Protein AF-L8LRM9-F1 (afdb_monomer)

pLDDT: mean 80.05, std 21.48, range [20.41, 98.88]

Sequence (413 aa):
MANVIAQPLNPSNLSISLEDVVAIPQSLDTVTQRLSPPRLNYINHAGDNSGRLFVNDQRGKMYVISAQGELLGTYLDLKTRIGTNFLDSTSQQGFTYFTFHPDYRNNGLFYTVHTELINGEATFSFDDFLPEESPSHHDVILEWRDTNLNDNAFSGGYRELLRIEQPHPDHNTGQIGFNPYVGPDDPNYGNLYIAVADGGFFLSLTERVTAQDLSSPFGKLLRINPEGRDSRNGNYGVPPDNPYQDNPEYLPEILAHGFRNPHRFSWDPVTGRMFLVDTGQASIEEVNLIQPGLNYGWPLREGTYQTDVANSYLAPPFGRFSPDSEDGFTYPVAQYDHDYPGNAIAGGYLYRGEISEYGRSFVSSEYNCQSYNFSAVRFCSSIRGMESHLQESTDFYYSKTISGDFSVVKPKL

Secondary structure (DSSP, 8-state):
---SSSSPPPPPS---EEEEEEEPPPEEETTTTEEE---EEEEEE-SSSS--EEEEETTTEEEEE-TTS-EEEEEEEHHHHHGGGB---STT-SEEEEEE-TTHHHH-EEEEEEEE-S-S--SB-HHHH-TT---SEEEEEEEEEES-TTSSS--EEEEEEEEEEESSSSS-EEEEEE-TT--TTSTTTTPEEEEE---S----SSS--TTT-TTS-TTEEEEEBTT---STTSSSB--TT-TTTT-TTS-TTEEEE--S---EEEE-TTT--EEEEE--SSSEEEEEE--TT-B--TTTEETTEE--TT-TTS---S-BPPTT-SSS----SEEEETTSS-SSEEEEEE--SS-TTTSSEEEEEE--TT-PEEEEEE--S--TT------------EEEEETTEEEEEEEE-

Structure (mmCIF, N/CA/C/O backbone):
data_AF-L8LRM9-F1
#
_entry.id   AF-L8LRM9-F1
#
loop_
_atom_site.group_PDB
_atom_site.id
_atom_site.type_symbol
_atom_site.label_atom_id
_atom_site.label_alt_id
_atom_site.label_comp_id
_atom_site.label_asym_id
_atom_site.label_entity_id
_atom_site.label_seq_id
_atom_site.pdbx_PDB_ins_code
_atom_site.Cartn_x
_atom_site.Cartn_y
_atom_site.Cartn_z
_atom_site.occupancy
_atom_site.B_iso_or_equiv
_atom_site.auth_seq_id
_atom_site.auth_comp_id
_atom_site.auth_asym_id
_atom_site.auth_atom_id
_atom_site.pdbx_PDB_model_num
ATOM 1 N N . MET A 1 1 ? 4.369 22.820 -17.716 1.00 47.47 1 MET A N 1
ATOM 2 C CA . MET A 1 1 ? 5.147 22.722 -18.982 1.00 47.47 1 MET A CA 1
ATOM 3 C C . MET A 1 1 ? 4.185 22.974 -20.146 1.00 47.47 1 MET A C 1
ATOM 5 O O . MET A 1 1 ? 3.112 23.504 -19.886 1.00 47.47 1 MET A O 1
ATOM 9 N N . ALA A 1 2 ? 4.524 22.723 -21.417 1.00 49.41 2 ALA A N 1
ATOM 10 C CA . ALA A 1 2 ? 3.487 22.704 -22.457 1.00 49.41 2 ALA A CA 1
ATOM 11 C C . ALA A 1 2 ? 2.648 21.433 -22.252 1.00 49.41 2 ALA A C 1
ATOM 13 O O . ALA A 1 2 ? 3.218 20.349 -22.280 1.00 49.41 2 ALA A O 1
ATOM 14 N N . ASN A 1 3 ? 1.343 21.575 -22.004 1.00 53.56 3 ASN A N 1
ATOM 15 C CA . ASN A 1 3 ? 0.433 20.446 -21.797 1.00 53.56 3 ASN A CA 1
ATOM 16 C C . ASN A 1 3 ? 0.520 19.486 -22.997 1.00 53.56 3 ASN A C 1
ATOM 18 O O . ASN A 1 3 ? 0.283 19.884 -24.144 1.00 53.56 3 ASN A O 1
ATOM 22 N N . VAL A 1 4 ? 0.917 18.240 -22.733 1.00 60.53 4 VAL A N 1
ATOM 23 C CA . VAL A 1 4 ? 1.158 17.221 -23.768 1.00 60.53 4 VAL A CA 1
ATOM 24 C C . VAL A 1 4 ? -0.141 16.566 -24.242 1.00 60.53 4 VAL A C 1
ATOM 26 O O . VAL A 1 4 ? -0.186 15.976 -25.328 1.00 60.53 4 VAL A O 1
ATOM 29 N N . ILE A 1 5 ? -1.224 16.716 -23.473 1.00 63.09 5 ILE A N 1
ATOM 30 C CA . ILE A 1 5 ? -2.575 16.273 -23.806 1.00 63.09 5 ILE A CA 1
ATOM 31 C C . ILE A 1 5 ? -3.353 17.461 -24.388 1.00 63.09 5 ILE A C 1
ATOM 33 O O . ILE A 1 5 ? -3.926 18.293 -23.694 1.00 63.09 5 ILE A O 1
ATOM 37 N N . ALA A 1 6 ? -3.420 17.518 -25.719 1.00 52.78 6 ALA A N 1
ATOM 38 C CA . ALA A 1 6 ? -3.999 18.649 -26.454 1.00 52.78 6 ALA A CA 1
ATOM 39 C C . ALA A 1 6 ? -5.484 18.960 -26.146 1.00 52.78 6 ALA A C 1
ATOM 41 O O . ALA A 1 6 ? -5.960 20.038 -26.503 1.00 52.78 6 ALA A O 1
ATOM 42 N N . GLN A 1 7 ? -6.228 18.035 -25.527 1.00 56.75 7 GLN A N 1
ATOM 43 C CA . GLN A 1 7 ? -7.601 18.265 -25.070 1.00 56.75 7 GLN A CA 1
ATOM 44 C C . GLN A 1 7 ? -7.653 18.270 -23.534 1.00 56.75 7 GLN A C 1
ATOM 46 O O . GLN A 1 7 ? -7.529 17.200 -22.938 1.00 56.75 7 GLN A O 1
ATOM 51 N N . PRO A 1 8 ? -7.858 19.431 -22.886 1.00 53.72 8 PRO A N 1
ATOM 52 C CA . PRO A 1 8 ? -8.006 19.487 -21.437 1.00 53.72 8 PRO A CA 1
ATOM 53 C C . PRO A 1 8 ? -9.281 18.763 -20.987 1.00 53.72 8 PRO A C 1
ATOM 55 O O . PRO A 1 8 ? -10.286 18.733 -21.706 1.00 53.72 8 PRO A O 1
ATOM 58 N N . LEU A 1 9 ? -9.255 18.208 -19.771 1.00 55.22 9 LEU A N 1
ATOM 59 C CA . LEU A 1 9 ? -10.458 17.680 -19.133 1.00 55.22 9 LEU A CA 1
ATOM 60 C C . LEU A 1 9 ? -11.487 18.807 -18.974 1.00 55.22 9 LEU A C 1
ATOM 62 O O . LEU A 1 9 ? -11.190 19.864 -18.417 1.00 55.22 9 LEU A O 1
ATOM 66 N N . ASN A 1 10 ? -12.705 18.582 -19.470 1.00 53.28 10 ASN A N 1
ATOM 67 C CA . ASN A 1 10 ? -13.793 19.543 -19.320 1.00 53.28 10 ASN A CA 1
ATOM 68 C C . ASN A 1 10 ? -14.394 19.419 -17.912 1.00 53.28 10 ASN A C 1
ATOM 70 O O . ASN A 1 10 ? -14.831 18.321 -17.553 1.00 53.28 10 ASN A O 1
ATOM 74 N N . PRO A 1 11 ? -14.472 20.511 -17.130 1.00 52.78 11 PRO A N 1
ATOM 75 C CA . PRO A 1 11 ? -15.128 20.489 -15.830 1.00 52.78 11 PRO A CA 1
ATOM 76 C C . PRO A 1 11 ? -16.585 20.038 -15.958 1.00 52.78 11 PRO A C 1
ATOM 78 O O . PRO A 1 11 ? -17.324 20.513 -16.824 1.00 52.78 11 PRO A O 1
ATOM 81 N N . SER A 1 12 ? -17.001 19.118 -15.090 1.00 54.91 12 SER A N 1
ATOM 82 C CA . SER A 1 12 ? -18.405 18.726 -14.975 1.00 54.91 12 SER A CA 1
ATOM 83 C C . SER A 1 12 ? -19.212 19.816 -14.262 1.00 54.91 12 SER A C 1
ATOM 85 O O . SER A 1 12 ? -18.685 20.534 -13.416 1.00 54.91 12 SER A O 1
ATOM 87 N N . ASN A 1 13 ? -20.514 19.897 -14.552 1.00 57.28 13 ASN A N 1
ATOM 88 C CA . ASN A 1 13 ? -21.455 20.701 -13.761 1.00 57.28 13 ASN A CA 1
ATOM 89 C C . ASN A 1 13 ? -21.883 19.995 -12.458 1.00 57.28 13 ASN A C 1
ATOM 91 O O . ASN A 1 13 ? -22.651 20.561 -11.683 1.00 57.28 13 ASN A O 1
ATOM 95 N N . LEU A 1 14 ? -21.427 18.758 -12.230 1.00 54.25 14 LEU A N 1
ATOM 96 C CA . LEU A 1 14 ? -21.649 18.029 -10.984 1.00 54.25 14 LEU A CA 1
ATOM 97 C C . LEU A 1 14 ? -20.773 18.610 -9.876 1.00 54.25 14 LEU A C 1
ATOM 99 O O . LEU A 1 14 ? -19.556 18.710 -10.028 1.00 54.25 14 LEU A O 1
ATOM 103 N N . SER A 1 15 ? -21.385 18.934 -8.742 1.00 55.06 15 SER A N 1
ATOM 104 C CA . SER A 1 15 ? -20.680 19.281 -7.514 1.00 55.06 15 SER A CA 1
ATOM 105 C C . SER A 1 15 ? -20.867 18.173 -6.483 1.00 55.06 15 SER A C 1
ATOM 107 O O . SER A 1 15 ? -21.980 17.722 -6.230 1.00 55.06 15 SER A O 1
ATOM 109 N N . ILE A 1 16 ? -19.766 17.734 -5.872 1.00 55.31 16 ILE A N 1
ATOM 110 C CA . ILE A 1 16 ? -19.808 16.858 -4.699 1.00 55.31 16 ILE A CA 1
ATOM 111 C C . ILE A 1 16 ? -19.751 17.763 -3.474 1.00 55.31 16 ILE A C 1
ATOM 113 O O . ILE A 1 16 ? -18.763 18.472 -3.266 1.00 55.31 16 ILE A O 1
ATOM 117 N N . SER A 1 17 ? -20.807 17.756 -2.662 1.00 54.62 17 SER A N 1
ATOM 118 C CA . SER A 1 17 ? -20.741 18.362 -1.335 1.00 54.62 17 SER A CA 1
ATOM 119 C C . SER A 1 17 ? -20.136 17.361 -0.352 1.00 54.62 17 SER A C 1
ATOM 121 O O . SER A 1 17 ? -20.384 16.162 -0.448 1.00 54.62 17 SER A O 1
ATOM 123 N N . LEU A 1 18 ? -19.289 17.839 0.558 1.00 59.28 18 LEU A N 1
ATOM 124 C CA . LEU A 1 18 ? -18.658 17.005 1.579 1.00 59.28 18 LEU A CA 1
ATOM 125 C C . LEU A 1 18 ? -19.262 17.340 2.937 1.00 59.28 18 LEU A C 1
ATOM 127 O O . LEU A 1 18 ? -19.370 18.517 3.284 1.00 59.28 18 LEU A O 1
ATOM 131 N N . GLU A 1 19 ? -19.626 16.310 3.690 1.00 64.19 19 GLU A N 1
ATOM 132 C CA . GLU A 1 19 ? -20.057 16.421 5.082 1.00 64.19 19 GLU A CA 1
ATOM 133 C C . GLU A 1 19 ? -18.927 15.960 6.006 1.00 64.19 19 GLU A C 1
ATOM 135 O O . GLU A 1 19 ? -18.360 14.886 5.789 1.00 64.19 19 GLU A O 1
ATOM 140 N N . ASP A 1 20 ? -18.613 16.764 7.025 1.00 70.75 20 ASP A N 1
ATOM 141 C CA . ASP A 1 20 ? -17.692 16.368 8.090 1.00 70.75 20 ASP A CA 1
ATOM 142 C C . ASP A 1 20 ? -18.318 15.245 8.920 1.00 70.75 20 ASP A C 1
ATOM 144 O O . ASP A 1 20 ? -19.416 15.386 9.454 1.00 70.75 20 ASP A O 1
ATOM 148 N N . VAL A 1 21 ? -17.607 14.125 9.025 1.00 76.81 21 VAL A N 1
ATOM 149 C CA . VAL A 1 21 ? -17.990 12.980 9.855 1.00 76.81 21 VAL A CA 1
ATOM 150 C C . VAL A 1 21 ? -17.430 13.178 11.257 1.00 76.81 21 VAL A C 1
ATOM 152 O O . VAL A 1 21 ? -18.180 13.246 12.223 1.00 76.81 21 VAL A O 1
ATOM 155 N N . VAL A 1 22 ? -16.103 13.300 11.368 1.00 84.69 22 VAL A N 1
ATOM 156 C CA . VAL A 1 22 ? -15.422 13.425 12.659 1.00 84.69 22 VAL A CA 1
ATOM 157 C C . VAL A 1 22 ? -14.053 14.071 12.525 1.00 84.69 22 VAL A C 1
ATOM 159 O O . VAL A 1 22 ? -13.331 13.788 11.569 1.00 84.69 22 VAL A O 1
ATOM 162 N N . ALA A 1 23 ? -13.685 14.892 13.509 1.00 87.00 23 ALA A N 1
ATOM 163 C CA . ALA A 1 23 ? -12.354 15.478 13.618 1.00 87.00 23 ALA A CA 1
ATOM 164 C C . ALA A 1 23 ? -11.369 14.501 14.283 1.00 87.00 23 ALA A C 1
ATOM 166 O O . ALA A 1 23 ? -11.668 13.922 15.331 1.00 87.00 23 ALA A O 1
ATOM 167 N N . ILE A 1 24 ? -10.177 14.350 13.702 1.00 86.94 24 ILE A N 1
ATOM 168 C CA . ILE A 1 24 ? -9.103 13.525 14.270 1.00 86.94 24 ILE A CA 1
ATOM 169 C C . ILE A 1 24 ? -8.123 14.409 15.065 1.00 86.94 24 ILE A C 1
ATOM 171 O O . ILE A 1 24 ? -7.751 15.482 14.583 1.00 86.94 24 ILE A O 1
ATOM 175 N N . PRO A 1 25 ? -7.678 13.993 16.271 1.00 91.12 25 PRO A N 1
ATOM 176 C CA . PRO A 1 25 ? -6.767 14.791 17.086 1.00 91.12 25 PRO A CA 1
ATOM 177 C C . PRO A 1 25 ? -5.436 15.097 16.392 1.00 91.12 25 PRO A C 1
ATOM 179 O O . PRO A 1 25 ? -4.912 14.289 15.625 1.00 91.12 25 PRO A O 1
ATOM 182 N N . GLN A 1 26 ? -4.846 16.241 16.745 1.00 90.88 26 GLN A N 1
ATOM 183 C CA . GLN A 1 26 ? -3.479 16.584 16.351 1.00 90.88 26 GLN A CA 1
ATOM 184 C C . GLN A 1 26 ? -2.469 15.541 16.850 1.00 90.88 26 GLN A C 1
ATOM 186 O O . GLN A 1 26 ? -2.597 15.004 17.955 1.00 90.88 26 GLN A O 1
ATOM 191 N N . SER A 1 27 ? -1.428 15.302 16.055 1.00 89.19 27 SER A N 1
ATOM 192 C CA . SER A 1 27 ? -0.318 14.408 16.387 1.00 89.19 27 SER A CA 1
ATOM 193 C C . SER A 1 27 ? 0.997 15.168 16.519 1.00 89.19 27 SER A C 1
ATOM 195 O O . SER A 1 27 ? 1.197 16.219 15.909 1.00 89.19 27 SER A O 1
ATOM 197 N N . LEU A 1 28 ? 1.898 14.651 17.361 1.00 89.81 28 LEU A N 1
ATOM 198 C CA . LEU A 1 28 ? 3.228 15.230 17.535 1.00 89.81 28 LEU A CA 1
ATOM 199 C C . LEU A 1 28 ? 4.033 15.038 16.253 1.00 89.81 28 LEU A C 1
ATOM 201 O O . LEU A 1 28 ? 4.361 13.915 15.879 1.00 89.81 28 LEU A O 1
ATOM 205 N N . ASP A 1 29 ? 4.387 16.148 15.627 1.00 85.81 29 ASP A N 1
ATOM 206 C CA . ASP A 1 29 ? 5.337 16.196 14.535 1.00 85.81 29 ASP A CA 1
ATOM 207 C C . ASP A 1 29 ? 6.760 16.156 15.103 1.00 85.81 29 ASP A C 1
ATOM 209 O O . ASP A 1 29 ? 7.196 17.067 15.808 1.00 85.81 29 ASP A O 1
ATOM 213 N N . THR A 1 30 ? 7.472 15.066 14.834 1.00 80.62 30 THR A N 1
ATOM 214 C CA . THR A 1 30 ? 8.820 14.797 15.356 1.00 80.62 30 THR A CA 1
ATOM 215 C C . THR A 1 30 ? 9.889 15.702 14.753 1.00 80.62 30 THR A C 1
ATOM 217 O O . THR A 1 30 ? 10.922 15.917 15.385 1.00 80.62 30 THR A O 1
ATOM 220 N N . VAL A 1 31 ? 9.647 16.287 13.581 1.00 81.31 31 VAL A N 1
ATOM 221 C CA . VAL A 1 31 ? 10.589 17.205 12.932 1.00 81.31 31 VAL A CA 1
ATOM 222 C C . VAL A 1 31 ? 10.485 18.593 13.559 1.00 81.31 31 VAL A C 1
ATOM 224 O O . VAL A 1 31 ? 11.4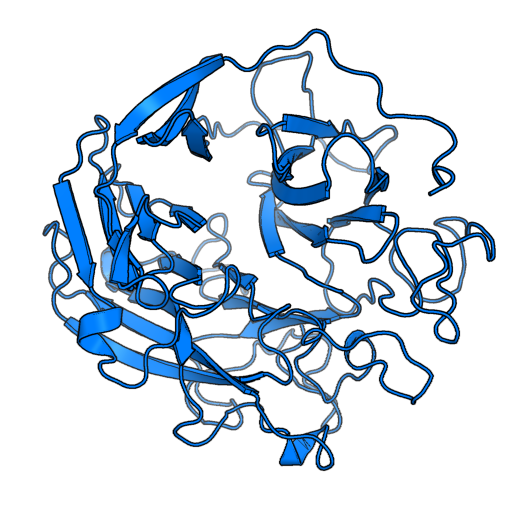87 19.203 13.927 1.00 81.31 31 VAL A O 1
ATOM 227 N N . THR A 1 32 ? 9.262 19.092 13.727 1.00 85.75 32 THR A N 1
ATOM 228 C CA . THR A 1 32 ? 9.004 20.442 14.256 1.00 85.75 32 THR A CA 1
ATOM 229 C C . THR A 1 32 ? 8.851 20.491 15.776 1.00 85.75 32 THR A C 1
ATOM 231 O O . THR A 1 32 ? 8.877 21.583 16.349 1.00 85.75 32 THR A O 1
ATOM 234 N N . GLN A 1 33 ? 8.701 19.333 16.429 1.00 88.31 33 GLN A N 1
ATOM 235 C CA . GLN A 1 33 ? 8.440 19.174 17.865 1.00 88.31 33 GLN A CA 1
ATOM 236 C C . GLN A 1 33 ? 7.162 19.898 18.323 1.00 88.31 33 GLN A C 1
ATOM 238 O O . GLN A 1 33 ? 7.094 20.456 19.420 1.00 88.31 33 GLN A O 1
ATOM 243 N N . ARG A 1 34 ? 6.138 19.925 17.463 1.00 89.44 34 ARG A N 1
ATOM 244 C CA . ARG A 1 34 ? 4.856 20.598 17.715 1.00 89.44 34 ARG A CA 1
ATOM 245 C C . ARG A 1 34 ? 3.693 19.654 17.474 1.00 89.44 34 ARG A C 1
ATOM 247 O O . ARG A 1 34 ? 3.779 18.740 16.659 1.00 89.44 34 ARG A O 1
ATOM 254 N N . LEU A 1 35 ? 2.589 19.901 18.174 1.00 91.19 35 LEU A N 1
ATOM 255 C CA . LEU A 1 35 ? 1.314 19.328 17.766 1.00 91.19 35 LEU A CA 1
ATOM 256 C C . LEU A 1 35 ? 0.929 19.951 16.429 1.00 91.19 35 LEU A C 1
ATOM 258 O O . LEU A 1 35 ? 0.842 21.173 16.301 1.00 91.19 35 LEU A O 1
ATOM 262 N N . SER A 1 36 ? 0.742 19.081 15.450 1.00 84.81 36 SER A N 1
ATOM 263 C CA . SER A 1 36 ? 0.383 19.432 14.090 1.00 84.81 36 SER A CA 1
ATOM 264 C C . SER A 1 36 ? -0.848 18.635 13.690 1.00 84.81 36 SER A C 1
ATOM 266 O O . SER A 1 36 ? -1.121 17.571 14.257 1.00 84.81 36 SER A O 1
ATOM 268 N N . PRO A 1 37 ? -1.602 19.111 12.698 1.00 81.75 37 PRO A N 1
ATOM 269 C CA . PRO A 1 37 ? -2.706 18.331 12.176 1.00 81.75 37 PRO A CA 1
ATOM 270 C C . PRO A 1 37 ? -2.256 16.938 11.684 1.00 81.75 37 PRO A C 1
ATOM 272 O O . PRO A 1 37 ? -1.134 16.826 11.170 1.00 81.75 37 PRO A O 1
ATOM 275 N N . PRO A 1 38 ? -3.066 15.879 11.882 1.00 84.25 38 PRO A N 1
ATOM 276 C CA . PRO A 1 38 ? -2.677 14.499 11.587 1.00 84.25 38 PRO A CA 1
ATOM 277 C C . PRO A 1 38 ? -2.465 14.273 10.090 1.00 84.25 38 PRO A C 1
ATOM 279 O O . PRO A 1 38 ? -3.119 14.895 9.263 1.00 84.25 38 PRO A O 1
ATOM 282 N N . ARG A 1 39 ? -1.584 13.345 9.716 1.00 85.50 39 ARG A N 1
ATOM 283 C CA . ARG A 1 39 ? -1.363 12.980 8.310 1.00 85.50 39 ARG A CA 1
ATOM 284 C C . ARG A 1 39 ? -2.220 11.775 7.944 1.00 85.50 39 ARG A C 1
ATOM 286 O O . ARG A 1 39 ? -1.728 10.652 7.883 1.00 85.50 39 ARG A O 1
ATOM 293 N N . LEU A 1 40 ? -3.522 12.005 7.778 1.00 85.69 40 LEU A N 1
ATOM 294 C CA . LEU A 1 40 ? -4.472 10.935 7.468 1.00 85.69 40 LEU A CA 1
ATOM 295 C C . LEU A 1 40 ? -4.248 10.404 6.054 1.00 85.69 40 LEU A C 1
ATOM 297 O O . LEU A 1 40 ? -4.444 11.151 5.094 1.00 85.69 40 LEU A O 1
ATOM 301 N N . ASN A 1 41 ? -3.894 9.125 5.930 1.00 84.88 41 ASN A N 1
ATOM 302 C CA . ASN A 1 41 ? -3.607 8.540 4.623 1.00 84.88 41 ASN A CA 1
ATOM 303 C C . ASN A 1 41 ? -4.746 7.660 4.110 1.00 84.88 41 ASN A C 1
ATOM 305 O O . ASN A 1 41 ? -5.266 7.906 3.024 1.00 84.88 41 ASN A O 1
ATOM 309 N N . TYR A 1 42 ? -5.174 6.662 4.879 1.00 87.94 42 TYR A N 1
ATOM 310 C CA . TYR A 1 42 ? -6.130 5.663 4.416 1.00 87.94 42 TYR A CA 1
ATOM 311 C C . TYR A 1 42 ? -7.256 5.452 5.425 1.00 87.94 42 TYR A C 1
ATOM 313 O O . TYR A 1 42 ? -7.046 5.491 6.636 1.00 87.94 42 TYR A O 1
ATOM 321 N N . ILE A 1 43 ? -8.468 5.249 4.910 1.00 88.62 43 ILE A N 1
ATOM 322 C CA . ILE A 1 43 ? -9.648 4.900 5.696 1.00 88.62 43 ILE A CA 1
ATOM 323 C C . ILE A 1 43 ? -10.267 3.635 5.119 1.00 88.62 43 ILE A C 1
ATOM 325 O O . ILE A 1 43 ? -10.397 3.510 3.902 1.00 88.62 43 ILE A O 1
ATOM 329 N N . ASN A 1 44 ? -10.628 2.696 5.987 1.00 90.19 44 ASN A N 1
ATOM 330 C CA . ASN A 1 44 ? -11.247 1.443 5.574 1.00 90.19 44 ASN A CA 1
ATOM 331 C C . ASN A 1 44 ? -12.110 0.846 6.694 1.00 90.19 44 ASN A C 1
ATOM 333 O O . ASN A 1 44 ? -11.953 1.198 7.864 1.00 90.19 44 ASN A O 1
ATOM 337 N N . HIS A 1 45 ? -13.003 -0.075 6.347 1.00 92.25 45 HIS A N 1
ATOM 338 C CA . HIS A 1 45 ? -13.779 -0.862 7.303 1.00 92.25 45 HIS A CA 1
ATOM 339 C C . HIS A 1 45 ? -13.175 -2.258 7.492 1.00 92.25 45 HIS A C 1
ATOM 341 O O . HIS A 1 45 ? -12.519 -2.798 6.602 1.00 92.25 45 HIS A O 1
ATOM 347 N N . ALA A 1 46 ? -13.469 -2.895 8.624 1.00 93.12 46 ALA A N 1
ATOM 348 C CA . ALA A 1 46 ? -12.946 -4.227 8.933 1.00 93.12 46 ALA A CA 1
ATOM 349 C C . ALA A 1 46 ? -13.712 -5.394 8.281 1.00 93.12 46 ALA A C 1
ATOM 351 O O . ALA A 1 46 ? -13.298 -6.541 8.412 1.00 93.12 46 ALA A O 1
ATOM 352 N N . GLY A 1 47 ? -14.840 -5.133 7.606 1.00 90.31 47 GLY A N 1
ATOM 353 C CA . GLY A 1 47 ? -15.658 -6.193 6.994 1.00 90.31 47 GLY A CA 1
ATOM 354 C C . GLY A 1 47 ? -16.320 -7.130 8.018 1.00 90.31 47 GLY A C 1
ATOM 355 O O . GLY A 1 47 ? -16.772 -8.219 7.680 1.00 90.31 47 GLY A O 1
ATOM 356 N N . ASP A 1 48 ? -16.397 -6.713 9.284 1.00 92.62 48 ASP A N 1
ATOM 357 C CA . ASP A 1 48 ? -16.888 -7.503 10.421 1.00 92.62 48 ASP A CA 1
ATOM 358 C C . ASP A 1 48 ? -18.373 -7.262 10.754 1.00 92.62 48 ASP A C 1
ATOM 360 O O . ASP A 1 48 ? -18.884 -7.787 11.744 1.00 92.62 48 ASP A O 1
ATOM 364 N N . ASN A 1 49 ? -19.081 -6.494 9.918 1.00 91.69 49 ASN A N 1
ATOM 365 C CA . ASN A 1 49 ? -20.446 -5.994 10.133 1.00 91.69 49 ASN A CA 1
ATOM 366 C C . ASN A 1 49 ? -20.617 -5.062 11.349 1.00 91.69 49 ASN A C 1
ATOM 368 O O . ASN A 1 49 ? -21.750 -4.766 11.726 1.00 91.69 49 ASN A O 1
ATOM 372 N N . SER A 1 50 ? -19.533 -4.568 11.957 1.00 93.31 50 SER A N 1
ATOM 373 C CA . SER A 1 50 ? -19.627 -3.584 13.049 1.00 93.31 50 SER A CA 1
ATOM 374 C C . SER A 1 50 ? -20.008 -2.182 12.559 1.00 93.31 50 SER A C 1
ATOM 376 O O . SER A 1 50 ? -20.444 -1.346 13.349 1.00 93.31 50 SER A O 1
ATOM 378 N N . GLY A 1 51 ? -19.807 -1.909 11.265 1.00 91.56 51 GLY A N 1
ATOM 379 C CA . GLY A 1 51 ? -19.928 -0.573 10.679 1.00 91.56 51 GLY A CA 1
ATOM 380 C C . GLY A 1 51 ? -18.830 0.397 11.129 1.00 91.56 51 GLY A C 1
ATOM 381 O O . GLY A 1 51 ? -18.907 1.581 10.819 1.00 91.56 51 GLY A O 1
ATOM 382 N N . ARG A 1 52 ? -17.812 -0.074 11.865 1.00 94.38 52 ARG A N 1
ATOM 383 C CA . ARG A 1 52 ? -16.679 0.758 12.270 1.00 94.38 52 ARG A CA 1
ATOM 384 C C . ARG A 1 52 ? -15.782 1.077 11.083 1.00 94.38 52 ARG A C 1
ATOM 386 O O . ARG A 1 52 ? -15.505 0.216 10.245 1.00 94.38 52 ARG A O 1
ATOM 393 N N . LEU A 1 53 ? -15.261 2.297 11.091 1.00 94.81 53 LEU A N 1
ATOM 394 C CA . LEU A 1 53 ? -14.213 2.740 10.181 1.00 94.81 53 LEU A CA 1
ATOM 395 C C . LEU A 1 53 ? -12.914 2.907 10.952 1.00 94.81 53 LEU A C 1
ATOM 397 O O . LEU A 1 53 ? -12.910 3.316 12.112 1.00 94.81 53 LEU A O 1
ATOM 401 N N . PHE A 1 54 ? -11.811 2.633 10.280 1.00 96.31 54 PHE A N 1
ATOM 402 C CA . PHE A 1 54 ? -10.469 2.779 10.806 1.00 96.31 54 PHE A CA 1
ATOM 403 C C . PHE A 1 54 ? -9.723 3.760 9.923 1.00 96.31 54 PHE A C 1
ATOM 405 O O . PHE A 1 54 ? -9.859 3.697 8.706 1.00 96.31 54 PHE A O 1
ATOM 412 N N . VAL A 1 55 ? -8.958 4.671 10.516 1.00 94.69 55 VAL A N 1
ATOM 413 C CA . VAL A 1 55 ? -8.162 5.649 9.768 1.00 94.69 55 VAL A CA 1
ATOM 414 C C . VAL A 1 55 ? -6.777 5.767 10.380 1.00 94.69 55 VAL A C 1
ATOM 416 O O . VAL A 1 55 ? -6.648 5.925 11.596 1.00 94.69 55 VAL A O 1
ATOM 419 N N . ASN A 1 56 ? -5.735 5.682 9.557 1.00 95.81 56 ASN A N 1
ATOM 420 C CA . ASN A 1 56 ? -4.361 5.845 10.018 1.00 95.81 56 ASN A CA 1
ATOM 421 C C . ASN A 1 56 ? -3.873 7.285 9.841 1.00 95.81 56 ASN A C 1
ATOM 423 O O . ASN A 1 56 ? -4.092 7.921 8.813 1.00 95.81 56 ASN A O 1
ATOM 427 N N . ASP A 1 57 ? -3.154 7.765 10.846 1.00 94.12 57 ASP A N 1
ATOM 428 C CA . ASP A 1 57 ? -2.245 8.897 10.766 1.00 94.12 57 ASP A CA 1
ATOM 429 C C . ASP A 1 57 ? -0.838 8.357 10.495 1.00 94.12 57 ASP A C 1
ATOM 431 O O . ASP A 1 57 ? -0.345 7.522 11.261 1.00 94.12 57 ASP A O 1
ATOM 435 N N . GLN A 1 58 ? -0.160 8.868 9.463 1.00 93.12 58 GLN A N 1
ATOM 436 C CA . GLN A 1 58 ? 1.221 8.494 9.146 1.00 93.12 5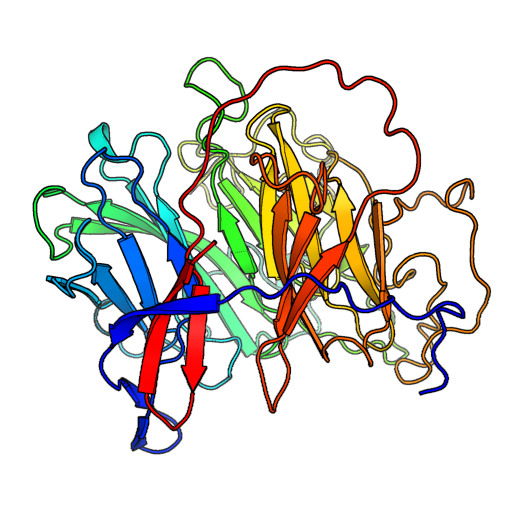8 GLN A CA 1
ATOM 437 C C . GLN A 1 58 ? 2.184 8.708 10.314 1.00 93.12 58 GLN A C 1
ATOM 439 O O . GLN A 1 58 ? 3.226 8.066 10.365 1.00 93.12 58 GLN A O 1
ATOM 444 N N . ARG A 1 59 ? 1.843 9.540 11.306 1.00 94.19 59 ARG A N 1
ATOM 445 C CA . ARG A 1 59 ? 2.624 9.667 12.549 1.00 94.19 59 ARG A CA 1
ATOM 446 C C . ARG A 1 59 ? 2.454 8.496 13.531 1.00 94.19 59 ARG A C 1
ATOM 448 O O . ARG A 1 59 ? 3.000 8.543 14.631 1.00 94.19 59 ARG A O 1
ATOM 455 N N . GLY A 1 60 ? 1.737 7.438 13.146 1.00 96.44 60 GLY A N 1
ATOM 456 C CA . GLY A 1 60 ? 1.823 6.117 13.769 1.00 96.44 60 GLY A CA 1
ATOM 457 C C . GLY A 1 60 ? 0.599 5.643 14.543 1.00 96.44 60 GLY A C 1
ATOM 458 O O . GLY A 1 60 ? 0.696 4.629 15.230 1.00 96.44 60 GLY A O 1
ATOM 459 N N . LYS A 1 61 ? -0.542 6.332 14.452 1.00 97.81 61 LYS A N 1
ATOM 460 C CA . LYS A 1 61 ? -1.784 5.921 15.127 1.00 97.81 61 LYS A CA 1
ATOM 461 C C . LYS A 1 61 ? -2.842 5.488 14.126 1.00 97.81 61 LYS A C 1
ATOM 463 O O . LYS A 1 61 ? -3.017 6.138 13.105 1.00 97.81 61 LYS A O 1
ATOM 468 N N . MET A 1 62 ? -3.594 4.448 14.466 1.00 98.38 62 MET A N 1
ATOM 469 C CA . MET A 1 62 ? -4.861 4.098 13.832 1.00 98.38 62 MET A CA 1
ATOM 470 C C . MET A 1 62 ? -5.999 4.432 14.784 1.00 98.38 62 MET A C 1
ATOM 472 O O . MET A 1 62 ? -6.027 3.954 15.920 1.00 98.38 62 MET A O 1
ATOM 476 N N . TYR A 1 63 ? -6.933 5.249 14.321 1.00 97.88 63 TYR A N 1
ATOM 477 C CA . TYR A 1 63 ? -8.141 5.624 15.042 1.00 97.88 63 TYR A CA 1
ATOM 478 C C . TYR A 1 63 ? -9.316 4.769 14.587 1.00 97.88 63 TYR A C 1
ATOM 480 O O . TYR A 1 63 ? -9.324 4.281 13.459 1.00 97.88 63 TYR A O 1
ATOM 488 N N . VAL A 1 64 ? -10.308 4.617 15.461 1.00 97.56 64 VAL A N 1
ATOM 489 C CA . VAL A 1 64 ? -11.558 3.910 15.171 1.00 97.56 64 VAL A CA 1
ATOM 490 C C . VAL A 1 64 ? -12.746 4.855 15.319 1.00 97.56 64 VAL A C 1
ATOM 492 O O . VAL A 1 64 ? -12.818 5.650 16.259 1.00 97.56 64 VAL A O 1
ATOM 495 N N . ILE A 1 65 ? -13.667 4.774 14.368 1.00 95.38 65 ILE A N 1
ATOM 496 C CA . ILE A 1 65 ? -14.844 5.627 14.230 1.00 95.38 65 ILE A CA 1
ATOM 497 C C . ILE A 1 65 ? -16.076 4.721 14.212 1.00 95.38 65 ILE A C 1
ATOM 499 O O . ILE A 1 65 ? -16.068 3.675 13.561 1.00 95.38 65 ILE A O 1
ATOM 503 N N . SER A 1 66 ? -17.125 5.093 14.943 1.00 95.12 66 SER A N 1
ATOM 504 C CA . SER A 1 66 ? -18.383 4.345 14.987 1.00 95.12 66 SER A CA 1
ATOM 505 C C . SER A 1 66 ? -19.129 4.407 13.653 1.00 95.12 66 SER A C 1
ATOM 507 O O . SER A 1 66 ? -18.899 5.299 12.835 1.00 95.12 66 SER A O 1
ATOM 509 N N . ALA A 1 67 ? -20.103 3.516 13.467 1.00 90.50 67 ALA A N 1
ATOM 510 C CA . ALA A 1 67 ? -21.013 3.566 12.319 1.00 90.50 67 ALA A CA 1
ATOM 511 C C . ALA A 1 67 ? -21.811 4.885 12.241 1.00 90.50 67 ALA A C 1
ATOM 513 O O . ALA A 1 67 ? -22.304 5.262 11.181 1.00 90.50 67 ALA A O 1
ATOM 514 N N . GLN A 1 68 ? -21.943 5.596 13.365 1.00 91.50 68 GLN A N 1
ATOM 515 C CA . GLN A 1 68 ? -22.615 6.892 13.467 1.00 91.50 68 GLN A CA 1
ATOM 516 C C . GLN A 1 68 ? -21.669 8.076 13.217 1.00 91.50 68 GLN A C 1
ATOM 518 O O . GLN A 1 68 ? -22.125 9.216 13.216 1.00 91.50 68 GLN A O 1
ATOM 523 N N . GLY A 1 69 ? -20.376 7.827 12.987 1.00 87.75 69 GLY A N 1
ATOM 524 C CA . GLY A 1 69 ? -19.387 8.875 12.754 1.00 87.75 69 GLY A CA 1
ATOM 525 C C . GLY A 1 69 ? -18.776 9.461 14.027 1.00 87.75 69 GLY A C 1
ATOM 526 O O . GLY A 1 69 ? -18.290 10.581 14.001 1.00 87.75 69 GLY A O 1
ATOM 527 N N . GLU A 1 70 ? -18.782 8.744 15.149 1.00 93.94 70 GLU A N 1
ATOM 528 C CA . GLU A 1 70 ? -18.168 9.215 16.398 1.00 93.94 70 GLU A CA 1
ATOM 529 C C . GLU A 1 70 ? -16.753 8.653 16.559 1.00 93.94 70 GLU A C 1
ATOM 531 O O . GLU A 1 70 ? -16.525 7.469 16.316 1.00 93.94 70 GLU A O 1
ATOM 536 N N . LEU A 1 71 ? -15.794 9.466 17.013 1.00 95.88 71 LEU A N 1
ATOM 537 C CA . LEU A 1 71 ? -14.441 8.989 17.315 1.00 95.88 71 LEU A CA 1
ATOM 538 C C . LEU A 1 71 ? -14.479 8.128 18.582 1.00 95.88 71 LEU A C 1
ATOM 540 O O . LEU A 1 71 ? -14.693 8.642 19.678 1.00 95.88 71 LEU A O 1
ATOM 544 N N . LEU A 1 72 ? -14.223 6.829 18.437 1.00 96.88 72 LEU A N 1
ATOM 545 C CA . LEU A 1 72 ? -14.230 5.873 19.547 1.00 96.88 72 LEU A CA 1
ATOM 546 C C . LEU A 1 72 ? -12.872 5.783 20.260 1.00 96.88 72 LEU A C 1
ATOM 548 O O . LEU A 1 72 ? -12.808 5.320 21.398 1.00 96.88 72 LEU A O 1
ATOM 552 N N . GLY A 1 73 ? -11.792 6.250 19.624 1.00 97.00 73 GLY A N 1
ATOM 553 C CA . GLY A 1 73 ? -10.466 6.354 20.231 1.00 97.00 73 GLY A CA 1
ATOM 554 C C . GLY A 1 73 ? -9.328 5.935 19.304 1.00 97.00 73 GLY A C 1
ATOM 555 O O . GLY A 1 73 ? -9.457 5.941 18.080 1.00 97.00 73 GLY A O 1
ATOM 556 N N . THR A 1 74 ? -8.182 5.601 19.902 1.00 98.06 74 THR A N 1
ATOM 557 C CA . THR A 1 74 ? -7.042 4.987 19.204 1.00 98.06 74 THR A CA 1
ATOM 558 C C . THR A 1 74 ? -7.181 3.473 19.275 1.00 98.06 74 THR A C 1
ATOM 560 O O . THR A 1 74 ? -7.137 2.907 20.364 1.00 98.06 74 THR A O 1
ATOM 563 N N . TYR A 1 75 ? -7.301 2.836 18.116 1.00 98.56 75 TYR A N 1
ATOM 564 C CA . TYR A 1 75 ? -7.301 1.387 18.008 1.00 98.56 75 TYR A CA 1
ATOM 565 C C . TYR A 1 75 ? -5.884 0.823 18.122 1.00 98.56 75 TYR A C 1
ATOM 567 O O . TYR A 1 75 ? -5.641 -0.047 18.948 1.00 98.56 75 TYR A O 1
ATOM 575 N N . LEU A 1 76 ? -4.919 1.355 17.366 1.00 98.69 76 LEU A N 1
ATOM 576 C CA . LEU A 1 76 ? -3.520 0.914 17.407 1.00 98.69 76 LEU A CA 1
ATOM 577 C C . LEU A 1 76 ? -2.577 2.118 17.489 1.00 98.69 76 LEU A C 1
ATOM 579 O O . LEU A 1 76 ? -2.668 3.031 16.675 1.00 98.69 76 LEU A O 1
ATOM 583 N N . ASP A 1 77 ? -1.637 2.100 18.434 1.00 98.06 77 ASP A N 1
ATOM 584 C CA . ASP A 1 77 ? -0.488 3.014 18.462 1.00 98.06 77 ASP A CA 1
ATOM 585 C C . ASP A 1 77 ? 0.752 2.259 17.960 1.00 98.06 77 ASP A C 1
ATOM 587 O O . ASP A 1 77 ? 1.507 1.662 18.732 1.00 98.06 77 ASP A O 1
ATOM 591 N N . LEU A 1 78 ? 0.900 2.207 16.634 1.00 98.50 78 LEU A N 1
ATOM 592 C CA . LEU A 1 78 ? 1.954 1.460 15.951 1.00 98.50 78 LEU A CA 1
ATOM 593 C C . LEU A 1 78 ? 3.328 2.043 16.285 1.00 98.50 78 LEU A C 1
ATOM 595 O O . LEU A 1 78 ? 4.241 1.292 16.613 1.00 98.50 78 LEU A O 1
ATOM 599 N N . LYS A 1 79 ? 3.465 3.374 16.304 1.00 97.56 79 LYS A N 1
ATOM 600 C CA . LYS A 1 79 ? 4.729 4.036 16.669 1.00 97.56 79 LYS A CA 1
ATOM 601 C C . LYS A 1 79 ? 5.216 3.617 18.050 1.00 97.56 79 LYS A C 1
ATOM 603 O O . LYS A 1 79 ? 6.392 3.311 18.209 1.00 97.56 79 LYS A O 1
ATOM 608 N N . THR A 1 80 ? 4.323 3.532 19.033 1.00 97.00 80 THR A N 1
ATOM 609 C CA . THR A 1 80 ? 4.693 3.062 20.373 1.00 97.00 80 THR A CA 1
ATOM 610 C C . THR A 1 80 ? 5.088 1.582 20.382 1.00 97.00 80 THR A C 1
ATOM 612 O O . THR A 1 80 ? 5.980 1.200 21.135 1.00 97.00 80 THR A O 1
ATOM 615 N N . ARG A 1 81 ? 4.456 0.740 19.549 1.00 97.31 81 ARG A N 1
ATOM 616 C CA . ARG A 1 81 ? 4.792 -0.692 19.427 1.00 97.31 81 ARG A CA 1
ATOM 617 C C . ARG A 1 81 ? 6.162 -0.925 18.786 1.00 97.31 81 ARG A C 1
ATOM 619 O O . ARG A 1 81 ? 6.893 -1.785 19.263 1.00 97.31 81 ARG A O 1
ATOM 626 N N . ILE A 1 82 ? 6.501 -0.163 17.747 1.00 97.38 82 ILE A N 1
ATOM 627 C CA . ILE A 1 82 ? 7.787 -0.263 17.035 1.00 97.38 82 ILE A CA 1
ATOM 628 C C . ILE A 1 82 ? 8.915 0.442 17.803 1.00 97.38 82 ILE A C 1
ATOM 630 O O . ILE A 1 82 ? 10.066 0.007 17.785 1.00 97.38 82 ILE A O 1
ATOM 634 N N . GLY A 1 83 ? 8.597 1.517 18.524 1.00 96.31 83 GLY A N 1
ATOM 635 C CA . GLY A 1 83 ? 9.553 2.250 19.343 1.00 96.31 83 GLY A CA 1
ATOM 636 C C . GLY A 1 83 ? 10.505 3.109 18.513 1.00 96.31 83 GLY A C 1
ATOM 637 O O . GLY A 1 83 ? 10.095 3.804 17.585 1.00 96.31 83 GLY A O 1
ATOM 638 N N . THR A 1 84 ? 11.791 3.096 18.869 1.00 95.12 84 THR A N 1
ATOM 639 C CA . THR A 1 84 ? 12.806 4.008 18.309 1.00 95.12 84 THR A CA 1
ATOM 640 C C . THR A 1 84 ? 13.103 3.789 16.830 1.00 95.12 84 THR A C 1
ATOM 642 O O . THR A 1 84 ? 13.707 4.661 16.214 1.00 95.12 84 THR A O 1
ATOM 645 N N . ASN A 1 85 ? 12.692 2.652 16.266 1.00 96.75 85 ASN A N 1
ATOM 646 C CA . ASN A 1 85 ? 12.910 2.348 14.856 1.00 96.75 85 ASN A CA 1
ATOM 647 C C . ASN A 1 85 ? 11.861 2.984 13.942 1.00 96.75 85 ASN A C 1
ATOM 649 O O . ASN A 1 85 ? 12.121 3.097 12.753 1.00 96.75 85 ASN A O 1
ATOM 653 N N . PHE A 1 86 ? 10.703 3.411 14.457 1.00 97.50 86 PHE A N 1
ATOM 654 C CA . PHE A 1 86 ? 9.654 4.008 13.631 1.00 97.50 86 PHE A CA 1
ATOM 655 C C . PHE A 1 86 ? 10.114 5.343 13.034 1.00 97.50 86 PHE A C 1
ATOM 657 O O . PHE A 1 86 ? 10.513 6.249 13.772 1.00 97.50 86 PHE A O 1
ATOM 664 N N . LEU A 1 87 ? 10.012 5.480 11.712 1.00 95.62 87 LEU A N 1
ATOM 665 C CA . LEU A 1 87 ? 10.491 6.643 10.972 1.00 95.62 87 LEU A CA 1
ATOM 666 C C . LEU A 1 87 ? 9.334 7.341 10.251 1.00 95.62 87 LEU A C 1
ATOM 668 O O . LEU A 1 87 ? 8.614 6.721 9.481 1.00 95.62 87 LEU A O 1
ATOM 672 N N . ASP A 1 88 ? 9.165 8.643 10.483 1.00 93.88 88 ASP A N 1
ATOM 673 C CA . ASP A 1 88 ? 8.049 9.427 9.940 1.00 93.88 88 ASP A CA 1
ATOM 674 C C . ASP A 1 88 ? 8.462 10.824 9.446 1.00 93.88 88 ASP A C 1
ATOM 676 O O . ASP A 1 88 ? 7.663 11.763 9.468 1.00 93.88 88 ASP A O 1
ATOM 680 N N . SER A 1 89 ? 9.712 10.957 8.991 1.00 89.56 89 SER A N 1
ATOM 681 C CA . SER A 1 89 ? 10.371 12.238 8.698 1.00 89.56 89 SER A CA 1
ATOM 682 C C . SER A 1 89 ? 9.883 12.941 7.426 1.00 89.56 89 SER A C 1
ATOM 684 O O . SER A 1 89 ? 9.991 14.164 7.339 1.00 89.56 89 SER A O 1
ATOM 686 N N . THR A 1 90 ? 9.345 12.211 6.444 1.00 87.31 90 THR A N 1
ATOM 687 C CA . THR A 1 90 ? 8.803 12.778 5.191 1.00 87.31 90 THR A CA 1
ATOM 688 C C . THR A 1 90 ? 7.308 12.510 5.048 1.00 87.31 90 THR A C 1
ATOM 690 O O . THR A 1 90 ? 6.734 11.722 5.798 1.00 87.31 90 THR A O 1
ATOM 693 N N . SER A 1 91 ? 6.645 13.167 4.092 1.00 80.75 91 SER A N 1
ATOM 694 C CA . SER A 1 91 ? 5.216 12.969 3.793 1.00 80.75 91 SER A CA 1
ATOM 695 C C . SER A 1 91 ? 4.873 11.597 3.200 1.00 80.75 91 SER A C 1
ATOM 697 O O . SER A 1 91 ? 3.694 11.263 3.121 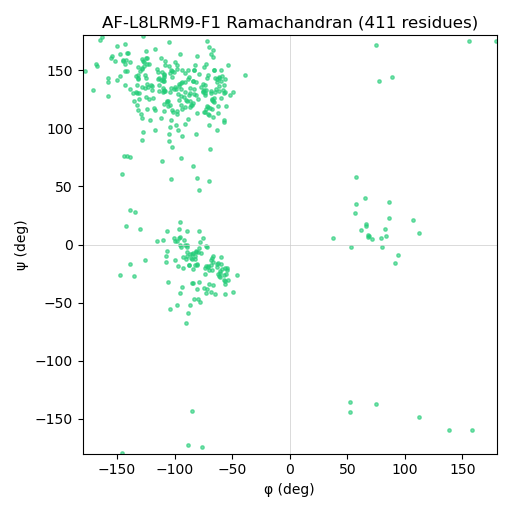1.00 80.75 91 SER A O 1
ATOM 699 N N . GLN A 1 92 ? 5.867 10.805 2.794 1.00 86.88 92 GLN A N 1
ATOM 700 C CA . GLN A 1 92 ? 5.676 9.456 2.245 1.00 86.88 92 GLN A CA 1
ATOM 701 C C . GLN A 1 92 ? 6.165 8.354 3.199 1.00 86.88 92 GLN A C 1
ATOM 703 O O . GLN A 1 92 ? 6.122 7.178 2.853 1.00 86.88 92 GLN A O 1
ATOM 708 N N . GLN A 1 93 ? 6.604 8.727 4.404 1.00 93.31 93 GLN A N 1
ATOM 709 C CA . GLN A 1 93 ? 7.085 7.817 5.442 1.00 93.31 93 GLN A CA 1
ATOM 710 C C . GLN A 1 93 ? 6.136 7.771 6.642 1.00 93.31 93 GLN A C 1
ATOM 712 O O . GLN A 1 93 ? 5.363 8.699 6.901 1.00 93.31 93 GLN A O 1
ATOM 717 N N . GLY A 1 94 ? 6.258 6.704 7.425 1.00 95.81 94 GLY A N 1
ATOM 718 C CA . GLY A 1 94 ? 5.514 6.487 8.663 1.00 95.81 94 GLY A CA 1
ATOM 719 C C . GLY A 1 94 ? 4.536 5.335 8.516 1.00 95.81 94 GLY A C 1
ATOM 720 O O . GLY A 1 94 ? 4.809 4.393 7.790 1.00 95.81 94 GLY A O 1
ATOM 721 N N . PHE A 1 95 ? 3.395 5.380 9.200 1.00 97.75 95 PHE A N 1
ATOM 722 C CA . PHE A 1 95 ? 2.341 4.373 9.046 1.00 97.75 95 PHE A CA 1
ATOM 723 C C . PHE A 1 95 ? 1.504 4.708 7.808 1.00 97.75 95 PHE A C 1
ATOM 725 O O . PHE A 1 95 ? 0.595 5.528 7.895 1.00 97.75 95 PHE A O 1
ATOM 732 N N . THR A 1 96 ? 1.806 4.112 6.656 1.00 93.38 96 THR A N 1
ATOM 733 C CA . THR A 1 96 ? 1.230 4.522 5.366 1.00 93.38 96 THR A CA 1
ATOM 734 C C . THR A 1 96 ? -0.100 3.835 5.074 1.00 93.38 96 THR A C 1
ATOM 736 O O . THR A 1 96 ? -1.092 4.526 4.841 1.00 93.38 96 THR A O 1
ATOM 739 N N . TYR A 1 97 ? -0.180 2.508 5.151 1.00 97.19 97 TYR A N 1
ATOM 740 C CA . TYR A 1 97 ? -1.381 1.758 4.768 1.00 97.19 97 TYR A CA 1
ATOM 741 C C . TYR A 1 97 ? -1.706 0.624 5.729 1.00 97.19 97 TYR A C 1
ATOM 743 O O . TYR A 1 97 ? -0.839 0.107 6.427 1.00 97.19 97 TYR A O 1
ATOM 751 N N . PHE A 1 98 ? -2.971 0.212 5.743 1.00 98.50 98 PHE A N 1
ATOM 752 C CA . PHE A 1 98 ? -3.418 -0.995 6.424 1.00 98.50 98 PHE A CA 1
ATOM 753 C C . PHE A 1 98 ? -4.548 -1.663 5.643 1.00 98.50 98 PHE A C 1
ATOM 755 O O . PHE A 1 98 ? -5.263 -1.013 4.880 1.00 98.50 98 PHE A O 1
ATOM 762 N N . THR A 1 99 ? -4.739 -2.957 5.869 1.00 98.38 99 THR A N 1
ATOM 763 C CA . THR A 1 99 ? -5.887 -3.701 5.348 1.00 98.38 99 THR A CA 1
ATOM 764 C C . THR A 1 99 ? -6.296 -4.794 6.322 1.00 98.38 99 THR A C 1
ATOM 766 O O . THR A 1 99 ? -5.454 -5.411 6.972 1.00 98.38 99 THR A O 1
ATOM 769 N N . PHE A 1 100 ? -7.592 -5.062 6.411 1.00 98.19 100 PHE A N 1
ATOM 770 C CA . PHE A 1 100 ? -8.116 -6.199 7.161 1.00 98.19 100 PHE A CA 1
ATOM 771 C C . PHE A 1 100 ? -8.154 -7.435 6.265 1.00 98.19 100 PHE A C 1
ATOM 773 O O . PHE A 1 100 ? -8.408 -7.318 5.065 1.00 98.19 100 PHE A O 1
ATOM 780 N N . HIS A 1 101 ? -7.891 -8.611 6.836 1.00 98.00 101 HIS A N 1
ATOM 781 C CA . HIS A 1 101 ? -8.115 -9.875 6.144 1.00 98.00 101 HIS A CA 1
ATOM 782 C C . HIS A 1 101 ? -9.613 -10.018 5.804 1.00 98.00 101 HIS A C 1
ATOM 784 O O . HIS A 1 101 ? -10.443 -9.632 6.630 1.00 98.00 101 HIS A O 1
ATOM 790 N N . PRO A 1 102 ? -10.009 -10.606 4.658 1.00 96.25 102 PRO A N 1
ATOM 791 C CA . PRO A 1 102 ? -11.427 -10.800 4.323 1.00 96.25 102 PRO A CA 1
ATOM 792 C C . PRO A 1 102 ? -12.205 -11.610 5.374 1.00 96.25 102 PRO A C 1
ATOM 794 O O . PRO A 1 102 ? -13.407 -11.438 5.541 1.00 96.25 102 PRO A O 1
ATOM 797 N N . ASP A 1 103 ? -11.499 -12.470 6.111 1.00 95.94 103 ASP A N 1
ATOM 798 C CA . ASP A 1 103 ? -12.014 -13.261 7.239 1.00 95.94 103 ASP A CA 1
ATOM 799 C C . ASP A 1 103 ? -11.772 -12.628 8.624 1.00 95.94 103 ASP A C 1
ATOM 801 O O . ASP A 1 103 ? -11.784 -13.328 9.639 1.00 95.94 103 ASP A O 1
ATOM 805 N N . TYR A 1 104 ? -11.514 -11.314 8.695 1.00 97.06 104 TYR A N 1
ATOM 806 C CA . TYR A 1 104 ? -11.129 -10.634 9.939 1.00 97.06 104 TYR A CA 1
ATOM 807 C C . TYR A 1 104 ? -12.056 -10.968 11.107 1.00 97.06 104 TYR A C 1
ATOM 809 O O . TYR A 1 104 ? -11.583 -11.240 12.204 1.00 97.06 104 TYR A O 1
ATOM 817 N N . ARG A 1 105 ? -13.371 -11.039 10.861 1.00 95.38 105 ARG A N 1
ATOM 818 C CA . ARG A 1 105 ? -14.386 -11.387 11.866 1.00 95.38 105 ARG A CA 1
ATOM 819 C C . ARG A 1 105 ? -14.116 -12.711 12.591 1.00 95.38 105 ARG A C 1
ATOM 821 O O . ARG A 1 105 ? -14.529 -12.861 13.739 1.00 95.38 105 ARG A O 1
ATOM 828 N N . ASN A 1 106 ? -13.478 -13.665 11.921 1.00 95.62 106 ASN A N 1
ATOM 829 C CA . ASN A 1 106 ? -13.230 -15.000 12.454 1.00 95.62 106 ASN A CA 1
ATOM 830 C C . ASN A 1 106 ? -11.767 -15.200 12.866 1.00 95.62 106 ASN A C 1
ATOM 832 O O . ASN A 1 106 ? -11.508 -15.927 13.824 1.00 95.62 106 ASN A O 1
ATOM 836 N N . ASN A 1 107 ? -10.812 -14.557 12.185 1.00 97.00 107 ASN A N 1
ATOM 837 C CA . ASN A 1 107 ? -9.385 -14.792 12.416 1.00 97.00 107 ASN A CA 1
ATOM 838 C C . ASN A 1 107 ? -8.642 -13.648 13.136 1.00 97.00 107 ASN A C 1
ATOM 840 O O . ASN A 1 107 ? -7.531 -13.870 13.631 1.00 97.00 107 ASN A O 1
ATOM 844 N N . GLY A 1 108 ? -9.237 -12.454 13.218 1.00 97.81 108 GLY A N 1
ATOM 845 C CA . GLY A 1 108 ? -8.643 -11.263 13.826 1.00 97.81 108 GLY A CA 1
ATOM 846 C C . GLY A 1 108 ? -7.426 -10.711 13.078 1.00 97.81 108 GLY A C 1
ATOM 847 O O . GLY A 1 108 ? -6.660 -9.948 13.664 1.00 97.81 108 GLY A O 1
ATOM 848 N N . LEU A 1 109 ? -7.198 -11.105 11.820 1.00 98.62 109 LEU A N 1
ATOM 849 C CA . LEU A 1 109 ? -6.003 -10.735 11.061 1.00 98.62 109 LEU A CA 1
ATOM 850 C C . LEU A 1 109 ? -6.144 -9.405 10.318 1.00 98.62 109 LEU A C 1
ATOM 852 O O . LEU A 1 109 ? -7.061 -9.202 9.523 1.00 98.62 109 LEU A O 1
ATOM 856 N N . PHE A 1 110 ? -5.178 -8.518 10.514 1.00 98.75 110 PHE A N 1
ATOM 857 C CA . PHE A 1 110 ? -5.014 -7.315 9.703 1.00 98.75 110 PHE A CA 1
ATOM 858 C C . PHE A 1 110 ? -3.535 -7.036 9.462 1.00 98.75 110 PHE A C 1
ATOM 860 O O . PHE A 1 110 ? -2.668 -7.603 10.121 1.00 98.75 110 PHE A O 1
ATOM 867 N N . TYR A 1 111 ? -3.244 -6.174 8.499 1.00 98.88 111 TYR A N 1
ATOM 868 C CA . TYR A 1 111 ? -1.895 -5.935 8.011 1.00 98.88 111 TYR A CA 1
ATOM 869 C C . TYR A 1 111 ? -1.624 -4.444 7.950 1.00 98.88 111 TYR A C 1
ATOM 871 O O . TYR A 1 111 ? -2.535 -3.667 7.664 1.00 98.88 111 TYR A O 1
ATOM 879 N N . THR A 1 112 ? -0.384 -4.044 8.210 1.00 98.81 112 THR A N 1
ATOM 880 C CA . THR A 1 112 ? 0.056 -2.644 8.126 1.00 98.81 112 THR A CA 1
ATOM 881 C C . THR A 1 112 ? 1.328 -2.539 7.311 1.00 98.81 112 THR A C 1
ATOM 883 O O . THR A 1 112 ? 2.155 -3.442 7.379 1.00 98.81 112 THR A O 1
ATOM 886 N N . VAL A 1 113 ? 1.504 -1.414 6.628 1.00 98.44 113 VAL A N 1
ATOM 887 C CA . VAL A 1 113 ? 2.779 -0.971 6.061 1.00 98.44 113 VAL A CA 1
ATOM 888 C C . VAL A 1 113 ? 3.272 0.219 6.864 1.00 98.44 113 VAL A C 1
ATOM 890 O O . VAL A 1 113 ? 2.513 1.168 7.105 1.00 98.44 113 VAL A O 1
ATOM 893 N N . HIS A 1 114 ? 4.539 0.185 7.263 1.00 98.44 114 HIS A N 1
ATOM 894 C CA . HIS A 1 114 ? 5.191 1.345 7.844 1.00 98.44 114 HIS A CA 1
ATOM 895 C C . HIS A 1 114 ? 6.679 1.430 7.526 1.00 98.44 114 HIS A C 1
ATOM 897 O O . HIS A 1 114 ? 7.310 0.453 7.142 1.00 98.44 114 HIS A O 1
ATOM 903 N N . THR A 1 115 ? 7.228 2.618 7.738 1.00 98.12 115 THR A N 1
ATOM 904 C CA . THR A 1 115 ? 8.643 2.929 7.538 1.00 98.12 115 THR A CA 1
ATOM 905 C C . THR A 1 115 ? 9.429 2.781 8.845 1.00 98.12 115 THR A C 1
ATOM 907 O O . THR A 1 115 ? 9.027 3.288 9.900 1.00 98.12 115 THR A O 1
ATOM 910 N N . GLU A 1 116 ? 10.585 2.125 8.774 1.00 98.12 116 GLU A N 1
ATOM 911 C CA . GLU A 1 116 ? 11.557 2.000 9.858 1.00 98.12 116 GLU A CA 1
ATOM 912 C C . GLU A 1 116 ? 12.946 2.504 9.453 1.00 98.12 116 GLU A C 1
ATOM 914 O O . GLU A 1 116 ? 13.325 2.485 8.283 1.00 98.12 116 GLU A O 1
ATOM 919 N N . LEU A 1 117 ? 13.747 2.902 10.444 1.00 97.75 117 LEU A N 1
ATOM 920 C CA . LEU A 1 117 ? 15.201 2.970 10.300 1.00 97.75 117 LEU A CA 1
ATOM 921 C C . LEU A 1 117 ? 15.752 1.615 9.821 1.00 97.75 117 LEU A C 1
ATOM 923 O O . LEU A 1 117 ? 15.167 0.567 10.098 1.00 97.75 117 LEU A O 1
ATOM 927 N N . ILE A 1 118 ? 16.908 1.645 9.156 1.00 96.75 118 ILE A N 1
ATOM 928 C CA . ILE A 1 118 ? 17.624 0.447 8.692 1.00 96.75 118 ILE A CA 1
ATOM 929 C C . ILE A 1 118 ? 17.901 -0.460 9.895 1.00 96.75 118 ILE A C 1
ATOM 931 O O . ILE A 1 118 ? 18.724 -0.151 10.760 1.00 96.75 118 ILE A O 1
ATOM 935 N N . ASN A 1 119 ? 17.160 -1.559 9.966 1.00 92.38 119 ASN A N 1
ATOM 936 C CA . ASN A 1 119 ? 17.207 -2.526 11.050 1.00 92.38 119 ASN A CA 1
ATOM 937 C C . ASN A 1 119 ? 16.667 -3.878 10.566 1.00 92.38 119 ASN A C 1
ATOM 939 O O . ASN A 1 119 ? 15.654 -3.922 9.868 1.00 92.38 119 ASN A O 1
ATOM 943 N N . GLY A 1 120 ? 17.310 -4.966 10.994 1.00 89.06 120 GLY A N 1
ATOM 944 C CA . GLY A 1 120 ? 16.948 -6.328 10.594 1.00 89.06 120 GLY A CA 1
ATOM 945 C C . GLY A 1 120 ? 17.375 -6.692 9.169 1.00 89.06 120 GLY A C 1
ATOM 946 O O . GLY A 1 120 ? 17.852 -5.848 8.415 1.00 89.06 120 GLY A O 1
ATOM 947 N N . GLU A 1 121 ? 17.211 -7.968 8.827 1.00 94.00 121 GLU A N 1
ATOM 948 C CA . GLU A 1 121 ? 17.458 -8.489 7.479 1.00 94.00 121 GLU A CA 1
ATOM 949 C C . GLU A 1 121 ? 16.245 -8.215 6.583 1.00 94.00 121 GLU A C 1
ATOM 951 O O . GLU A 1 121 ? 15.109 -8.530 6.949 1.00 94.00 121 GLU A O 1
ATOM 956 N N . ALA A 1 122 ? 16.472 -7.617 5.413 1.00 97.00 122 ALA A N 1
ATOM 957 C CA . ALA A 1 122 ? 15.410 -7.355 4.454 1.00 97.00 122 ALA A CA 1
ATOM 958 C C . ALA A 1 122 ? 15.046 -8.613 3.653 1.00 97.00 122 ALA A C 1
ATOM 960 O O . ALA A 1 122 ? 15.883 -9.450 3.334 1.00 97.00 122 ALA A O 1
ATOM 961 N N . THR A 1 123 ? 13.766 -8.736 3.300 1.00 97.38 123 THR A N 1
ATOM 962 C CA . THR A 1 123 ? 13.279 -9.774 2.374 1.00 97.38 123 THR A CA 1
ATOM 963 C C . THR A 1 123 ? 13.727 -9.485 0.943 1.00 97.38 123 THR A C 1
ATOM 965 O O . THR A 1 123 ? 14.086 -10.401 0.201 1.00 97.38 123 THR A O 1
ATOM 968 N N . PHE A 1 124 ? 13.718 -8.202 0.581 1.00 97.06 124 PHE A N 1
ATOM 969 C CA . PHE A 1 124 ? 14.304 -7.687 -0.646 1.00 97.06 124 PHE A CA 1
ATOM 970 C C . PHE A 1 124 ? 15.426 -6.725 -0.253 1.00 97.06 124 PHE A C 1
ATOM 972 O O . PHE A 1 124 ? 15.156 -5.585 0.134 1.00 97.06 124 PHE A O 1
ATOM 979 N N . SER A 1 125 ? 16.659 -7.233 -0.289 1.00 95.69 125 SER A N 1
ATOM 980 C CA . SER A 1 125 ? 17.875 -6.482 0.026 1.00 95.69 125 SER A CA 1
ATOM 981 C C . SER A 1 125 ? 18.584 -6.051 -1.252 1.00 95.69 125 SER A C 1
ATOM 983 O O . SER A 1 125 ? 18.546 -6.755 -2.260 1.00 95.69 125 SER A O 1
ATOM 985 N N . PHE A 1 126 ? 19.252 -4.905 -1.215 1.00 93.00 126 PHE A N 1
ATOM 986 C CA . PHE A 1 126 ? 20.006 -4.365 -2.341 1.00 93.00 126 PHE A CA 1
ATOM 987 C C . PHE A 1 126 ? 21.136 -5.282 -2.786 1.00 93.00 126 PHE A C 1
ATOM 989 O O . PHE A 1 126 ? 21.425 -5.319 -3.978 1.00 93.00 126 PHE A O 1
ATOM 996 N N . ASP A 1 127 ? 21.687 -6.102 -1.893 1.00 91.94 127 ASP A N 1
ATOM 997 C CA . ASP A 1 127 ? 22.685 -7.114 -2.253 1.00 91.94 127 ASP A CA 1
ATOM 998 C C . ASP A 1 127 ? 22.196 -8.069 -3.365 1.00 91.94 127 ASP A C 1
ATOM 1000 O O . ASP A 1 127 ? 23.013 -8.600 -4.120 1.00 91.94 127 ASP A O 1
ATOM 1004 N N . ASP A 1 128 ? 20.876 -8.255 -3.510 1.00 89.12 128 ASP A N 1
ATOM 1005 C CA . ASP A 1 128 ? 20.285 -9.150 -4.509 1.00 89.12 128 ASP A CA 1
ATOM 1006 C C . ASP A 1 128 ? 20.117 -8.513 -5.902 1.00 89.12 128 ASP A C 1
ATOM 1008 O O . ASP A 1 128 ? 20.204 -9.224 -6.903 1.00 89.12 128 ASP A O 1
ATOM 1012 N N . PHE A 1 129 ? 19.843 -7.204 -5.991 1.00 85.88 129 PHE A N 1
ATOM 1013 C CA . PHE A 1 129 ? 19.435 -6.550 -7.253 1.00 85.88 129 PHE A CA 1
ATOM 1014 C C . PHE A 1 129 ? 20.063 -5.167 -7.507 1.00 85.88 129 PHE A C 1
ATOM 1016 O O . PHE A 1 129 ? 20.067 -4.694 -8.642 1.00 85.88 129 PHE A O 1
ATOM 1023 N N . LEU A 1 130 ? 20.632 -4.509 -6.493 1.00 86.88 130 LEU A N 1
ATOM 1024 C CA . LEU A 1 130 ? 21.273 -3.188 -6.576 1.00 86.88 130 LEU A CA 1
ATOM 1025 C C . LEU A 1 130 ? 22.481 -3.070 -5.614 1.00 86.88 130 LEU A C 1
ATOM 1027 O O . LEU A 1 130 ? 22.496 -2.182 -4.764 1.00 86.88 130 LEU A O 1
ATOM 1031 N N . PRO A 1 131 ? 23.534 -3.898 -5.749 1.00 87.25 131 PRO A N 1
ATOM 1032 C CA . PRO A 1 131 ? 24.619 -3.989 -4.757 1.00 87.25 131 PRO A CA 1
ATOM 1033 C C . PRO A 1 131 ? 25.492 -2.725 -4.635 1.00 87.25 131 PRO A C 1
ATOM 1035 O O . PRO A 1 131 ? 26.331 -2.628 -3.744 1.00 87.25 131 PRO A O 1
ATOM 1038 N N . GLU A 1 132 ? 25.328 -1.765 -5.547 1.00 86.88 132 GLU A N 1
ATOM 1039 C CA . GLU A 1 132 ? 26.033 -0.477 -5.529 1.00 86.88 132 GLU A CA 1
ATOM 1040 C C . GLU A 1 132 ? 25.278 0.603 -4.731 1.00 86.88 132 GLU A C 1
ATOM 1042 O O . GLU A 1 132 ? 25.814 1.686 -4.494 1.00 86.88 132 GLU A O 1
ATOM 1047 N N . GLU A 1 133 ? 24.032 0.331 -4.334 1.00 86.44 133 GLU A N 1
ATOM 1048 C CA . GLU A 1 133 ? 23.183 1.262 -3.594 1.00 86.44 133 GLU A CA 1
ATOM 1049 C C . GLU A 1 133 ? 23.262 1.018 -2.083 1.00 86.44 133 GLU A C 1
ATOM 1051 O O . GLU A 1 133 ? 23.710 -0.019 -1.598 1.00 86.44 133 GLU A O 1
ATOM 1056 N N . SER A 1 134 ? 22.806 1.994 -1.301 1.00 90.81 134 SER A N 1
ATOM 1057 C CA . SER A 1 134 ? 22.619 1.832 0.143 1.00 90.81 134 SER A CA 1
ATOM 1058 C C . SER A 1 134 ? 21.208 2.255 0.527 1.00 90.81 134 SER A C 1
ATOM 1060 O O . SER A 1 134 ? 20.756 3.308 0.069 1.00 90.81 134 SER A O 1
ATOM 1062 N N . PRO A 1 135 ? 20.503 1.483 1.373 1.00 94.88 135 PRO A N 1
ATOM 1063 C CA . PRO A 1 135 ? 19.158 1.850 1.774 1.00 94.88 135 PRO A CA 1
ATOM 1064 C C . PRO A 1 135 ? 19.170 3.150 2.575 1.00 94.88 135 PRO A C 1
ATOM 1066 O O . PRO A 1 135 ? 20.055 3.400 3.392 1.00 94.88 135 PRO A O 1
ATOM 1069 N N . SER A 1 136 ? 18.149 3.974 2.368 1.00 95.62 136 SER A N 1
ATOM 1070 C CA . SER A 1 136 ? 17.849 5.133 3.210 1.00 95.62 136 SER A CA 1
ATOM 1071 C C . SER A 1 136 ? 17.018 4.743 4.436 1.00 95.62 136 SER A C 1
ATOM 1073 O O . SER A 1 136 ? 17.153 5.345 5.503 1.00 95.62 136 SER A O 1
ATOM 1075 N N . HIS A 1 137 ? 16.148 3.745 4.279 1.00 97.19 137 HIS A N 1
ATOM 1076 C CA . HIS A 1 137 ? 15.230 3.233 5.290 1.00 97.19 137 HIS A CA 1
ATOM 1077 C C . HIS A 1 137 ? 14.672 1.871 4.850 1.00 97.19 137 HIS A C 1
ATOM 1079 O O . HIS A 1 137 ? 14.960 1.412 3.744 1.00 97.19 137 HIS A O 1
ATOM 1085 N N . HIS A 1 138 ? 13.873 1.234 5.708 1.00 98.25 138 HIS A N 1
ATOM 1086 C CA . HIS A 1 138 ? 13.141 0.010 5.383 1.00 98.25 138 HIS A CA 1
ATOM 1087 C C . HIS A 1 138 ? 11.633 0.270 5.387 1.00 98.25 138 HIS A C 1
ATOM 1089 O O . HIS A 1 138 ? 11.122 0.882 6.324 1.00 98.25 138 HIS A O 1
ATOM 1095 N N . ASP A 1 139 ? 10.915 -0.267 4.406 1.00 98.38 139 ASP A N 1
ATOM 1096 C CA . ASP A 1 139 ? 9.474 -0.478 4.528 1.00 98.38 139 ASP A CA 1
ATOM 1097 C C . ASP A 1 139 ? 9.201 -1.864 5.095 1.00 98.38 139 ASP A C 1
ATOM 1099 O O . ASP A 1 139 ? 9.854 -2.845 4.734 1.00 98.38 139 ASP A O 1
ATOM 1103 N N . VAL A 1 140 ? 8.219 -1.952 5.984 1.00 98.69 140 VAL A N 1
ATOM 1104 C CA . VAL A 1 140 ? 7.909 -3.166 6.734 1.00 98.69 140 VAL A CA 1
ATOM 1105 C C . VAL A 1 140 ? 6.425 -3.447 6.649 1.00 98.69 140 VAL A C 1
ATOM 1107 O O . VAL A 1 140 ? 5.600 -2.577 6.930 1.00 98.69 140 VAL A O 1
ATOM 1110 N N . ILE A 1 141 ? 6.087 -4.689 6.304 1.00 98.81 141 ILE A N 1
ATOM 1111 C CA . ILE A 1 141 ? 4.716 -5.186 6.357 1.00 98.81 141 ILE A CA 1
ATOM 1112 C C . ILE A 1 141 ? 4.581 -6.137 7.534 1.00 98.81 141 ILE A C 1
ATOM 1114 O O . ILE A 1 141 ? 5.279 -7.150 7.622 1.00 98.81 141 ILE A O 1
ATOM 1118 N N . LEU A 1 142 ? 3.651 -5.819 8.429 1.00 98.81 142 LEU A N 1
ATOM 1119 C CA . LEU A 1 142 ? 3.338 -6.636 9.596 1.00 98.81 142 LEU A CA 1
ATOM 1120 C C . LEU A 1 142 ? 1.974 -7.297 9.442 1.00 98.81 142 LEU A C 1
ATOM 1122 O O . LEU A 1 142 ? 1.025 -6.658 8.995 1.00 98.81 142 LEU A O 1
ATOM 1126 N N . GLU A 1 143 ? 1.874 -8.551 9.877 1.00 98.88 143 GLU A N 1
ATOM 1127 C CA . GLU A 1 143 ? 0.610 -9.235 10.151 1.00 98.88 143 GLU A CA 1
ATOM 1128 C C . GLU A 1 143 ? 0.305 -9.121 11.643 1.00 98.88 143 GLU A C 1
ATOM 1130 O O . GLU A 1 143 ? 1.098 -9.547 12.482 1.00 98.88 143 GLU A O 1
ATOM 1135 N N . TRP A 1 144 ? -0.864 -8.595 11.977 1.00 98.75 144 TRP A N 1
ATOM 1136 C CA . TRP A 1 144 ? -1.365 -8.436 13.334 1.00 98.75 144 TRP A CA 1
ATOM 1137 C C . TRP A 1 144 ? -2.511 -9.405 13.582 1.00 98.75 144 TRP A C 1
ATOM 1139 O O . TRP A 1 144 ? -3.322 -9.650 12.692 1.00 98.75 144 TRP A O 1
ATOM 1149 N N . ARG A 1 145 ? -2.618 -9.906 14.813 1.00 98.69 145 ARG A N 1
ATOM 1150 C CA . ARG A 1 145 ? -3.752 -10.717 15.260 1.00 98.69 145 ARG A CA 1
ATOM 1151 C C . ARG A 1 145 ? -4.419 -10.062 16.456 1.00 98.69 145 ARG A C 1
ATOM 1153 O O . ARG A 1 145 ? -3.861 -10.092 17.553 1.00 98.69 145 ARG A O 1
ATOM 1160 N N . ASP A 1 146 ? -5.597 -9.489 16.240 1.00 98.38 146 ASP A N 1
ATOM 1161 C CA . ASP A 1 146 ? -6.461 -9.016 17.317 1.00 98.38 146 ASP A CA 1
ATOM 1162 C C . ASP A 1 146 ? -7.178 -10.197 17.977 1.00 98.38 146 ASP A C 1
ATOM 1164 O O . ASP A 1 146 ? -7.675 -11.115 17.326 1.00 98.38 146 ASP A O 1
ATOM 1168 N N . THR A 1 147 ? -7.197 -10.176 19.300 1.00 98.06 147 THR A N 1
ATOM 1169 C CA . THR A 1 147 ? -7.790 -11.205 20.154 1.00 98.06 147 THR A CA 1
ATOM 1170 C C . THR A 1 147 ? -9.098 -10.742 20.792 1.00 98.06 147 THR A C 1
ATOM 1172 O O . THR A 1 147 ? -9.787 -11.558 21.406 1.00 98.06 147 THR A O 1
ATOM 1175 N N . ASN A 1 148 ? -9.480 -9.468 20.615 1.00 96.44 148 ASN A N 1
ATOM 1176 C CA . ASN A 1 148 ? -10.736 -8.915 21.115 1.00 96.44 148 ASN A CA 1
ATOM 1177 C C . ASN A 1 148 ? -11.376 -7.924 20.128 1.00 96.44 148 ASN A C 1
ATOM 1179 O O . ASN A 1 148 ? -11.413 -6.718 20.357 1.00 96.44 148 ASN A O 1
ATOM 1183 N N . LEU A 1 149 ? -11.983 -8.466 19.072 1.00 94.31 149 LEU A N 1
ATOM 1184 C CA . LEU A 1 149 ? -12.527 -7.695 17.948 1.00 94.31 149 LEU A CA 1
ATOM 1185 C C . LEU A 1 149 ? -13.672 -6.745 18.335 1.00 94.31 149 LEU A C 1
ATOM 1187 O O . LEU A 1 149 ? -13.980 -5.826 17.580 1.00 94.31 149 LEU A O 1
ATOM 1191 N N . ASN A 1 150 ? -14.320 -6.958 19.485 1.00 91.62 150 ASN A N 1
ATOM 1192 C CA . ASN A 1 150 ? -15.400 -6.094 19.973 1.00 91.62 150 ASN A CA 1
ATOM 1193 C C . ASN A 1 150 ? -14.883 -4.838 20.686 1.00 91.62 150 ASN A C 1
ATOM 1195 O O . ASN A 1 150 ? -15.672 -3.936 20.967 1.00 91.62 150 ASN A O 1
ATOM 1199 N N . ASP A 1 151 ? -13.592 -4.791 21.015 1.00 95.31 151 ASP A N 1
ATOM 1200 C CA . ASP A 1 151 ? -12.981 -3.631 21.646 1.00 95.31 151 ASP A CA 1
ATOM 1201 C C . ASP A 1 151 ? -12.619 -2.570 20.600 1.00 95.31 151 ASP A C 1
ATOM 1203 O O . ASP A 1 151 ? -12.395 -2.848 19.419 1.00 95.31 151 ASP A O 1
ATOM 1207 N N . ASN A 1 152 ? -12.567 -1.323 21.051 1.00 96.06 152 ASN A N 1
ATOM 1208 C CA . ASN A 1 152 ? -12.111 -0.186 20.260 1.00 96.06 152 ASN A CA 1
ATOM 1209 C C . ASN A 1 152 ? -10.602 0.050 20.414 1.00 96.06 152 ASN A C 1
ATOM 1211 O O . ASN A 1 152 ? -10.066 0.960 19.785 1.00 96.06 152 ASN A O 1
ATOM 1215 N N . ALA A 1 153 ? -9.923 -0.772 21.217 1.00 97.81 153 ALA A N 1
ATOM 1216 C CA . ALA A 1 153 ? -8.476 -0.811 21.362 1.00 97.81 153 ALA A CA 1
ATOM 1217 C C . ALA A 1 153 ? -7.934 -2.195 20.976 1.00 97.81 153 ALA A C 1
ATOM 1219 O O . ALA A 1 153 ? -8.425 -3.221 21.437 1.00 97.81 153 ALA A O 1
ATOM 1220 N N . PHE A 1 154 ? -6.882 -2.216 20.160 1.00 98.31 154 PHE A N 1
ATOM 1221 C CA . PHE A 1 154 ? -6.216 -3.433 19.716 1.00 98.31 154 PHE A CA 1
ATOM 1222 C C . PHE A 1 154 ? -5.634 -4.215 20.897 1.00 98.31 154 PHE A C 1
ATOM 1224 O O . PHE A 1 154 ? -4.861 -3.680 21.704 1.00 98.31 154 PHE A O 1
ATOM 1231 N N . SER A 1 155 ? -5.906 -5.520 20.924 1.00 97.56 155 SER A N 1
ATOM 1232 C CA . SER A 1 155 ? -5.321 -6.442 21.891 1.00 97.56 155 SER A CA 1
ATOM 1233 C C . SER A 1 155 ? -4.727 -7.653 21.181 1.00 97.56 155 SER A C 1
ATOM 1235 O O . 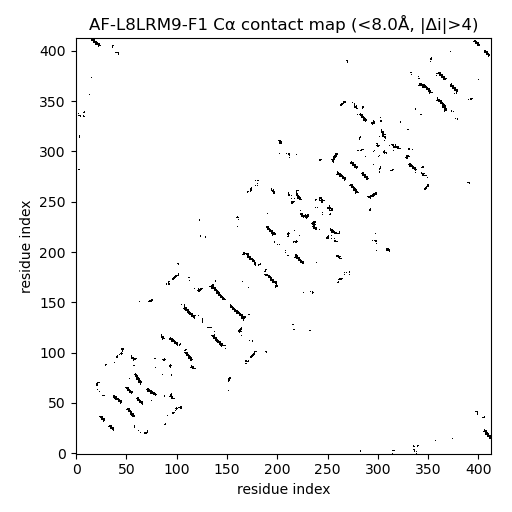SER A 1 155 ? -5.428 -8.480 20.611 1.00 97.56 155 SER A O 1
ATOM 1237 N N . GLY A 1 156 ? -3.405 -7.790 21.212 1.00 97.56 156 GLY A N 1
ATOM 1238 C CA . GLY A 1 156 ? -2.755 -8.914 20.555 1.00 97.56 156 GLY A CA 1
ATOM 1239 C C . GLY A 1 156 ? -1.295 -8.670 20.225 1.00 97.56 156 GLY A C 1
ATOM 1240 O O . GLY A 1 156 ? -0.628 -7.811 20.820 1.00 97.56 156 GLY A O 1
ATOM 1241 N N . GLY A 1 157 ? -0.813 -9.464 19.275 1.00 98.25 157 GLY A N 1
ATOM 1242 C CA . GLY A 1 157 ? 0.561 -9.450 18.791 1.00 98.25 157 GLY A CA 1
ATOM 1243 C C . GLY A 1 157 ? 0.633 -9.325 17.276 1.00 98.25 157 GLY A C 1
ATOM 1244 O O . GLY A 1 157 ? -0.387 -9.270 16.589 1.00 98.25 157 GLY A O 1
ATOM 1245 N N . TYR A 1 158 ? 1.861 -9.288 16.777 1.00 98.50 158 TYR A N 1
ATOM 1246 C CA . TYR A 1 158 ? 2.161 -9.220 15.357 1.00 98.50 158 TYR A CA 1
ATOM 1247 C C . TYR A 1 158 ? 3.362 -10.093 15.011 1.00 98.50 158 TYR A C 1
ATOM 1249 O O . TYR A 1 158 ? 4.126 -10.496 15.891 1.00 98.50 158 TYR A O 1
ATOM 1257 N N . ARG A 1 159 ? 3.528 -10.353 13.718 1.00 98.00 159 ARG A N 1
ATOM 1258 C CA . ARG A 1 159 ? 4.743 -10.899 13.116 1.00 98.00 159 ARG A CA 1
ATOM 1259 C C . ARG A 1 159 ? 5.122 -10.076 11.893 1.00 98.00 159 ARG A C 1
ATOM 1261 O O . ARG A 1 159 ? 4.255 -9.494 11.242 1.00 98.00 159 ARG A O 1
ATOM 1268 N N . GLU A 1 160 ? 6.407 -10.056 11.576 1.00 98.31 160 GLU A N 1
ATOM 1269 C CA . GLU A 1 160 ? 6.887 -9.478 10.324 1.00 98.31 160 GLU A CA 1
ATOM 1270 C C . GLU A 1 160 ? 6.578 -10.423 9.162 1.00 98.31 160 GLU A C 1
ATOM 1272 O O . GLU A 1 160 ? 6.779 -11.635 9.263 1.00 98.31 160 GLU A O 1
ATOM 1277 N N . LEU A 1 161 ? 6.020 -9.868 8.086 1.00 98.19 161 LEU A N 1
ATOM 1278 C CA . LEU A 1 161 ? 5.687 -10.609 6.874 1.00 98.19 161 LEU A CA 1
ATOM 1279 C C . LEU A 1 161 ? 6.789 -10.432 5.829 1.00 98.19 161 LEU A C 1
ATOM 1281 O O . LEU A 1 161 ? 7.316 -11.415 5.310 1.00 98.19 161 LEU A O 1
ATOM 1285 N N . LEU A 1 162 ? 7.151 -9.180 5.553 1.00 97.88 162 LEU A N 1
ATOM 1286 C CA . LEU A 1 162 ? 8.242 -8.826 4.654 1.00 97.88 162 LEU A CA 1
ATOM 1287 C C . LEU A 1 162 ? 8.803 -7.444 4.975 1.00 97.88 162 LEU A C 1
ATOM 1289 O O . LEU A 1 162 ? 8.138 -6.610 5.597 1.00 97.88 162 LEU A O 1
ATOM 1293 N N . ARG A 1 163 ? 10.024 -7.226 4.497 1.00 98.25 163 ARG A N 1
ATOM 1294 C CA . ARG A 1 163 ? 10.798 -5.998 4.658 1.00 98.25 163 ARG A CA 1
ATOM 1295 C C . ARG A 1 163 ? 11.512 -5.657 3.357 1.00 98.25 163 ARG A C 1
ATOM 1297 O O . ARG A 1 163 ? 12.117 -6.546 2.756 1.00 98.25 163 ARG A O 1
ATOM 1304 N N . ILE A 1 164 ? 11.439 -4.400 2.938 1.00 98.00 164 ILE A N 1
ATOM 1305 C CA . ILE A 1 164 ? 12.001 -3.904 1.677 1.00 98.00 164 ILE A CA 1
ATOM 1306 C C . ILE A 1 164 ? 12.989 -2.786 1.998 1.00 98.00 164 ILE A C 1
ATOM 1308 O O . ILE A 1 164 ? 12.629 -1.823 2.674 1.00 98.00 164 ILE A O 1
ATOM 1312 N N . GLU A 1 165 ? 14.225 -2.911 1.530 1.00 97.81 165 GLU A N 1
ATOM 1313 C CA . GLU A 1 165 ? 15.179 -1.800 1.527 1.00 97.81 165 GLU A CA 1
ATOM 1314 C C . GLU A 1 165 ? 14.726 -0.726 0.533 1.00 97.81 165 GLU A C 1
ATOM 1316 O O . GLU A 1 165 ? 14.391 -1.053 -0.599 1.00 97.81 165 GLU A O 1
ATOM 1321 N N . GLN A 1 166 ? 14.684 0.544 0.951 1.00 95.69 166 GLN A N 1
ATOM 1322 C CA . GLN A 1 166 ? 14.237 1.666 0.115 1.00 95.69 166 GLN A CA 1
ATOM 1323 C C . GLN A 1 166 ? 15.393 2.634 -0.180 1.00 95.69 166 GLN A C 1
ATOM 1325 O O . GLN A 1 166 ? 16.082 3.047 0.762 1.00 95.69 166 GLN A O 1
ATOM 1330 N N . PRO A 1 167 ? 15.623 3.057 -1.438 1.00 91.88 167 PRO A N 1
ATOM 1331 C CA . PRO A 1 167 ? 16.829 3.805 -1.796 1.00 91.88 167 PRO A CA 1
ATOM 1332 C C . PRO A 1 167 ? 16.703 5.286 -1.440 1.00 91.88 167 PRO A C 1
ATOM 1334 O O . PRO A 1 167 ? 17.638 5.892 -0.915 1.00 91.88 167 PRO A O 1
ATOM 1337 N N . HIS A 1 168 ? 15.517 5.855 -1.638 1.00 91.25 168 HIS A N 1
ATOM 1338 C CA . HIS A 1 168 ? 15.206 7.251 -1.354 1.00 91.25 168 HIS A CA 1
ATOM 1339 C C . HIS A 1 168 ? 14.010 7.361 -0.401 1.00 91.25 168 HIS A C 1
ATOM 1341 O O . HIS A 1 168 ? 13.292 6.387 -0.212 1.00 91.25 168 HIS A O 1
ATOM 1347 N N . PRO A 1 169 ? 13.821 8.502 0.290 1.00 89.19 169 PRO A N 1
ATOM 1348 C CA . PRO A 1 169 ? 12.768 8.655 1.300 1.00 89.19 169 PRO A CA 1
ATOM 1349 C C . PRO A 1 169 ? 11.356 8.883 0.722 1.00 89.19 169 PRO A C 1
ATOM 1351 O O . PRO A 1 169 ? 10.406 9.112 1.483 1.00 89.19 169 PRO A O 1
ATOM 1354 N N . ASP A 1 170 ? 11.232 8.876 -0.600 1.00 85.25 170 ASP A N 1
ATOM 1355 C CA . ASP A 1 170 ? 10.033 9.009 -1.413 1.00 85.25 170 ASP A CA 1
ATOM 1356 C C . ASP A 1 170 ? 9.891 7.821 -2.378 1.00 85.25 170 ASP A C 1
ATOM 1358 O O . ASP A 1 170 ? 10.851 7.114 -2.656 1.00 85.25 170 ASP A O 1
ATOM 1362 N N . HIS A 1 171 ? 8.670 7.617 -2.878 1.00 90.25 171 HIS A N 1
ATOM 1363 C CA . HIS A 1 171 ? 8.252 6.477 -3.698 1.00 90.25 171 HIS A CA 1
ATOM 1364 C C . HIS A 1 171 ? 8.479 5.144 -2.979 1.00 90.25 171 HIS A C 1
ATOM 1366 O O . HIS A 1 171 ? 9.146 4.230 -3.464 1.00 90.25 171 HIS A O 1
ATOM 1372 N N . ASN A 1 172 ? 7.851 5.053 -1.813 1.00 93.38 172 ASN A N 1
ATOM 1373 C CA . ASN A 1 172 ? 7.898 3.890 -0.938 1.00 93.38 172 ASN A CA 1
ATOM 1374 C C . ASN A 1 172 ? 6.783 2.887 -1.290 1.00 93.38 172 ASN A C 1
ATOM 1376 O O . ASN A 1 172 ? 6.038 3.034 -2.262 1.00 93.38 172 ASN A O 1
ATOM 1380 N N . THR A 1 173 ? 6.625 1.864 -0.459 1.00 95.94 173 THR A N 1
ATOM 1381 C CA . THR A 1 173 ? 5.515 0.912 -0.535 1.00 95.94 173 THR A CA 1
ATOM 1382 C C . THR A 1 173 ? 4.183 1.636 -0.315 1.00 95.94 173 THR A C 1
ATOM 1384 O O . THR A 1 173 ? 3.937 2.251 0.729 1.00 95.94 173 THR A O 1
ATOM 1387 N N . GLY A 1 174 ? 3.326 1.563 -1.329 1.00 92.50 174 GLY A N 1
ATOM 1388 C CA . GLY A 1 174 ? 1.996 2.148 -1.365 1.00 92.50 174 GLY A CA 1
ATOM 1389 C C . GLY A 1 174 ? 0.943 1.249 -0.723 1.00 92.50 174 GLY A C 1
ATOM 1390 O O . GLY A 1 174 ? 1.170 0.598 0.301 1.00 92.50 174 GLY A O 1
ATOM 1391 N N . GLN A 1 175 ? -0.254 1.250 -1.310 1.00 96.38 175 GLN A N 1
ATOM 1392 C CA . GLN A 1 175 ? -1.387 0.508 -0.771 1.00 96.38 175 GLN A CA 1
ATOM 1393 C C . GLN A 1 175 ? -1.113 -0.999 -0.684 1.00 96.38 175 GLN A C 1
ATOM 1395 O O . GLN A 1 175 ? -0.567 -1.616 -1.599 1.00 96.38 175 GLN A O 1
ATOM 1400 N N . ILE A 1 176 ? -1.585 -1.594 0.413 1.00 98.44 176 ILE A N 1
ATOM 1401 C CA . ILE A 1 176 ? -1.806 -3.034 0.532 1.00 98.44 176 ILE A CA 1
ATOM 1402 C C . ILE A 1 176 ? -3.299 -3.324 0.605 1.00 98.44 176 ILE A C 1
ATOM 1404 O O . ILE A 1 176 ? -4.067 -2.515 1.129 1.00 98.44 176 ILE A O 1
ATOM 1408 N N . GLY A 1 177 ? -3.728 -4.472 0.092 1.00 97.56 177 GLY A N 1
ATOM 1409 C CA . GLY A 1 177 ? -5.145 -4.814 0.080 1.00 97.56 177 GLY A CA 1
ATOM 1410 C C . GLY A 1 177 ? -5.421 -6.266 -0.267 1.00 97.56 177 GLY A C 1
ATOM 1411 O O . GLY A 1 177 ? -4.657 -6.902 -0.988 1.00 97.56 177 GLY A O 1
ATOM 1412 N N . PHE A 1 178 ? -6.554 -6.762 0.216 1.00 97.50 178 PHE A N 1
ATOM 1413 C CA . PHE A 1 178 ? -7.164 -8.007 -0.245 1.00 97.50 178 PHE A CA 1
ATOM 1414 C C . PHE A 1 178 ? -8.334 -7.683 -1.162 1.00 97.50 178 PHE A C 1
ATOM 1416 O O . PHE A 1 178 ? -8.996 -6.668 -0.956 1.00 97.50 178 PHE A O 1
ATOM 1423 N N . ASN A 1 179 ? -8.629 -8.562 -2.120 1.00 94.19 179 ASN A N 1
ATOM 1424 C CA . ASN A 1 179 ? -9.858 -8.452 -2.896 1.00 94.19 179 ASN A CA 1
ATOM 1425 C C . ASN A 1 179 ? -11.058 -8.802 -1.990 1.00 94.19 179 ASN A C 1
ATOM 1427 O O . ASN A 1 179 ? -11.196 -9.966 -1.609 1.00 94.19 179 ASN A O 1
ATOM 1431 N N . PRO A 1 180 ? -11.931 -7.840 -1.631 1.00 89.81 180 PRO A N 1
ATOM 1432 C CA . PRO A 1 180 ? -13.025 -8.097 -0.699 1.00 89.81 180 PRO A CA 1
ATOM 1433 C C . PRO A 1 180 ? -14.240 -8.753 -1.376 1.00 89.81 180 PRO A C 1
ATOM 1435 O O . PRO A 1 180 ? -15.204 -9.094 -0.697 1.00 89.81 180 PRO A O 1
ATOM 1438 N N . TYR A 1 181 ? -14.220 -8.903 -2.705 1.00 89.38 181 TYR A N 1
ATOM 1439 C CA . TYR A 1 181 ? -15.361 -9.363 -3.504 1.00 89.38 181 TYR A CA 1
ATOM 1440 C C . TYR A 1 181 ? -15.278 -10.840 -3.898 1.00 89.38 181 TYR A C 1
ATOM 1442 O O . TYR A 1 181 ? -16.121 -11.327 -4.648 1.00 89.38 181 TYR A O 1
ATOM 1450 N N . VAL A 1 182 ? -14.271 -11.556 -3.397 1.00 91.94 182 VAL A N 1
ATOM 1451 C CA . VAL A 1 182 ? -14.099 -12.995 -3.611 1.00 91.94 182 VAL A CA 1
ATOM 1452 C C . VAL A 1 182 ? -14.251 -13.748 -2.291 1.00 91.94 182 VAL A C 1
ATOM 1454 O O . VAL A 1 182 ? -13.948 -13.214 -1.224 1.00 91.94 182 VAL A O 1
ATOM 1457 N N . GLY A 1 183 ? -14.765 -14.977 -2.357 1.00 92.62 183 GLY A N 1
ATOM 1458 C CA . GLY A 1 183 ? -14.954 -15.855 -1.197 1.00 92.62 183 GLY A CA 1
ATOM 1459 C C . GLY A 1 183 ? -13.908 -16.973 -1.130 1.00 92.62 183 GLY A C 1
ATOM 1460 O O . GLY A 1 183 ? -13.155 -17.128 -2.084 1.00 92.62 183 GLY A O 1
ATOM 1461 N N . PRO A 1 184 ? -13.892 -17.789 -0.058 1.00 94.00 184 PRO A N 1
ATOM 1462 C CA . PRO A 1 184 ? -12.864 -18.812 0.187 1.00 94.00 184 PRO A CA 1
ATOM 1463 C C . PRO A 1 184 ? -12.618 -19.834 -0.931 1.00 94.00 184 PRO A C 1
ATOM 1465 O O . PRO A 1 184 ? -11.551 -20.436 -0.972 1.00 94.00 184 PRO A O 1
ATOM 1468 N N . ASP A 1 185 ? -13.590 -20.037 -1.822 1.00 94.50 185 ASP A N 1
ATOM 1469 C CA . ASP A 1 185 ? -13.469 -20.954 -2.961 1.00 94.50 185 ASP A CA 1
ATOM 1470 C C . ASP A 1 185 ? -12.741 -20.330 -4.173 1.00 94.50 185 ASP A C 1
ATOM 1472 O O . ASP A 1 185 ? -12.431 -21.031 -5.137 1.00 94.50 185 ASP A O 1
ATOM 1476 N N . ASP A 1 186 ? -12.484 -19.017 -4.158 1.00 94.75 186 ASP A N 1
ATOM 1477 C CA . ASP A 1 186 ? -11.748 -18.312 -5.209 1.00 94.75 186 ASP A CA 1
ATOM 1478 C C . ASP A 1 186 ? -10.233 -18.372 -4.943 1.00 94.75 186 ASP A C 1
ATOM 1480 O O . ASP A 1 186 ? -9.797 -18.084 -3.826 1.00 94.75 186 ASP A O 1
ATOM 1484 N N . PRO A 1 187 ? -9.395 -18.667 -5.952 1.00 92.25 187 PRO A N 1
ATOM 1485 C CA . PRO A 1 187 ? -7.941 -18.734 -5.783 1.00 92.25 187 PRO A CA 1
ATOM 1486 C C . PRO A 1 187 ? -7.284 -17.403 -5.378 1.00 92.25 187 PRO A C 1
ATOM 1488 O O . PRO A 1 187 ? -6.140 -17.405 -4.929 1.00 92.25 187 PRO A O 1
ATOM 1491 N N . ASN A 1 188 ? -7.972 -16.266 -5.534 1.00 93.25 188 ASN A N 1
ATOM 1492 C CA . ASN A 1 188 ? -7.488 -14.958 -5.086 1.00 93.25 188 ASN A CA 1
ATOM 1493 C C . ASN A 1 188 ? -7.884 -14.624 -3.643 1.00 93.25 188 ASN A C 1
ATOM 1495 O O . ASN A 1 188 ? -7.452 -13.593 -3.119 1.00 93.25 188 ASN A O 1
ATOM 1499 N N . TYR A 1 189 ? -8.710 -15.450 -3.000 1.00 96.38 189 TYR A N 1
ATOM 1500 C CA . TYR A 1 189 ? -9.099 -15.234 -1.616 1.00 96.38 189 TYR A CA 1
ATOM 1501 C C . TYR A 1 189 ? -7.898 -15.337 -0.681 1.00 96.38 189 TYR A C 1
ATOM 1503 O O . TYR A 1 189 ? -7.090 -16.254 -0.782 1.00 96.38 189 TYR A O 1
ATOM 1511 N N . GLY A 1 190 ? -7.778 -14.378 0.238 1.00 96.69 190 GLY A N 1
ATOM 1512 C CA . GLY A 1 190 ? -6.665 -14.341 1.186 1.00 96.69 190 GLY A CA 1
ATOM 1513 C C . GLY A 1 190 ? -5.311 -13.976 0.565 1.00 96.69 190 GLY A C 1
ATOM 1514 O O . GLY A 1 190 ? -4.322 -13.945 1.289 1.00 96.69 190 GLY A O 1
ATOM 1515 N N . ASN A 1 191 ? -5.237 -13.633 -0.727 1.00 98.31 191 ASN A N 1
ATOM 1516 C CA . ASN A 1 191 ? -4.005 -13.104 -1.317 1.00 98.31 191 ASN A CA 1
ATOM 1517 C C . ASN A 1 191 ? -3.876 -11.597 -1.056 1.00 98.3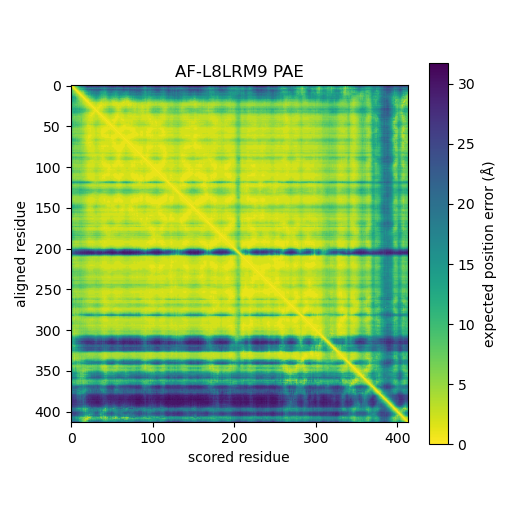1 191 ASN A C 1
ATOM 1519 O O . ASN A 1 191 ? -4.797 -10.821 -1.326 1.00 98.31 191 ASN A O 1
ATOM 1523 N N . LEU A 1 192 ? -2.713 -11.189 -0.551 1.00 98.81 192 LEU A N 1
ATOM 1524 C CA . LEU A 1 192 ? -2.356 -9.800 -0.288 1.00 98.81 192 LEU A CA 1
ATOM 1525 C C . LEU A 1 192 ? -1.680 -9.197 -1.523 1.00 98.81 192 LEU A C 1
ATOM 1527 O O . LEU A 1 192 ? -0.666 -9.709 -2.001 1.00 98.81 192 LEU A O 1
ATOM 1531 N N . TYR A 1 193 ? -2.233 -8.090 -2.006 1.00 98.81 193 TYR A N 1
ATOM 1532 C CA . TYR A 1 193 ? -1.683 -7.290 -3.095 1.00 98.81 193 TYR A CA 1
ATOM 1533 C C . TYR A 1 193 ? -0.926 -6.106 -2.504 1.00 98.81 193 TYR A C 1
ATOM 1535 O O . TYR A 1 193 ? -1.432 -5.460 -1.584 1.00 98.81 193 TYR A O 1
ATOM 1543 N N . ILE A 1 194 ? 0.276 -5.840 -3.011 1.00 98.81 194 ILE A N 1
ATOM 1544 C CA . ILE A 1 194 ? 1.203 -4.847 -2.459 1.00 98.81 194 ILE A CA 1
ATOM 1545 C C . ILE A 1 194 ? 1.708 -3.983 -3.607 1.00 98.81 194 ILE A C 1
ATOM 1547 O O . ILE A 1 194 ? 2.385 -4.480 -4.507 1.00 98.81 194 ILE A O 1
ATOM 1551 N N . ALA A 1 195 ? 1.377 -2.698 -3.586 1.00 98.25 195 ALA A N 1
ATOM 1552 C CA . ALA A 1 195 ? 1.901 -1.751 -4.555 1.00 98.25 195 ALA A CA 1
ATOM 1553 C C . ALA A 1 195 ? 3.260 -1.224 -4.076 1.00 98.25 195 ALA A C 1
ATOM 1555 O O . ALA A 1 195 ? 3.352 -0.638 -2.999 1.00 98.25 195 ALA A O 1
ATOM 1556 N N . VAL A 1 196 ? 4.314 -1.439 -4.860 1.00 97.75 196 VAL A N 1
ATOM 1557 C CA . VAL A 1 196 ? 5.676 -0.990 -4.551 1.00 97.75 196 VAL A CA 1
ATOM 1558 C C . VAL A 1 196 ? 6.115 -0.019 -5.639 1.00 97.75 196 VAL A C 1
ATOM 1560 O O . VAL A 1 196 ? 6.183 -0.380 -6.816 1.00 97.75 196 VAL A O 1
ATOM 1563 N N . ALA A 1 197 ? 6.379 1.226 -5.253 1.00 95.44 197 ALA A N 1
ATOM 1564 C CA . ALA A 1 197 ? 6.851 2.252 -6.171 1.00 95.44 197 ALA A CA 1
ATOM 1565 C C . ALA A 1 197 ? 8.307 2.021 -6.599 1.00 95.44 197 ALA A C 1
ATOM 1567 O O . ALA A 1 197 ? 8.952 1.056 -6.192 1.00 95.44 197 ALA A O 1
ATOM 1568 N N . ASP A 1 198 ? 8.801 2.847 -7.513 1.00 92.38 198 ASP A N 1
ATOM 1569 C CA . ASP A 1 198 ? 10.101 2.669 -8.159 1.00 92.38 198 ASP A CA 1
ATOM 1570 C C . ASP A 1 198 ? 11.309 2.976 -7.258 1.00 92.38 198 ASP A C 1
ATOM 1572 O O . ASP A 1 198 ? 12.442 2.809 -7.705 1.00 92.38 198 ASP A O 1
ATOM 1576 N N . GLY A 1 199 ? 11.083 3.392 -6.007 1.00 89.69 199 GLY A N 1
ATOM 1577 C CA . GLY A 1 199 ? 12.125 3.737 -5.040 1.00 89.69 199 GLY A CA 1
ATOM 1578 C C . GLY A 1 199 ? 12.665 5.164 -5.177 1.00 89.69 199 GLY A C 1
ATOM 1579 O O . GLY A 1 199 ? 13.651 5.500 -4.527 1.00 89.69 199 GLY A O 1
ATOM 1580 N N . GLY A 1 200 ? 12.067 6.003 -6.030 1.00 84.75 200 GLY A N 1
ATOM 1581 C CA . GLY A 1 200 ? 12.394 7.429 -6.126 1.00 84.75 200 GLY A CA 1
ATOM 1582 C C . GLY A 1 200 ? 13.617 7.701 -6.996 1.00 84.75 200 GLY A C 1
ATOM 1583 O O . GLY A 1 200 ? 14.175 8.800 -6.972 1.00 84.75 200 GLY A O 1
ATOM 1584 N N . PHE A 1 201 ? 14.062 6.703 -7.765 1.00 77.19 201 PHE A N 1
ATOM 1585 C CA . PHE A 1 201 ? 15.176 6.862 -8.687 1.00 77.19 201 PHE A CA 1
ATOM 1586 C C . PHE A 1 201 ? 14.824 7.903 -9.751 1.00 77.19 201 PHE A C 1
ATOM 1588 O O . PHE A 1 201 ? 13.958 7.703 -10.603 1.00 77.19 201 PHE A O 1
ATOM 1595 N N . PHE A 1 202 ? 15.530 9.033 -9.728 1.00 64.56 202 PHE A N 1
ATOM 1596 C CA . PHE A 1 202 ? 15.438 10.008 -10.807 1.00 64.56 202 PHE A CA 1
ATOM 1597 C C . PHE A 1 202 ? 15.933 9.384 -12.116 1.00 64.56 202 PHE A C 1
ATOM 1599 O O . PHE A 1 202 ? 16.950 8.690 -12.133 1.00 64.56 202 PHE A O 1
ATOM 1606 N N . LEU A 1 203 ? 15.284 9.721 -13.237 1.00 60.66 203 LEU A N 1
ATOM 1607 C CA . LEU A 1 203 ? 15.736 9.349 -14.587 1.00 60.66 203 LEU A CA 1
ATOM 1608 C C . LEU A 1 203 ? 17.013 10.117 -14.999 1.00 60.66 203 LEU A C 1
ATOM 1610 O O . LEU A 1 203 ? 17.032 10.834 -15.996 1.00 60.66 203 LEU A O 1
ATOM 1614 N N . SER A 1 204 ? 18.083 10.070 -14.206 1.00 50.69 204 SER A N 1
ATOM 1615 C CA . SER A 1 204 ? 19.364 10.672 -14.570 1.00 50.69 204 SER A CA 1
ATOM 1616 C C . SER A 1 204 ? 20.283 9.586 -15.116 1.00 50.69 204 SER A C 1
ATOM 1618 O O . SER A 1 204 ? 20.797 8.803 -14.333 1.00 50.69 204 SER A O 1
ATOM 1620 N N . LEU A 1 205 ? 20.435 9.545 -16.447 1.00 47.97 205 LEU A N 1
ATOM 1621 C CA . LEU A 1 205 ? 21.560 9.081 -17.293 1.00 47.97 205 LEU A CA 1
ATOM 1622 C C . LEU A 1 205 ? 22.413 7.846 -16.920 1.00 47.97 205 LEU A C 1
ATOM 1624 O O . LEU A 1 205 ? 23.358 7.533 -17.642 1.00 47.97 205 LEU A O 1
ATOM 1628 N N . THR A 1 206 ? 22.087 7.097 -15.880 1.00 43.59 206 THR A N 1
ATOM 1629 C CA . THR A 1 206 ? 22.781 5.882 -15.471 1.00 43.59 206 THR A CA 1
ATOM 1630 C C . THR A 1 206 ? 21.745 4.781 -15.316 1.00 43.59 206 THR A C 1
ATOM 1632 O O . THR A 1 206 ? 21.158 4.630 -14.257 1.00 43.59 206 THR A O 1
ATOM 1635 N N . GLU A 1 207 ? 21.498 4.054 -16.410 1.00 49.91 207 GLU A N 1
ATOM 1636 C CA . GLU A 1 207 ? 21.222 2.604 -16.478 1.00 49.91 207 GLU A CA 1
ATOM 1637 C C . GLU A 1 207 ? 20.114 1.954 -15.619 1.00 49.91 207 GLU A C 1
ATOM 1639 O O . GLU A 1 207 ? 19.910 0.747 -15.747 1.00 49.91 207 GLU A O 1
ATOM 1644 N N . ARG A 1 208 ? 19.394 2.660 -14.746 1.00 63.38 208 ARG A N 1
ATOM 1645 C CA . ARG A 1 208 ? 18.518 2.021 -13.755 1.00 63.38 208 ARG A CA 1
ATOM 1646 C C . ARG A 1 208 ? 17.052 2.161 -14.151 1.00 63.38 208 ARG A C 1
ATOM 1648 O O . ARG A 1 208 ? 16.394 3.157 -13.884 1.00 63.38 208 ARG A O 1
ATOM 1655 N N . VAL A 1 209 ? 16.555 1.117 -14.809 1.00 77.81 209 VAL A N 1
ATOM 1656 C CA . VAL A 1 209 ? 15.138 0.898 -15.129 1.00 77.81 209 VAL A CA 1
ATOM 1657 C C . VAL A 1 209 ? 14.553 -0.140 -14.168 1.00 77.81 209 VAL A C 1
ATOM 1659 O O . VAL A 1 209 ? 14.058 -1.176 -14.593 1.00 77.81 209 VAL A O 1
ATOM 1662 N N . THR A 1 210 ? 14.637 0.100 -12.856 1.00 86.56 210 THR A N 1
ATOM 1663 C CA . THR A 1 210 ? 14.246 -0.879 -11.813 1.00 86.56 210 THR A CA 1
ATOM 1664 C C . THR A 1 210 ? 12.799 -1.358 -11.961 1.00 86.56 210 THR A C 1
ATOM 1666 O O . THR A 1 210 ? 12.510 -2.537 -11.776 1.00 86.56 210 THR A O 1
ATOM 1669 N N . ALA A 1 211 ? 11.899 -0.486 -12.424 1.00 91.25 211 ALA A N 1
ATOM 1670 C CA . ALA A 1 211 ? 10.524 -0.848 -12.763 1.00 91.25 211 ALA A CA 1
ATOM 1671 C C . ALA A 1 211 ? 10.417 -1.916 -13.875 1.00 91.25 211 ALA A C 1
ATOM 1673 O O . ALA A 1 211 ? 9.481 -2.718 -13.851 1.00 91.25 211 ALA A O 1
ATOM 1674 N N . GLN A 1 212 ? 11.399 -1.993 -14.778 1.00 92.56 212 GLN A N 1
ATOM 1675 C CA . GLN A 1 212 ? 11.524 -3.004 -15.840 1.00 92.56 212 GLN A CA 1
ATOM 1676 C C . GLN A 1 212 ? 12.364 -4.222 -15.426 1.00 92.56 212 GLN A C 1
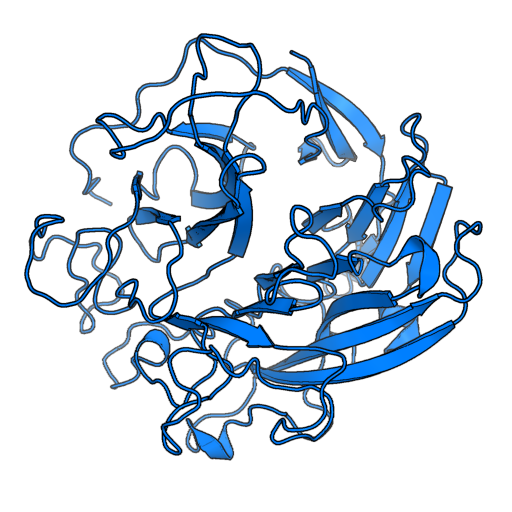ATOM 1678 O O . GLN A 1 212 ? 12.250 -5.281 -16.037 1.00 92.56 212 GLN A O 1
ATOM 1683 N N . ASP A 1 213 ? 13.197 -4.093 -14.395 1.00 92.88 213 ASP A N 1
ATOM 1684 C CA . ASP A 1 213 ? 13.961 -5.206 -13.843 1.00 92.88 213 ASP A CA 1
ATOM 1685 C C . ASP A 1 213 ? 13.041 -6.133 -13.034 1.00 92.88 213 ASP A C 1
ATOM 1687 O O . ASP A 1 213 ? 12.478 -5.744 -12.008 1.00 92.88 213 ASP A O 1
ATOM 1691 N N . LEU A 1 214 ? 12.862 -7.365 -13.510 1.00 95.88 214 LEU A N 1
ATOM 1692 C CA . LEU A 1 214 ? 12.009 -8.370 -12.874 1.00 95.88 214 LEU A CA 1
ATOM 1693 C C . LEU A 1 214 ? 12.679 -9.072 -11.683 1.00 95.88 214 LEU A C 1
ATOM 1695 O O . LEU A 1 214 ? 12.003 -9.824 -10.989 1.00 95.88 214 LEU A O 1
ATOM 1699 N N . SER A 1 215 ? 13.963 -8.820 -11.413 1.00 94.62 215 SER A N 1
ATOM 1700 C CA . SER A 1 215 ? 14.652 -9.268 -10.193 1.00 94.62 215 SER A CA 1
ATOM 1701 C C . SER A 1 215 ? 14.486 -8.293 -9.013 1.00 94.62 215 SER A C 1
ATOM 1703 O O . SER A 1 215 ? 14.826 -8.622 -7.877 1.00 94.62 215 SER A O 1
ATOM 1705 N N . SER A 1 216 ? 13.905 -7.112 -9.261 1.00 94.88 216 SER A N 1
ATOM 1706 C CA . SER A 1 216 ? 13.712 -6.037 -8.282 1.00 94.88 216 SER A CA 1
ATOM 1707 C C . SER A 1 216 ? 12.236 -5.867 -7.880 1.00 94.88 216 SER A C 1
ATOM 1709 O O . SER A 1 216 ? 11.349 -5.982 -8.736 1.00 94.88 216 SER A O 1
ATOM 1711 N N . PRO A 1 217 ? 11.932 -5.536 -6.605 1.00 96.12 217 PRO A N 1
ATOM 1712 C CA . PRO A 1 217 ? 10.559 -5.290 -6.156 1.00 96.12 217 PRO A CA 1
ATOM 1713 C C . PRO A 1 217 ? 10.025 -3.914 -6.582 1.00 96.12 217 PRO A C 1
ATOM 1715 O O . PRO A 1 217 ? 8.851 -3.632 -6.368 1.00 96.12 217 PRO A O 1
ATOM 1718 N N . PHE A 1 218 ? 10.860 -3.047 -7.157 1.00 95.94 218 PHE A N 1
ATOM 1719 C CA . PHE A 1 218 ? 10.513 -1.653 -7.423 1.00 95.94 218 PHE A CA 1
ATOM 1720 C C . PHE A 1 218 ? 9.688 -1.464 -8.689 1.00 95.94 218 PHE A C 1
ATOM 1722 O O . PHE A 1 218 ? 9.948 -2.096 -9.712 1.00 95.94 218 PHE A O 1
ATOM 1729 N N . GLY A 1 219 ? 8.695 -0.577 -8.629 1.00 96.12 219 GLY A N 1
ATOM 1730 C CA . GLY A 1 219 ? 7.777 -0.298 -9.734 1.00 96.12 219 GLY A CA 1
ATOM 1731 C C . GLY A 1 219 ? 6.897 -1.498 -10.084 1.00 96.12 219 GLY A C 1
ATOM 1732 O O . GLY A 1 219 ? 6.698 -1.807 -11.265 1.00 96.12 219 GLY A O 1
ATOM 1733 N N . LYS A 1 220 ? 6.425 -2.217 -9.057 1.00 98.06 220 LYS A N 1
ATOM 1734 C CA . LYS A 1 220 ? 5.695 -3.485 -9.165 1.00 98.06 220 LYS A CA 1
ATOM 1735 C C . LYS A 1 220 ? 4.366 -3.440 -8.418 1.00 98.06 220 LYS A C 1
ATOM 1737 O O . LYS A 1 220 ? 4.207 -2.774 -7.398 1.00 98.06 220 LYS A O 1
ATOM 1742 N N . LEU A 1 221 ? 3.434 -4.259 -8.887 1.00 98.81 221 LEU A N 1
ATOM 1743 C CA . LEU A 1 221 ? 2.365 -4.791 -8.056 1.00 98.81 221 LEU A CA 1
ATOM 1744 C C . LEU A 1 221 ? 2.735 -6.231 -7.701 1.00 98.81 221 LEU A C 1
ATOM 1746 O O . LEU A 1 221 ? 2.829 -7.079 -8.591 1.00 98.81 221 LEU A O 1
ATOM 1750 N N . LEU A 1 222 ? 2.945 -6.505 -6.417 1.00 98.81 222 LEU A N 1
ATOM 1751 C CA . LEU A 1 222 ? 3.225 -7.845 -5.905 1.00 98.81 222 LEU A CA 1
ATOM 1752 C C . LEU A 1 222 ? 1.928 -8.524 -5.446 1.00 98.81 222 LEU A C 1
ATOM 1754 O O . LEU A 1 222 ? 0.998 -7.851 -4.993 1.00 98.81 222 LEU A O 1
ATOM 1758 N N . ARG A 1 223 ? 1.873 -9.856 -5.528 1.00 98.75 223 ARG A N 1
ATOM 1759 C CA . ARG A 1 223 ? 0.793 -10.695 -4.987 1.00 98.75 223 ARG A CA 1
ATOM 1760 C C . ARG A 1 223 ? 1.388 -11.861 -4.202 1.00 98.75 223 ARG A C 1
ATOM 1762 O O . ARG A 1 223 ? 2.109 -12.680 -4.769 1.00 98.75 223 ARG A O 1
ATOM 1769 N N . ILE A 1 224 ? 1.049 -11.945 -2.916 1.00 98.81 224 ILE A N 1
ATOM 1770 C CA . ILE A 1 224 ? 1.517 -12.990 -1.993 1.00 98.81 224 ILE A CA 1
ATOM 1771 C C . ILE A 1 224 ? 0.346 -13.654 -1.261 1.00 98.81 224 ILE A C 1
ATOM 1773 O O . ILE A 1 224 ? -0.717 -13.058 -1.120 1.00 98.81 224 ILE A O 1
ATOM 1777 N N . ASN A 1 225 ? 0.557 -14.855 -0.731 1.00 98.31 225 ASN A N 1
ATOM 1778 C CA . ASN A 1 225 ? -0.328 -15.511 0.226 1.00 98.31 225 ASN A CA 1
ATOM 1779 C C . ASN A 1 225 ? 0.280 -15.403 1.640 1.00 98.31 225 ASN A C 1
ATOM 1781 O O . ASN A 1 225 ? 1.249 -16.108 1.932 1.00 98.31 225 ASN A O 1
ATOM 1785 N N . PRO A 1 226 ? -0.261 -14.577 2.553 1.00 98.44 226 PRO A N 1
ATOM 1786 C CA . PRO A 1 226 ? 0.285 -14.429 3.903 1.00 98.44 226 PRO A CA 1
ATOM 1787 C C . PRO A 1 226 ? 0.304 -15.720 4.741 1.00 98.44 226 PRO A C 1
ATOM 1789 O O . PRO A 1 226 ? 1.116 -15.841 5.665 1.00 98.44 226 PRO A O 1
ATOM 1792 N N . GLU A 1 227 ? -0.560 -16.695 4.445 1.00 96.06 227 GLU A N 1
ATOM 1793 C CA . GLU A 1 227 ? -0.637 -17.972 5.167 1.00 96.06 227 GLU A CA 1
ATOM 1794 C C . GLU A 1 227 ? 0.378 -19.014 4.666 1.00 96.06 227 GLU A C 1
ATOM 1796 O O . GLU A 1 227 ? 0.739 -19.927 5.412 1.00 96.06 227 GLU A O 1
ATOM 1801 N N . GLY A 1 228 ? 0.883 -18.858 3.438 1.00 97.12 228 GLY A N 1
ATOM 1802 C CA . GLY A 1 228 ? 1.912 -19.726 2.856 1.00 97.12 228 GLY A CA 1
ATOM 1803 C C . GLY A 1 228 ? 3.288 -19.550 3.510 1.00 97.12 228 GLY A C 1
ATOM 1804 O O . GLY A 1 228 ? 3.486 -18.649 4.322 1.00 97.12 228 GLY A O 1
ATOM 1805 N N . ARG A 1 229 ? 4.250 -20.426 3.202 1.00 97.31 229 ARG A N 1
ATOM 1806 C CA . ARG A 1 229 ? 5.596 -20.424 3.826 1.00 97.31 229 ARG 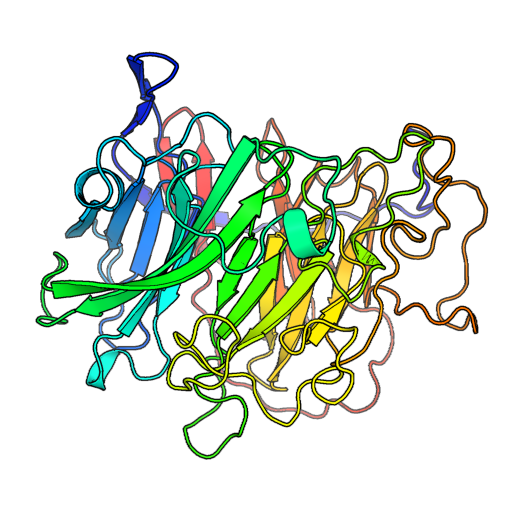A CA 1
ATOM 1807 C C . ARG A 1 229 ? 6.729 -20.779 2.852 1.00 97.31 229 ARG A C 1
ATOM 1809 O O . ARG A 1 229 ? 7.810 -21.157 3.292 1.00 97.31 229 ARG A O 1
ATOM 1816 N N . ASP A 1 230 ? 6.472 -20.724 1.550 1.00 96.44 230 ASP A N 1
ATOM 1817 C CA . ASP A 1 230 ? 7.429 -21.067 0.491 1.00 96.44 230 ASP A CA 1
ATOM 1818 C C . ASP A 1 230 ? 8.174 -19.850 -0.085 1.00 96.44 230 ASP A C 1
ATOM 1820 O O . ASP A 1 230 ? 8.968 -20.000 -1.012 1.00 96.44 230 ASP A O 1
ATOM 1824 N N . SER A 1 231 ? 7.981 -18.656 0.485 1.00 96.75 231 SER A N 1
ATOM 1825 C CA . SER A 1 231 ? 8.789 -17.483 0.155 1.00 96.75 231 SER A CA 1
ATOM 1826 C C . SER A 1 231 ? 10.247 -17.632 0.595 1.00 96.75 231 SER A C 1
ATOM 1828 O O . SER A 1 231 ? 10.585 -18.396 1.502 1.00 96.75 231 SER A O 1
ATOM 1830 N N . ARG A 1 232 ? 11.125 -16.808 0.014 1.00 94.19 232 ARG A N 1
ATOM 1831 C CA . ARG A 1 232 ? 12.559 -16.763 0.357 1.00 94.19 232 ARG A CA 1
ATOM 1832 C C . ARG A 1 232 ? 12.858 -16.506 1.837 1.00 94.19 232 ARG A C 1
ATOM 1834 O O . ARG A 1 232 ? 13.852 -17.009 2.347 1.00 94.19 232 ARG A O 1
ATOM 1841 N N . ASN A 1 233 ? 12.005 -15.746 2.526 1.00 96.25 233 ASN A N 1
ATOM 1842 C CA . ASN A 1 233 ? 12.145 -15.465 3.958 1.00 96.25 233 ASN A CA 1
ATOM 1843 C C . ASN A 1 233 ? 11.335 -16.437 4.844 1.00 96.25 233 ASN A C 1
ATOM 1845 O O . ASN A 1 233 ? 11.359 -16.312 6.066 1.00 96.25 233 ASN A O 1
ATOM 1849 N N . GLY A 1 234 ? 10.590 -17.375 4.244 1.00 97.88 234 GLY A N 1
ATOM 1850 C CA . GLY A 1 234 ? 9.758 -18.361 4.933 1.00 97.88 234 GLY A CA 1
ATOM 1851 C C . GLY A 1 234 ? 8.536 -17.799 5.671 1.00 97.88 234 GLY A C 1
ATOM 1852 O O . GLY A 1 234 ? 7.890 -18.544 6.406 1.00 97.88 234 GLY A O 1
ATOM 1853 N N . ASN A 1 235 ? 8.200 -16.513 5.517 1.00 98.06 235 ASN A N 1
ATOM 1854 C CA . ASN A 1 235 ? 7.130 -15.852 6.278 1.00 98.06 235 ASN A CA 1
ATOM 1855 C C . ASN A 1 235 ? 5.805 -15.728 5.514 1.00 98.06 235 ASN A C 1
ATOM 1857 O O . ASN A 1 235 ? 4.777 -15.437 6.126 1.00 98.06 235 ASN A O 1
ATOM 1861 N N . TYR A 1 236 ? 5.794 -15.950 4.208 1.00 98.62 236 TYR A N 1
ATOM 1862 C CA . TYR A 1 236 ? 4.594 -15.945 3.373 1.00 98.62 236 TYR A CA 1
ATOM 1863 C C . TYR A 1 236 ? 4.764 -16.984 2.267 1.00 98.62 236 TYR A C 1
ATOM 1865 O O . TYR A 1 236 ? 5.769 -17.695 2.218 1.00 98.62 236 TYR A O 1
ATOM 1873 N N . GLY A 1 237 ? 3.768 -17.114 1.403 1.00 98.25 237 GLY A N 1
ATOM 1874 C CA . GLY A 1 237 ? 3.894 -17.913 0.203 1.00 98.25 237 GLY A CA 1
ATOM 1875 C C . GLY A 1 237 ? 3.586 -17.171 -1.074 1.00 98.25 237 GLY A C 1
ATOM 1876 O O . GLY A 1 237 ? 3.039 -16.067 -1.055 1.00 98.25 237 GLY A O 1
ATOM 1877 N N . VAL A 1 238 ? 3.951 -17.786 -2.189 1.00 98.00 238 VAL A N 1
ATOM 1878 C CA . VAL A 1 238 ? 3.740 -17.220 -3.518 1.00 98.00 238 VAL A CA 1
ATOM 1879 C C . VAL A 1 238 ? 2.595 -17.964 -4.204 1.00 98.00 238 VAL A C 1
ATOM 1881 O O . VAL A 1 238 ? 2.653 -19.186 -4.322 1.00 98.00 238 VAL A O 1
ATOM 1884 N N . PRO A 1 239 ? 1.531 -17.271 -4.650 1.00 97.31 239 PRO A N 1
ATOM 1885 C CA . PRO A 1 239 ? 0.459 -17.914 -5.396 1.00 97.31 239 PRO A CA 1
ATOM 1886 C C . PRO A 1 239 ? 0.996 -18.627 -6.648 1.00 97.31 239 PRO A C 1
ATOM 1888 O O . PRO A 1 239 ? 1.731 -18.011 -7.426 1.00 97.31 239 PRO A O 1
ATOM 1891 N N . PRO A 1 240 ? 0.608 -19.894 -6.883 1.00 95.38 240 PRO A N 1
ATOM 1892 C CA . PRO A 1 240 ? 1.163 -20.718 -7.957 1.00 95.38 240 PRO A CA 1
ATOM 1893 C C . PRO A 1 240 ? 0.705 -20.300 -9.361 1.00 95.38 240 PRO A C 1
ATOM 1895 O O . PRO A 1 240 ? 1.060 -20.923 -10.353 1.00 95.38 240 PRO A O 1
ATOM 1898 N N . ASP A 1 241 ? -0.157 -19.295 -9.460 1.00 96.00 241 ASP A N 1
ATOM 1899 C CA . ASP A 1 241 ? -0.606 -18.681 -10.702 1.00 96.00 241 ASP A CA 1
ATOM 1900 C C . ASP A 1 241 ? 0.023 -17.290 -10.913 1.00 96.00 241 ASP A C 1
ATOM 1902 O O . ASP A 1 241 ? -0.423 -16.539 -11.781 1.00 96.00 241 ASP A O 1
ATOM 1906 N N . ASN A 1 242 ? 1.036 -16.906 -10.119 1.00 98.19 242 ASN A N 1
ATOM 1907 C CA . ASN A 1 242 ? 1.813 -15.699 -10.394 1.00 98.19 242 ASN A CA 1
ATOM 1908 C C . ASN A 1 242 ? 2.553 -15.830 -11.744 1.00 98.19 242 ASN A C 1
ATOM 1910 O O . ASN A 1 242 ? 3.096 -16.883 -12.068 1.00 98.19 242 ASN A O 1
ATOM 1914 N N . PRO A 1 243 ? 2.623 -14.763 -12.552 1.00 97.75 243 PRO A N 1
ATOM 1915 C CA . PRO A 1 243 ? 3.130 -14.836 -13.925 1.00 97.75 243 PRO A CA 1
ATOM 1916 C C . PRO A 1 243 ? 4.630 -15.144 -14.040 1.00 97.75 243 PRO A C 1
ATOM 1918 O O . PRO A 1 243 ? 5.064 -15.616 -15.088 1.00 97.75 243 PRO A O 1
ATOM 1921 N N . TYR A 1 244 ? 5.419 -14.876 -12.995 1.00 96.56 244 TYR A N 1
ATOM 1922 C CA . TYR A 1 244 ? 6.881 -14.995 -13.038 1.00 96.56 244 TYR A CA 1
ATOM 1923 C C . TYR A 1 244 ? 7.455 -16.080 -12.117 1.00 96.56 244 TYR A C 1
ATOM 1925 O O . TYR A 1 244 ? 8.669 -16.246 -12.077 1.00 96.56 244 TYR A O 1
ATOM 1933 N N . GLN A 1 245 ? 6.615 -16.850 -11.415 1.00 94.06 245 GLN A N 1
ATOM 1934 C CA . GLN A 1 245 ? 7.069 -17.818 -10.401 1.00 94.06 245 GLN A CA 1
ATOM 1935 C C . GLN A 1 245 ? 7.960 -18.954 -10.927 1.00 94.06 245 GLN A C 1
ATOM 1937 O O . GLN A 1 245 ? 8.776 -19.482 -10.177 1.00 94.06 245 GLN A O 1
ATOM 1942 N N . ASP A 1 246 ? 7.846 -19.311 -12.208 1.00 93.56 246 ASP A N 1
ATOM 1943 C CA . ASP A 1 246 ? 8.628 -20.403 -12.800 1.00 93.56 246 ASP A CA 1
ATOM 1944 C C . ASP A 1 246 ? 10.025 -19.967 -13.286 1.00 93.56 246 ASP A C 1
ATOM 1946 O O . ASP A 1 246 ? 10.829 -20.819 -13.676 1.00 93.56 246 ASP A O 1
ATOM 1950 N N . ASN A 1 247 ? 10.337 -18.662 -13.286 1.00 95.69 247 ASN A N 1
ATOM 1951 C CA . ASN A 1 247 ? 11.654 -18.166 -13.682 1.00 95.69 247 ASN A CA 1
ATOM 1952 C C . ASN A 1 247 ? 12.507 -17.827 -12.444 1.00 95.69 247 ASN A C 1
ATOM 1954 O O . ASN A 1 247 ? 12.198 -16.860 -11.753 1.00 95.69 247 ASN A O 1
ATOM 1958 N N . PRO A 1 248 ? 13.615 -18.549 -12.188 1.00 92.88 248 PRO A N 1
ATOM 1959 C CA . PRO A 1 248 ? 14.463 -18.311 -11.019 1.00 92.88 248 PRO A CA 1
ATOM 1960 C C . PRO A 1 248 ? 15.224 -16.975 -11.045 1.00 92.88 248 PRO A C 1
ATOM 1962 O O . PRO A 1 248 ? 15.783 -16.590 -10.022 1.00 92.88 248 PRO A O 1
ATOM 1965 N N . GLU A 1 249 ? 15.288 -16.289 -12.189 1.00 93.75 249 GLU A N 1
ATOM 1966 C CA . GLU A 1 249 ? 15.907 -14.961 -12.309 1.00 93.75 249 GLU A CA 1
ATOM 1967 C C . GLU A 1 249 ? 14.944 -13.824 -11.936 1.00 93.75 249 GLU A C 1
ATOM 1969 O O . GLU A 1 249 ? 15.372 -12.680 -11.791 1.00 93.75 249 GLU A O 1
ATOM 1974 N N . TYR A 1 250 ? 13.645 -14.111 -11.809 1.00 96.25 250 TYR A N 1
ATOM 1975 C CA . TYR A 1 250 ? 12.614 -13.115 -11.526 1.00 96.25 250 TYR A CA 1
ATOM 1976 C C . TYR A 1 250 ? 12.087 -13.271 -10.102 1.00 96.25 250 TYR A C 1
ATOM 1978 O O . TYR A 1 250 ? 12.111 -14.359 -9.527 1.00 96.25 250 TYR A O 1
ATOM 1986 N N . LEU A 1 251 ? 11.570 -12.182 -9.533 1.00 97.62 251 LEU A N 1
ATOM 1987 C CA . LEU A 1 251 ? 10.850 -12.250 -8.271 1.00 97.62 251 LEU A CA 1
ATOM 1988 C C . LEU A 1 251 ? 9.499 -12.937 -8.498 1.00 97.62 251 LEU A C 1
ATOM 1990 O O . LEU A 1 251 ? 8.656 -12.419 -9.244 1.00 97.62 251 LEU A O 1
ATOM 1994 N N . PRO A 1 252 ? 9.258 -14.085 -7.847 1.00 98.06 252 PRO A N 1
ATOM 1995 C CA . PRO A 1 252 ? 8.047 -14.861 -8.062 1.00 98.06 252 PRO A CA 1
ATOM 1996 C C . PRO A 1 252 ? 6.798 -14.137 -7.520 1.00 98.06 252 PRO A C 1
ATOM 1998 O O . PRO A 1 252 ? 5.682 -14.440 -7.937 1.00 98.06 252 PRO A O 1
ATOM 2001 N N . GLU A 1 253 ? 6.954 -13.141 -6.640 1.00 98.62 253 GLU A N 1
ATOM 2002 C CA . GLU A 1 253 ? 5.872 -12.315 -6.093 1.00 98.62 253 GLU A CA 1
ATOM 2003 C C . GLU A 1 253 ? 5.259 -11.333 -7.103 1.00 98.62 253 GLU A C 1
ATOM 2005 O O . GLU A 1 253 ? 4.163 -10.825 -6.857 1.00 98.62 253 GLU A O 1
ATOM 2010 N N . ILE A 1 254 ? 5.936 -11.027 -8.214 1.00 98.75 254 ILE A N 1
ATOM 2011 C CA . ILE A 1 254 ? 5.473 -10.002 -9.156 1.00 98.75 254 ILE A CA 1
ATOM 2012 C C . ILE A 1 254 ? 4.185 -10.465 -9.849 1.00 98.75 254 ILE A C 1
ATOM 2014 O O . ILE A 1 254 ? 4.149 -11.500 -10.514 1.00 98.75 254 ILE A O 1
ATOM 2018 N N . LEU A 1 255 ? 3.136 -9.644 -9.756 1.00 98.69 255 LEU A N 1
ATOM 2019 C CA . LEU A 1 255 ? 1.903 -9.791 -10.529 1.00 98.69 255 LEU A CA 1
ATOM 2020 C C . LEU A 1 255 ? 1.921 -8.924 -11.790 1.00 98.69 255 LEU A C 1
ATOM 2022 O O . LEU A 1 255 ? 1.476 -9.367 -12.842 1.00 98.69 255 LEU A O 1
ATOM 2026 N N . ALA A 1 256 ? 2.409 -7.691 -11.690 1.00 98.56 256 ALA A N 1
ATOM 2027 C CA . ALA A 1 256 ? 2.528 -6.737 -12.792 1.00 98.56 256 ALA A CA 1
ATOM 2028 C C . ALA A 1 256 ? 3.692 -5.770 -12.526 1.00 98.56 256 ALA A C 1
ATOM 2030 O O . ALA A 1 256 ? 4.098 -5.597 -11.374 1.00 98.56 256 ALA A O 1
ATOM 2031 N N . HIS A 1 257 ? 4.231 -5.140 -13.571 1.00 97.88 257 HIS A N 1
ATOM 2032 C CA . HIS A 1 257 ? 5.418 -4.284 -13.464 1.00 97.88 257 HIS A CA 1
ATOM 2033 C C . HIS A 1 257 ? 5.360 -3.066 -14.385 1.00 97.88 257 HIS A C 1
ATOM 2035 O O . HIS A 1 257 ? 4.483 -2.973 -15.239 1.00 97.88 257 HIS A O 1
ATOM 2041 N N . GLY A 1 258 ? 6.320 -2.154 -14.237 1.00 95.31 258 GLY A N 1
ATOM 2042 C CA . GLY A 1 258 ? 6.407 -0.945 -15.050 1.00 95.31 258 GLY A CA 1
ATOM 2043 C C . GLY A 1 258 ? 5.574 0.207 -14.499 1.00 95.31 258 GLY A C 1
ATOM 2044 O O . GLY A 1 258 ? 4.998 0.947 -15.286 1.00 95.31 258 GLY A O 1
ATOM 2045 N N . PHE A 1 259 ? 5.506 0.343 -13.172 1.00 95.06 259 PHE A N 1
ATOM 2046 C CA . PHE A 1 259 ? 4.867 1.476 -12.494 1.00 95.06 259 PHE A CA 1
ATOM 2047 C C . PHE A 1 259 ? 5.900 2.445 -11.923 1.00 95.06 259 PHE A C 1
ATOM 2049 O O . PHE A 1 259 ? 7.004 2.025 -11.566 1.00 95.06 259 PHE A O 1
ATOM 2056 N N . ARG A 1 260 ? 5.526 3.716 -11.775 1.00 92.19 260 ARG A N 1
ATOM 2057 C CA . ARG A 1 260 ? 6.346 4.736 -11.111 1.00 92.19 260 ARG A CA 1
ATOM 2058 C C . ARG A 1 260 ? 6.057 4.808 -9.622 1.00 92.19 260 ARG A C 1
ATOM 2060 O O . ARG A 1 260 ? 6.895 4.468 -8.796 1.00 92.19 260 ARG A O 1
ATOM 2067 N N . ASN A 1 261 ? 4.862 5.261 -9.280 1.00 91.12 261 ASN A N 1
ATOM 2068 C CA . ASN A 1 261 ? 4.378 5.432 -7.924 1.00 91.12 261 ASN A CA 1
ATOM 2069 C C . ASN A 1 261 ? 2.909 4.972 -7.850 1.00 91.12 261 ASN A C 1
ATOM 2071 O O . ASN A 1 261 ? 1.996 5.806 -7.796 1.00 91.12 261 ASN A O 1
ATOM 2075 N N . PRO A 1 262 ? 2.672 3.643 -7.864 1.00 92.75 262 PRO A N 1
ATOM 2076 C CA . PRO A 1 262 ? 1.347 3.048 -7.806 1.00 92.75 262 PRO A CA 1
ATOM 2077 C C . PRO A 1 262 ? 0.731 3.269 -6.417 1.00 92.75 262 PRO A C 1
ATOM 2079 O O . PRO A 1 262 ? 0.800 2.420 -5.529 1.00 92.75 262 PRO A O 1
ATOM 2082 N N . HIS A 1 263 ? 0.153 4.446 -6.192 1.00 81.75 263 HIS A N 1
ATOM 2083 C CA . HIS A 1 263 ? -0.209 4.883 -4.847 1.00 81.75 263 HIS A CA 1
ATOM 2084 C C . HIS A 1 263 ? -1.419 4.123 -4.286 1.00 81.75 263 HIS A C 1
ATOM 2086 O O . HIS A 1 263 ? -1.422 3.748 -3.110 1.00 81.75 263 HIS A O 1
ATOM 2092 N N . ARG A 1 264 ? -2.449 3.886 -5.113 1.00 88.94 264 ARG A N 1
ATOM 2093 C CA . ARG A 1 264 ? -3.691 3.207 -4.708 1.00 88.94 264 ARG A CA 1
ATOM 2094 C C . ARG A 1 264 ? -4.263 2.299 -5.786 1.00 88.94 264 ARG A C 1
ATOM 2096 O O . ARG A 1 264 ? -4.095 2.532 -6.978 1.00 88.94 264 ARG A O 1
ATOM 2103 N N . PHE A 1 265 ? -5.038 1.316 -5.349 1.00 94.06 265 PHE A N 1
ATOM 2104 C CA . PHE A 1 265 ? -5.847 0.465 -6.212 1.00 94.06 265 PHE A CA 1
ATOM 2105 C C . PHE A 1 265 ? -7.195 0.123 -5.571 1.00 94.06 265 PHE A C 1
ATOM 2107 O O . PHE A 1 265 ? -7.387 0.184 -4.353 1.00 94.06 265 PHE A O 1
ATOM 2114 N N . SER A 1 266 ? -8.146 -0.257 -6.416 1.00 91.19 266 SER A N 1
ATOM 2115 C CA . SER A 1 266 ? -9.471 -0.721 -6.020 1.00 91.19 266 SER A CA 1
ATOM 2116 C C . SER A 1 266 ? -9.970 -1.806 -6.968 1.00 91.19 266 SER A C 1
ATOM 2118 O O . SER A 1 266 ? -9.512 -1.928 -8.104 1.00 91.19 266 SER A O 1
ATOM 2120 N N . TRP A 1 267 ? -10.918 -2.611 -6.497 1.00 90.12 267 TRP A N 1
ATOM 2121 C CA . TRP A 1 267 ? -11.598 -3.595 -7.329 1.00 90.12 267 TRP A CA 1
ATOM 2122 C C . TRP A 1 267 ? -12.974 -3.087 -7.728 1.00 90.12 267 TRP A C 1
ATOM 2124 O O . TRP A 1 267 ? -13.673 -2.441 -6.949 1.00 90.12 267 TRP A O 1
ATOM 2134 N N . ASP A 1 268 ? -13.377 -3.421 -8.944 1.00 84.50 268 ASP A N 1
ATOM 2135 C CA . ASP A 1 268 ? -14.756 -3.309 -9.372 1.00 84.50 268 ASP A CA 1
ATOM 2136 C C . ASP A 1 268 ? -15.595 -4.417 -8.703 1.00 84.50 268 ASP A C 1
ATOM 2138 O O . ASP A 1 268 ? -15.383 -5.590 -9.027 1.00 84.50 268 ASP A O 1
ATOM 2142 N N . PRO A 1 269 ? -16.584 -4.083 -7.850 1.00 80.12 269 PRO A N 1
ATOM 2143 C CA . PRO A 1 269 ? -17.391 -5.070 -7.129 1.00 80.12 269 PRO A CA 1
ATOM 2144 C C . PRO A 1 269 ? -18.181 -6.017 -8.038 1.00 80.12 269 PRO A C 1
ATOM 2146 O O . PRO A 1 269 ? -18.560 -7.101 -7.612 1.00 80.12 269 PRO A O 1
ATOM 2149 N N . VAL A 1 270 ? -18.457 -5.623 -9.287 1.00 81.38 270 VAL A N 1
ATOM 2150 C CA . VAL A 1 270 ? -19.289 -6.423 -10.203 1.00 81.38 270 VAL A CA 1
ATOM 2151 C C . VAL A 1 270 ? -18.453 -7.346 -11.080 1.00 81.38 270 VAL A C 1
ATOM 2153 O O . VAL A 1 270 ? -18.896 -8.443 -11.403 1.00 81.38 270 VAL A O 1
ATOM 2156 N N . THR A 1 271 ? -17.270 -6.907 -11.518 1.00 81.81 271 THR A N 1
ATOM 2157 C CA . THR A 1 271 ? -16.433 -7.711 -12.428 1.00 81.81 271 THR A CA 1
ATOM 2158 C C . THR A 1 271 ? -15.200 -8.313 -11.774 1.00 81.81 271 THR A C 1
ATOM 2160 O O . THR A 1 271 ? -14.522 -9.110 -12.417 1.00 81.81 271 THR A O 1
ATOM 2163 N N . GLY A 1 272 ? -14.871 -7.915 -10.543 1.00 85.31 272 GLY A N 1
ATOM 2164 C CA . GLY A 1 272 ? -13.648 -8.323 -9.852 1.00 85.31 272 GLY A CA 1
ATOM 2165 C C . GLY A 1 272 ? -12.365 -7.752 -10.466 1.00 85.31 272 GLY A C 1
ATOM 2166 O O . GLY A 1 272 ? -11.271 -8.119 -10.047 1.00 85.31 272 GLY A O 1
ATOM 2167 N N . ARG A 1 273 ? -12.466 -6.863 -11.462 1.00 86.69 273 ARG A N 1
ATOM 2168 C CA . ARG A 1 273 ? -11.309 -6.249 -12.123 1.00 86.69 273 ARG A CA 1
ATOM 2169 C C . ARG A 1 273 ? -10.647 -5.221 -11.218 1.00 86.69 273 ARG A C 1
ATOM 2171 O O . ARG A 1 273 ? -11.336 -4.403 -10.617 1.00 86.69 273 ARG A O 1
ATOM 2178 N N . MET A 1 274 ? -9.320 -5.233 -11.175 1.00 94.06 274 MET A N 1
ATOM 2179 C CA . MET A 1 274 ? -8.535 -4.275 -10.405 1.00 94.06 274 MET A CA 1
ATOM 2180 C C . MET A 1 274 ? -8.175 -3.056 -11.257 1.00 94.06 274 MET A C 1
ATOM 2182 O O . MET A 1 274 ? -7.666 -3.191 -12.368 1.00 94.06 274 MET A O 1
ATOM 2186 N N . PHE A 1 275 ? -8.405 -1.873 -10.702 1.00 91.75 275 PHE A N 1
ATOM 2187 C CA . PHE A 1 275 ? -7.925 -0.602 -11.220 1.00 91.75 275 PHE A CA 1
ATOM 2188 C C . PHE A 1 275 ? -6.853 -0.065 -10.283 1.00 91.75 275 PHE A C 1
ATOM 2190 O O . PHE A 1 275 ? -7.040 -0.062 -9.067 1.00 91.75 275 PHE A O 1
ATOM 2197 N N . LEU A 1 276 ? -5.750 0.402 -10.848 1.00 93.44 276 LEU A N 1
ATOM 2198 C CA . LEU A 1 276 ? -4.627 0.974 -10.120 1.00 93.44 276 LEU A CA 1
ATOM 2199 C C . LEU A 1 276 ? -4.372 2.378 -10.647 1.00 93.44 276 LEU A C 1
ATOM 2201 O O . LEU A 1 276 ? -4.429 2.597 -11.855 1.00 93.44 276 LEU A O 1
ATOM 2205 N N . VAL A 1 277 ? -4.100 3.314 -9.747 1.00 90.50 277 VAL A N 1
ATOM 2206 C CA . VAL A 1 277 ? -3.664 4.655 -10.125 1.00 90.50 277 VAL A CA 1
ATOM 2207 C C . VAL A 1 277 ? -2.154 4.768 -9.985 1.00 90.50 277 VAL A C 1
ATOM 2209 O O . VAL A 1 277 ? -1.604 4.305 -8.984 1.00 90.50 277 VAL A O 1
ATOM 2212 N N . ASP A 1 278 ? -1.503 5.365 -10.977 1.00 89.75 278 ASP A N 1
ATOM 2213 C CA . ASP A 1 278 ? -0.056 5.581 -10.982 1.00 89.75 278 ASP A CA 1
ATOM 2214 C C . ASP A 1 278 ? 0.250 7.068 -11.185 1.00 89.75 278 ASP A C 1
ATOM 2216 O O . ASP A 1 278 ? -0.280 7.699 -12.105 1.00 89.75 278 ASP A O 1
ATOM 2220 N N . THR A 1 279 ? 1.054 7.634 -10.281 1.00 87.00 279 THR A N 1
ATOM 2221 C CA . THR A 1 279 ? 1.418 9.053 -10.313 1.00 87.00 279 THR A CA 1
ATOM 2222 C C . THR A 1 279 ? 2.627 9.264 -11.213 1.00 87.00 279 THR A C 1
ATOM 2224 O O . THR A 1 279 ? 3.723 8.778 -10.908 1.00 87.00 279 THR A O 1
ATOM 2227 N N . GLY A 1 280 ? 2.454 10.046 -12.279 1.00 80.12 280 GLY A N 1
ATOM 2228 C CA . GLY A 1 280 ? 3.509 10.376 -13.238 1.00 80.12 280 GLY A CA 1
ATOM 2229 C C . GLY A 1 280 ? 4.629 11.241 -12.667 1.00 80.12 280 GLY A C 1
ATOM 2230 O O . GLY A 1 280 ? 4.535 11.793 -11.570 1.00 80.12 280 GLY A O 1
ATOM 2231 N N . GLN A 1 281 ? 5.725 11.351 -13.418 1.00 78.31 281 GLN A N 1
ATOM 2232 C CA . GLN A 1 281 ? 6.867 12.186 -13.038 1.00 78.31 281 GLN A CA 1
ATOM 2233 C C . GLN A 1 281 ? 6.666 13.643 -13.411 1.00 78.31 281 GLN A C 1
ATOM 2235 O O . GLN A 1 281 ? 7.007 14.527 -12.626 1.00 78.31 281 GLN A O 1
ATOM 2240 N N . ALA A 1 282 ? 6.220 13.884 -14.640 1.00 68.62 282 ALA A N 1
ATOM 2241 C CA . ALA A 1 282 ? 6.312 15.199 -15.250 1.00 68.62 282 ALA A CA 1
ATOM 2242 C C . ALA A 1 282 ? 5.032 15.622 -15.956 1.00 68.62 282 ALA A C 1
ATOM 2244 O O . ALA A 1 282 ? 4.836 16.821 -16.154 1.00 68.62 282 ALA A O 1
ATOM 2245 N N . SER A 1 283 ? 4.208 14.691 -16.441 1.00 72.12 283 SER A N 1
ATOM 2246 C CA . SER A 1 283 ? 3.166 15.068 -17.400 1.00 72.12 283 SER A CA 1
ATOM 2247 C C . SER A 1 283 ? 1.884 14.275 -17.337 1.00 72.12 283 SER A C 1
ATOM 2249 O O . SER A 1 283 ? 0.870 14.824 -17.766 1.00 72.12 283 SER A O 1
ATOM 2251 N N . ILE A 1 284 ? 1.890 13.021 -16.876 1.00 79.06 284 ILE A N 1
ATOM 2252 C CA . ILE A 1 284 ? 0.708 12.171 -17.038 1.00 79.06 284 ILE A CA 1
ATOM 2253 C C . ILE A 1 284 ? 0.362 11.405 -15.769 1.00 79.06 284 ILE A C 1
ATOM 2255 O O . ILE A 1 284 ? 1.147 10.611 -15.274 1.00 79.06 284 ILE A O 1
ATOM 2259 N N . GLU A 1 285 ? -0.869 11.596 -15.314 1.00 82.00 285 GLU A N 1
ATOM 2260 C CA . GLU A 1 285 ? -1.521 10.740 -14.329 1.00 82.00 285 GLU A CA 1
ATOM 2261 C C . GLU A 1 285 ? -2.236 9.585 -15.022 1.00 82.00 285 GLU A C 1
ATOM 2263 O O . GLU A 1 285 ? -2.853 9.774 -16.079 1.00 82.00 285 GLU A O 1
ATOM 2268 N N . GLU A 1 286 ? -2.200 8.400 -14.414 1.00 84.81 286 GLU A N 1
ATOM 2269 C CA . GLU A 1 286 ? -2.708 7.180 -15.032 1.00 84.81 286 GLU A CA 1
ATOM 2270 C C . GLU A 1 286 ? -3.752 6.453 -14.185 1.00 84.81 286 GLU A C 1
ATOM 2272 O O . GLU A 1 286 ? -3.641 6.323 -12.966 1.00 84.81 286 GLU A O 1
ATOM 2277 N N . VAL A 1 287 ? -4.741 5.885 -14.876 1.00 86.06 287 VAL A N 1
ATOM 2278 C CA . VAL A 1 287 ? -5.617 4.830 -14.369 1.00 86.06 287 VAL A CA 1
ATOM 2279 C C . VAL A 1 287 ? -5.401 3.591 -15.228 1.00 86.06 287 VAL A C 1
ATOM 2281 O O . VAL A 1 287 ? -5.724 3.565 -16.419 1.00 86.06 287 VAL A O 1
ATOM 2284 N N . ASN A 1 288 ? -4.896 2.541 -14.598 1.00 87.44 288 ASN A N 1
ATOM 2285 C CA . ASN A 1 288 ? -4.490 1.294 -15.219 1.00 87.44 288 ASN A CA 1
ATOM 2286 C C . ASN A 1 288 ? -5.474 0.172 -14.870 1.00 87.44 288 ASN A C 1
ATOM 2288 O O . ASN A 1 288 ? -5.838 -0.013 -13.709 1.00 87.44 288 ASN A O 1
ATOM 2292 N N . LEU A 1 289 ? -5.917 -0.589 -15.877 1.00 91.50 289 LEU A N 1
ATOM 2293 C CA . LEU A 1 289 ? -6.690 -1.816 -15.670 1.00 91.50 289 LEU A CA 1
ATOM 2294 C C . LEU A 1 289 ? -5.715 -2.982 -15.529 1.00 91.50 289 LEU A C 1
ATOM 2296 O O . LEU A 1 289 ? -5.121 -3.410 -16.518 1.00 91.50 289 LEU A O 1
ATOM 2300 N N . ILE A 1 290 ? -5.587 -3.502 -14.312 1.00 96.12 290 ILE A N 1
ATOM 2301 C CA . ILE A 1 290 ? -4.562 -4.483 -13.984 1.00 96.12 290 ILE A CA 1
ATOM 2302 C C . ILE A 1 290 ? -4.886 -5.856 -14.565 1.00 96.12 290 ILE A C 1
ATOM 2304 O O . ILE A 1 290 ? -5.972 -6.408 -14.373 1.00 96.12 290 ILE A O 1
ATOM 2308 N N . GLN A 1 291 ? -3.891 -6.423 -15.237 1.00 94.88 291 GLN A N 1
ATOM 2309 C CA . GLN A 1 291 ? -3.856 -7.801 -15.710 1.00 94.88 291 GLN A CA 1
ATOM 2310 C C . GLN A 1 291 ? -2.501 -8.434 -15.347 1.00 94.88 291 GLN A C 1
ATOM 2312 O O . GLN A 1 291 ? -1.471 -7.767 -15.505 1.00 94.88 291 GLN A O 1
ATOM 2317 N N . PRO A 1 292 ? -2.485 -9.696 -14.874 1.00 96.94 292 PRO A N 1
ATOM 2318 C CA . PRO A 1 292 ? -1.252 -10.398 -14.530 1.00 96.94 292 PRO A CA 1
ATOM 2319 C C . PRO A 1 292 ? -0.267 -10.489 -15.703 1.00 96.94 292 PRO A C 1
ATOM 2321 O O . PRO A 1 292 ? -0.659 -10.782 -16.830 1.00 96.94 292 PRO A O 1
ATOM 2324 N N . GLY A 1 293 ? 1.015 -10.263 -15.427 1.00 97.12 293 GLY A N 1
ATOM 2325 C CA . GLY A 1 293 ? 2.134 -10.400 -16.363 1.00 97.12 293 GLY A CA 1
ATOM 2326 C C . GLY A 1 293 ? 2.325 -9.222 -17.318 1.00 97.12 293 GLY A C 1
ATOM 2327 O O . GLY A 1 293 ? 3.262 -9.235 -18.115 1.00 97.12 293 GLY A O 1
ATOM 2328 N N . LEU A 1 294 ? 1.458 -8.207 -17.259 1.00 96.81 294 LEU A N 1
ATOM 2329 C CA . LEU A 1 294 ? 1.556 -7.042 -18.133 1.00 96.81 294 LEU A CA 1
ATOM 2330 C C . LEU A 1 294 ? 2.550 -5.992 -17.611 1.00 96.81 294 LEU A C 1
ATOM 2332 O O . LEU A 1 294 ? 2.762 -5.850 -16.402 1.00 96.81 294 LEU A O 1
ATOM 2336 N N . ASN A 1 295 ? 3.142 -5.266 -18.563 1.00 96.38 295 ASN A N 1
ATOM 2337 C CA . ASN A 1 295 ? 4.111 -4.190 -18.361 1.00 96.38 295 ASN A CA 1
ATOM 2338 C C . ASN A 1 295 ? 3.451 -2.830 -18.627 1.00 96.38 295 ASN A C 1
ATOM 2340 O O . ASN A 1 295 ? 3.017 -2.588 -19.750 1.00 96.38 295 ASN A O 1
ATOM 2344 N N . TYR A 1 296 ? 3.407 -1.945 -17.635 1.00 94.62 296 TYR A N 1
ATOM 2345 C CA . TYR A 1 296 ? 2.781 -0.615 -17.721 1.00 94.62 296 TYR A CA 1
ATOM 2346 C C . TYR A 1 296 ? 3.767 0.484 -18.144 1.00 94.62 296 TYR A C 1
ATOM 2348 O O . TYR A 1 296 ? 3.407 1.640 -18.320 1.00 94.62 296 TYR A O 1
ATOM 2356 N N . GLY A 1 297 ? 5.006 0.090 -18.441 1.00 90.94 297 GLY A N 1
ATOM 2357 C CA . GLY A 1 297 ? 5.921 0.839 -19.285 1.00 90.94 297 GLY A CA 1
ATOM 2358 C C . GLY A 1 297 ? 6.846 1.817 -18.578 1.00 90.94 297 GLY A C 1
ATOM 2359 O O . GLY A 1 297 ? 7.864 2.160 -19.177 1.00 90.94 297 GLY A O 1
ATOM 2360 N N . TRP A 1 298 ? 6.614 2.207 -17.324 1.00 90.56 298 TRP A N 1
ATOM 2361 C CA . TRP A 1 298 ? 7.570 3.050 -16.598 1.00 90.56 298 TRP A CA 1
ATOM 2362 C C . TRP A 1 298 ? 8.940 2.348 -16.444 1.00 90.56 298 TRP A C 1
ATOM 2364 O O . TRP A 1 298 ? 8.983 1.154 -16.138 1.00 90.56 298 TRP A O 1
ATOM 2374 N N . PRO A 1 299 ? 10.078 3.039 -16.651 1.00 85.25 299 PRO A N 1
ATOM 2375 C CA . PRO A 1 299 ? 10.193 4.448 -17.002 1.00 85.25 299 PRO A CA 1
ATOM 2376 C C . PRO A 1 299 ? 10.348 4.713 -18.497 1.00 85.25 299 PRO A C 1
ATOM 2378 O O . PRO A 1 299 ? 10.749 5.808 -18.852 1.00 85.25 299 PRO A O 1
ATOM 2381 N N . LEU A 1 300 ? 10.102 3.740 -19.377 1.00 84.88 300 LEU A N 1
ATOM 2382 C CA . LEU A 1 300 ? 10.195 3.869 -20.843 1.00 84.88 300 LEU A CA 1
ATOM 2383 C C . LEU A 1 300 ? 8.950 4.538 -21.463 1.00 84.88 300 LEU A C 1
ATOM 2385 O O . LEU A 1 300 ? 8.970 5.004 -22.614 1.00 84.88 300 LEU A O 1
ATOM 2389 N N . ARG A 1 301 ? 7.860 4.558 -20.695 1.00 84.31 301 ARG A N 1
ATOM 2390 C CA . ARG A 1 301 ? 6.582 5.197 -20.984 1.00 84.31 301 ARG A CA 1
ATOM 2391 C C . ARG A 1 301 ? 6.101 5.990 -19.771 1.00 84.31 301 ARG A C 1
ATOM 2393 O O . ARG A 1 301 ? 6.313 5.580 -18.635 1.00 84.31 301 ARG A O 1
ATOM 2400 N N . GLU A 1 302 ? 5.452 7.111 -20.056 1.00 84.44 302 GLU A N 1
ATOM 2401 C CA . GLU A 1 302 ? 4.580 7.848 -19.139 1.00 84.44 302 GLU A CA 1
ATOM 2402 C C . GLU A 1 302 ? 3.273 8.058 -19.921 1.00 84.44 302 GLU A C 1
ATOM 2404 O O . GLU A 1 302 ? 3.238 8.726 -20.961 1.00 84.44 302 GLU A O 1
ATOM 2409 N N . GLY A 1 303 ? 2.218 7.358 -19.528 1.00 82.69 303 GLY A N 1
ATOM 2410 C CA . GLY A 1 303 ? 1.018 7.118 -20.319 1.00 82.69 303 GLY A CA 1
ATOM 2411 C C . GLY A 1 303 ? 1.334 6.547 -21.702 1.00 82.69 303 GLY A C 1
ATOM 2412 O O . GLY A 1 303 ? 2.181 5.678 -21.893 1.00 82.69 303 GLY A O 1
ATOM 2413 N N . THR A 1 304 ? 0.671 7.082 -22.726 1.00 81.75 304 THR A N 1
ATOM 2414 C CA . THR A 1 304 ? 0.921 6.728 -24.136 1.00 81.75 304 THR A CA 1
ATOM 2415 C C . THR A 1 304 ? 2.160 7.389 -24.756 1.00 81.75 304 THR A C 1
ATOM 2417 O O . THR A 1 304 ? 2.289 7.422 -25.984 1.00 81.75 304 THR A O 1
ATOM 2420 N N . TYR A 1 305 ? 3.028 8.011 -23.959 1.00 79.94 305 TYR A N 1
ATOM 2421 C CA . TYR A 1 305 ? 4.145 8.807 -24.461 1.00 79.94 305 TYR A CA 1
ATOM 2422 C C . TYR A 1 305 ? 5.475 8.171 -24.092 1.00 79.94 305 TYR A C 1
ATOM 2424 O O . TYR A 1 305 ? 5.649 7.627 -23.004 1.00 79.94 305 TYR A O 1
ATOM 2432 N N . GLN A 1 306 ? 6.431 8.256 -25.011 1.00 80.31 306 GLN A N 1
ATOM 2433 C CA . GLN A 1 306 ? 7.801 7.867 -24.721 1.00 80.31 306 GLN A CA 1
ATOM 2434 C C . GLN A 1 306 ? 8.475 8.919 -23.849 1.00 80.31 306 GLN A C 1
ATOM 2436 O O . GLN A 1 306 ? 8.435 10.116 -24.145 1.00 80.31 306 GLN A O 1
ATOM 2441 N N . THR A 1 307 ? 9.139 8.441 -22.811 1.00 76.06 307 THR A N 1
ATOM 2442 C CA . THR A 1 307 ? 10.010 9.238 -21.956 1.00 76.06 307 THR A CA 1
ATOM 2443 C C . THR A 1 307 ? 11.398 9.366 -22.580 1.00 76.06 307 THR A C 1
ATOM 2445 O O . THR A 1 307 ? 11.890 8.472 -23.279 1.00 76.06 307 THR A O 1
ATOM 2448 N N . ASP A 1 308 ? 12.063 10.483 -22.301 1.00 71.31 308 ASP A N 1
ATOM 2449 C CA . ASP A 1 308 ? 13.496 10.610 -22.537 1.00 71.31 308 ASP A CA 1
ATOM 2450 C C . ASP A 1 308 ? 14.247 10.242 -21.263 1.00 71.31 308 ASP A C 1
ATOM 2452 O O . ASP A 1 308 ? 14.472 11.071 -20.385 1.00 71.31 308 ASP A O 1
ATOM 2456 N N . VAL A 1 309 ? 14.646 8.976 -21.162 1.00 64.44 309 VAL A N 1
ATOM 2457 C CA . VAL A 1 309 ? 15.433 8.477 -20.023 1.00 64.44 309 VAL A CA 1
ATOM 2458 C C . VAL A 1 309 ? 16.804 9.160 -19.898 1.00 64.44 309 VAL A C 1
ATOM 2460 O O . VAL A 1 309 ? 17.438 9.071 -18.849 1.00 64.44 309 VAL A O 1
ATOM 2463 N N . ALA A 1 310 ? 17.272 9.852 -20.945 1.00 62.44 310 ALA A N 1
ATOM 2464 C CA . ALA A 1 310 ? 18.485 10.662 -20.903 1.00 62.44 310 ALA A CA 1
ATOM 2465 C C . ALA A 1 310 ? 18.234 12.092 -20.391 1.00 62.44 310 ALA A C 1
ATOM 2467 O O . ALA A 1 310 ? 19.191 12.812 -20.091 1.00 62.44 310 ALA A O 1
ATOM 2468 N N . ASN A 1 311 ? 16.972 12.511 -20.272 1.00 62.00 311 ASN A N 1
ATOM 2469 C CA . ASN A 1 311 ? 16.591 13.844 -19.831 1.00 62.00 311 ASN A CA 1
ATOM 2470 C C . ASN A 1 311 ? 15.311 13.820 -18.976 1.00 62.00 311 ASN A C 1
ATOM 2472 O O . ASN A 1 311 ? 14.243 14.237 -19.419 1.00 62.00 311 ASN A O 1
ATOM 2476 N N . SER A 1 312 ? 15.451 13.388 -17.715 1.00 53.62 312 SER A N 1
ATOM 2477 C CA . SER A 1 312 ? 14.389 13.321 -16.687 1.00 53.62 312 SER A CA 1
ATOM 2478 C C . SER A 1 312 ? 13.497 14.556 -16.551 1.00 53.62 312 SER A C 1
ATOM 2480 O O . SER A 1 312 ? 12.377 14.445 -16.053 1.00 53.62 312 SER A O 1
ATOM 2482 N N . TYR A 1 313 ? 14.000 15.735 -16.919 1.00 52.19 313 TYR A N 1
ATOM 2483 C CA . TYR A 1 313 ? 13.303 17.011 -16.761 1.00 52.19 313 TYR A CA 1
ATOM 2484 C C . TYR A 1 313 ? 12.501 17.427 -17.993 1.00 52.19 313 TYR A C 1
ATOM 2486 O O . TYR A 1 313 ? 11.732 18.389 -17.923 1.00 52.19 313 TYR A O 1
ATOM 2494 N N . LEU A 1 314 ? 12.678 16.742 -19.124 1.00 51.50 314 LEU A N 1
ATOM 2495 C CA . LEU A 1 314 ? 11.857 16.968 -20.298 1.00 51.50 314 LEU A CA 1
ATOM 2496 C C . LEU A 1 314 ? 10.654 16.030 -20.237 1.00 51.50 314 LEU A C 1
ATOM 2498 O O . LEU A 1 314 ? 10.751 14.845 -20.546 1.00 51.50 314 LEU A O 1
ATOM 2502 N N . ALA A 1 315 ? 9.508 16.610 -19.871 1.00 53.84 315 ALA A N 1
ATOM 2503 C CA . ALA A 1 315 ? 8.195 16.096 -20.246 1.00 53.84 315 ALA A CA 1
ATOM 2504 C C . ALA A 1 315 ? 8.215 15.580 -21.694 1.00 53.84 315 ALA A C 1
ATOM 2506 O O . ALA A 1 315 ? 8.909 16.179 -22.524 1.00 53.84 315 ALA A O 1
ATOM 2507 N N . PRO A 1 316 ? 7.457 14.523 -22.032 1.00 53.59 316 PRO A N 1
ATOM 2508 C CA . PRO A 1 316 ? 7.424 13.988 -23.385 1.00 53.59 316 PRO A CA 1
ATOM 2509 C C . PRO A 1 316 ? 7.191 15.097 -24.426 1.00 53.59 316 PRO A C 1
ATOM 2511 O O . PRO A 1 316 ? 6.249 15.881 -24.322 1.00 53.59 316 PRO A O 1
ATOM 2514 N N . PRO A 1 317 ? 8.003 15.134 -25.497 1.00 53.12 317 PRO A N 1
ATOM 2515 C CA . PRO A 1 317 ? 7.351 15.151 -26.798 1.00 53.12 317 PRO A CA 1
ATOM 2516 C C . PRO A 1 317 ? 8.004 14.165 -27.769 1.00 53.12 317 PRO A C 1
ATOM 2518 O O . PRO A 1 317 ? 7.959 14.382 -28.981 1.00 53.12 317 PRO A O 1
ATOM 2521 N N . PHE A 1 318 ? 8.607 13.075 -27.287 1.00 54.69 318 PHE A N 1
ATOM 2522 C CA . PHE A 1 318 ? 9.185 12.057 -28.169 1.00 54.69 318 PHE A CA 1
ATOM 2523 C C . PHE A 1 318 ? 8.110 11.104 -28.702 1.00 54.69 318 PHE A C 1
ATOM 2525 O O . PHE A 1 318 ? 8.172 9.897 -28.542 1.00 54.69 318 PHE A O 1
ATOM 2532 N N . GLY A 1 319 ? 7.103 11.666 -29.369 1.00 57.84 319 GLY A N 1
ATOM 2533 C CA . GLY A 1 319 ? 6.044 10.902 -30.016 1.00 57.84 319 GLY A CA 1
ATOM 2534 C C . GLY A 1 319 ? 4.985 10.368 -29.049 1.00 57.84 319 GLY A C 1
ATOM 2535 O O . GLY A 1 319 ? 5.254 9.907 -27.942 1.00 57.84 319 GLY A O 1
ATOM 2536 N N . ARG A 1 320 ? 3.736 10.435 -29.508 1.00 63.44 320 ARG 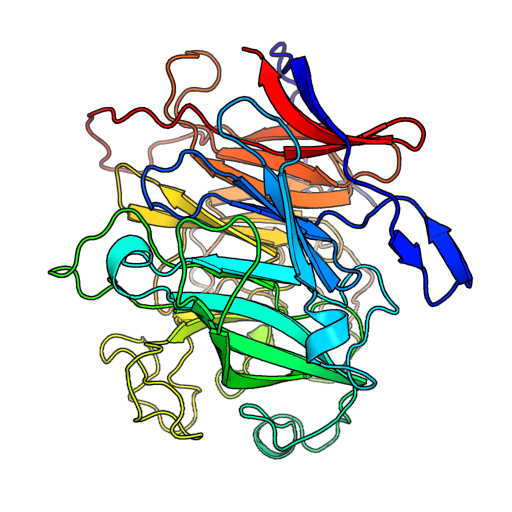A N 1
ATOM 2537 C CA . ARG A 1 320 ? 2.620 9.704 -28.916 1.00 63.44 320 ARG A CA 1
ATOM 2538 C C . ARG A 1 320 ? 2.509 8.375 -29.647 1.00 63.44 320 ARG A C 1
ATOM 2540 O O . ARG A 1 320 ? 2.405 8.375 -30.876 1.00 63.44 320 ARG A O 1
ATOM 2547 N N . PHE A 1 321 ? 2.506 7.277 -28.910 1.00 61.56 321 PHE A N 1
ATOM 2548 C CA . PHE A 1 321 ? 2.262 5.957 -29.474 1.00 61.56 321 PHE A CA 1
ATOM 2549 C C . PHE A 1 321 ? 0.763 5.645 -29.418 1.00 61.56 321 PHE A C 1
ATOM 2551 O O . PHE A 1 321 ? 0.025 6.153 -28.569 1.00 61.56 321 PHE A O 1
ATOM 2558 N N . SER A 1 322 ? 0.284 4.892 -30.408 1.00 57.72 322 SER A N 1
ATOM 2559 C CA . SER A 1 322 ? -1.094 4.397 -30.392 1.00 57.72 322 SER A CA 1
ATOM 2560 C C . SER A 1 322 ? -1.215 3.325 -29.309 1.00 57.72 322 SER A C 1
ATOM 2562 O O . SER A 1 322 ? -0.280 2.543 -29.182 1.00 57.72 322 SER A O 1
ATOM 2564 N N . PRO A 1 323 ? -2.359 3.190 -28.615 1.00 56.78 323 PRO A N 1
ATOM 2565 C CA . PRO A 1 323 ? -2.637 2.017 -27.789 1.00 56.78 323 PRO A CA 1
ATOM 2566 C C . PRO A 1 323 ? -2.510 0.678 -28.533 1.00 56.78 323 PRO A C 1
ATOM 2568 O O . PRO A 1 323 ? -2.340 -0.360 -27.906 1.00 56.78 323 PRO A O 1
ATOM 2571 N N . ASP A 1 324 ? -2.577 0.718 -29.867 1.00 58.34 324 ASP A N 1
ATOM 2572 C CA . ASP A 1 324 ? -2.374 -0.429 -30.756 1.00 58.34 324 ASP A CA 1
ATOM 2573 C C . ASP A 1 324 ? -0.898 -0.633 -31.172 1.00 58.34 324 ASP A C 1
ATOM 2575 O O . ASP A 1 324 ? -0.625 -1.356 -32.132 1.00 58.34 324 ASP A O 1
ATOM 2579 N N . SER A 1 325 ? 0.070 0.046 -30.543 1.00 61.62 325 SER A N 1
ATOM 2580 C CA . SER A 1 325 ? 1.488 -0.175 -30.842 1.00 61.62 325 SER A CA 1
ATOM 2581 C C . SER A 1 325 ? 1.940 -1.559 -30.378 1.00 61.62 325 SER A C 1
ATOM 2583 O O . SER A 1 325 ? 1.723 -1.950 -29.237 1.00 61.62 325 SER A O 1
ATOM 2585 N N . GLU A 1 326 ? 2.638 -2.294 -31.244 1.00 67.88 326 GLU A N 1
ATOM 2586 C CA . GLU A 1 326 ? 3.268 -3.580 -30.907 1.00 67.88 326 GLU A CA 1
ATOM 2587 C C . GLU A 1 326 ? 4.595 -3.377 -30.144 1.00 67.88 326 GLU A C 1
ATOM 2589 O O . GLU A 1 326 ? 5.622 -3.952 -30.494 1.00 67.88 326 GLU A O 1
ATOM 2594 N N . ASP A 1 327 ? 4.612 -2.507 -29.133 1.00 79.69 327 ASP A N 1
ATOM 2595 C CA . ASP A 1 327 ? 5.813 -2.182 -28.349 1.00 79.69 327 ASP A CA 1
ATOM 2596 C C . ASP A 1 327 ? 5.888 -2.917 -27.002 1.00 79.69 327 ASP A C 1
ATOM 2598 O O . ASP A 1 327 ? 6.849 -2.737 -26.258 1.00 79.69 327 ASP A O 1
ATOM 2602 N N . GLY A 1 328 ? 4.919 -3.793 -26.716 1.00 86.31 328 GLY A N 1
ATOM 2603 C CA . GLY A 1 328 ? 4.925 -4.665 -25.537 1.00 86.31 328 GLY A CA 1
ATOM 2604 C C . GLY A 1 328 ? 4.497 -3.983 -24.235 1.00 86.31 328 GLY A C 1
ATOM 2605 O O . GLY A 1 328 ? 4.540 -4.625 -23.185 1.00 86.31 328 GLY A O 1
ATOM 2606 N N . PHE A 1 329 ? 4.057 -2.722 -24.295 1.00 90.38 329 PHE A N 1
ATOM 2607 C CA . PHE A 1 329 ? 3.530 -1.986 -23.149 1.00 90.38 329 PHE A CA 1
ATOM 2608 C C . PHE A 1 329 ? 2.002 -2.011 -23.110 1.00 90.38 329 PHE A C 1
ATOM 2610 O O . PHE A 1 329 ? 1.315 -2.103 -24.125 1.00 90.38 329 PHE A O 1
ATOM 2617 N N . THR A 1 330 ? 1.464 -1.932 -21.900 1.00 90.62 330 THR A N 1
ATOM 2618 C CA . THR A 1 330 ? 0.035 -1.855 -21.617 1.00 90.62 330 THR A CA 1
ATOM 2619 C C . THR A 1 330 ? -0.303 -0.433 -21.238 1.00 90.62 330 THR A C 1
ATOM 2621 O O . THR A 1 330 ? 0.227 0.099 -20.270 1.00 90.62 330 THR A O 1
ATOM 2624 N N . TYR A 1 331 ? -1.196 0.175 -22.008 1.00 87.31 331 TYR A N 1
ATOM 2625 C CA . TYR A 1 331 ? -1.548 1.573 -21.824 1.00 87.31 331 TYR A CA 1
ATOM 2626 C C . TYR A 1 331 ? -2.688 1.768 -20.826 1.00 87.31 331 TYR A C 1
ATOM 2628 O O . TYR A 1 331 ? -3.583 0.915 -20.731 1.00 87.31 331 TYR A O 1
ATOM 2636 N N . PRO A 1 332 ? -2.702 2.916 -20.129 1.00 84.62 332 PRO A N 1
ATOM 2637 C CA . PRO A 1 332 ? -3.751 3.228 -19.180 1.00 84.62 332 PRO A CA 1
ATOM 2638 C C . PRO A 1 332 ? -5.116 3.308 -19.864 1.00 84.62 332 PRO A C 1
ATOM 2640 O O . PRO A 1 332 ? -5.270 3.815 -20.978 1.00 84.62 332 PRO A O 1
ATOM 2643 N N . VAL A 1 333 ? -6.146 2.841 -19.159 1.00 79.94 333 VAL A N 1
ATOM 2644 C CA . VAL A 1 333 ? -7.542 2.955 -19.610 1.00 79.94 333 VAL A CA 1
ATOM 2645 C C . VAL A 1 333 ? -8.060 4.390 -19.507 1.00 79.94 333 VAL A C 1
ATOM 2647 O O . VAL A 1 333 ? -9.050 4.739 -20.152 1.00 79.94 333 VAL A O 1
ATOM 2650 N N . ALA A 1 334 ? -7.391 5.221 -18.709 1.00 77.06 334 ALA A N 1
ATOM 2651 C CA . ALA A 1 334 ? -7.558 6.662 -18.684 1.00 77.06 334 ALA A CA 1
ATOM 2652 C C . ALA A 1 334 ? -6.249 7.341 -18.277 1.00 77.06 334 ALA A C 1
ATOM 2654 O O . ALA A 1 334 ? -5.559 6.872 -17.381 1.00 77.06 334 ALA A O 1
ATOM 2655 N N . GLN A 1 335 ? -5.947 8.473 -18.903 1.00 78.69 335 GLN A N 1
ATOM 2656 C CA . GLN A 1 335 ? -4.805 9.305 -18.549 1.00 78.69 335 GLN A CA 1
ATOM 2657 C C . GLN A 1 335 ? -5.152 10.784 -18.701 1.00 78.69 335 GLN A C 1
ATOM 2659 O O . GLN A 1 335 ? -5.970 11.142 -19.556 1.00 78.69 335 GLN A O 1
ATOM 2664 N N . TYR A 1 336 ? -4.536 11.638 -17.894 1.00 71.94 336 TYR A N 1
ATOM 2665 C CA . TYR A 1 336 ? -4.727 13.087 -17.953 1.00 71.94 336 TYR A CA 1
ATOM 2666 C C . TYR A 1 336 ? -3.468 13.836 -17.514 1.00 71.94 336 TYR A C 1
ATOM 2668 O O . TYR A 1 336 ? -2.490 13.231 -17.093 1.00 71.94 336 TYR A O 1
ATOM 2676 N N . ASP A 1 337 ? -3.477 15.150 -17.718 1.00 71.56 337 ASP A N 1
ATOM 2677 C CA . ASP A 1 337 ? -2.305 16.002 -17.554 1.00 71.56 337 ASP A CA 1
ATOM 2678 C C . ASP A 1 337 ? -1.985 16.244 -16.070 1.00 71.56 337 ASP A C 1
ATOM 2680 O O . ASP A 1 337 ? -2.881 16.481 -15.261 1.00 71.56 337 ASP A O 1
ATOM 2684 N N . HIS A 1 338 ? -0.697 16.203 -15.733 1.00 70.44 338 HIS A N 1
ATOM 2685 C CA . HIS A 1 338 ? -0.181 16.387 -14.372 1.00 70.44 338 HIS A CA 1
ATOM 2686 C C . HIS A 1 338 ? -0.298 17.835 -13.859 1.00 70.44 338 HIS A C 1
ATOM 2688 O O . HIS A 1 338 ? -0.245 18.058 -12.655 1.00 70.44 338 HIS A O 1
ATOM 2694 N N . ASP A 1 339 ? -0.452 18.840 -14.737 1.00 63.84 339 ASP A N 1
ATOM 2695 C CA . ASP A 1 339 ? -0.612 20.243 -14.320 1.00 63.84 339 ASP A CA 1
ATOM 2696 C C . ASP A 1 339 ? -2.101 20.590 -14.041 1.00 63.84 339 ASP A C 1
ATOM 2698 O O . ASP A 1 339 ? -2.401 21.600 -13.392 1.00 63.84 339 ASP A O 1
ATOM 2702 N N . TYR A 1 340 ? -3.065 19.790 -14.528 1.00 53.66 340 TYR A N 1
ATOM 2703 C CA . TYR A 1 340 ? -4.506 20.005 -14.323 1.00 53.66 340 TYR A CA 1
ATOM 2704 C C . TYR A 1 340 ? -5.321 18.707 -14.490 1.00 53.66 340 TYR A C 1
ATOM 2706 O O . TYR A 1 340 ? -5.268 18.108 -15.567 1.00 53.66 340 TYR A O 1
ATOM 2714 N N . PRO A 1 341 ? -6.188 18.312 -13.526 1.00 49.06 341 PRO A N 1
ATOM 2715 C CA . PRO A 1 341 ? -6.849 19.132 -12.498 1.00 49.06 341 PRO A CA 1
ATOM 2716 C C . PRO A 1 341 ? -6.191 19.124 -11.105 1.00 49.06 341 PRO A C 1
ATOM 2718 O O . PRO A 1 341 ? -6.711 19.761 -10.182 1.00 49.06 341 PRO A O 1
ATOM 2721 N N . GLY A 1 342 ? -5.056 18.452 -10.936 1.00 56.88 342 GLY A N 1
ATOM 2722 C CA . GLY A 1 342 ? -4.230 18.472 -9.726 1.00 56.88 342 GLY A CA 1
ATOM 2723 C C . GLY A 1 342 ? -2.827 17.943 -10.019 1.00 56.88 342 GLY A C 1
ATOM 2724 O O . GLY A 1 342 ? -2.572 17.560 -11.149 1.00 56.88 342 GLY A O 1
ATOM 2725 N N . ASN A 1 343 ? -1.946 17.932 -9.012 1.00 67.06 343 ASN A N 1
ATOM 2726 C CA . ASN A 1 343 ? -0.512 17.644 -9.175 1.00 67.06 343 ASN A CA 1
ATOM 2727 C C . ASN A 1 343 ? -0.147 16.170 -8.909 1.00 67.06 343 ASN A C 1
ATOM 2729 O O . ASN A 1 343 ? 1.031 15.841 -8.874 1.00 67.06 343 ASN A O 1
ATOM 2733 N N . ALA A 1 344 ? -1.118 15.324 -8.559 1.00 72.12 344 ALA A N 1
ATOM 2734 C CA . ALA A 1 344 ? -0.938 13.881 -8.387 1.00 72.12 344 ALA A CA 1
ATOM 2735 C C . ALA A 1 344 ? -2.299 13.203 -8.203 1.00 72.12 344 ALA A C 1
ATOM 2737 O O . ALA A 1 344 ? -3.089 13.631 -7.347 1.00 72.12 344 ALA A O 1
ATOM 2738 N N . ILE A 1 345 ? -2.541 12.104 -8.917 1.00 73.12 345 ILE A N 1
ATOM 2739 C CA . ILE A 1 345 ? -3.674 11.225 -8.648 1.00 73.12 345 ILE A CA 1
ATOM 2740 C C . ILE A 1 345 ? -3.470 10.567 -7.282 1.00 73.12 345 ILE A C 1
ATOM 2742 O O . ILE A 1 345 ? -2.462 9.920 -7.013 1.00 73.12 345 ILE A O 1
ATOM 2746 N N . ALA A 1 346 ? -4.428 10.738 -6.375 1.00 71.94 346 ALA A N 1
ATOM 2747 C CA . ALA A 1 346 ? -4.311 10.221 -5.012 1.00 71.94 346 ALA A CA 1
ATOM 2748 C C . ALA A 1 346 ? -5.017 8.869 -4.822 1.00 71.94 346 ALA A C 1
ATOM 2750 O O . ALA A 1 346 ? -4.738 8.168 -3.848 1.00 71.94 346 ALA A O 1
ATOM 2751 N N . GLY A 1 347 ? -5.931 8.501 -5.726 1.00 75.94 347 GLY A N 1
ATOM 2752 C CA . GLY A 1 347 ? -6.744 7.285 -5.651 1.00 75.94 347 GLY A CA 1
ATOM 2753 C C . GLY A 1 347 ? -8.049 7.390 -6.422 1.00 75.94 347 GLY A C 1
ATOM 2754 O O . GLY A 1 347 ? -8.392 8.464 -6.909 1.00 75.94 347 GLY A O 1
ATOM 2755 N N . GLY A 1 348 ? -8.806 6.293 -6.484 1.00 73.06 348 GLY A N 1
ATOM 2756 C CA . GLY A 1 348 ? -10.156 6.304 -7.039 1.00 73.06 348 GLY A CA 1
ATOM 2757 C C . GLY A 1 348 ? -10.858 4.949 -7.041 1.00 73.06 348 GLY A C 1
ATOM 2758 O O . GLY A 1 348 ? -10.279 3.920 -6.680 1.00 73.06 348 GLY A O 1
ATOM 2759 N N . TYR A 1 349 ? -12.123 4.971 -7.457 1.00 74.69 349 TYR A N 1
ATOM 2760 C CA . TYR A 1 349 ? -13.009 3.809 -7.511 1.00 74.69 349 TYR A CA 1
ATOM 2761 C C . TYR A 1 349 ? -13.883 3.851 -8.762 1.00 74.69 349 TYR A C 1
ATOM 2763 O O . TYR A 1 349 ? -14.270 4.923 -9.232 1.00 74.69 349 TYR A O 1
ATOM 2771 N N . LEU A 1 350 ? -14.2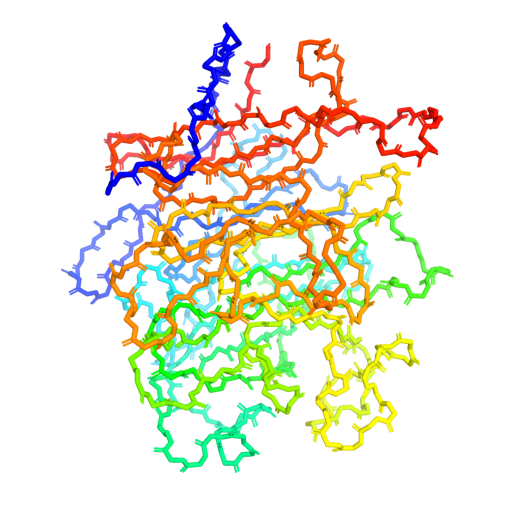53 2.680 -9.284 1.00 73.81 350 LEU A N 1
ATOM 2772 C CA . LEU A 1 350 ? -15.257 2.604 -10.340 1.00 73.81 350 LEU A CA 1
ATOM 2773 C C . LEU A 1 350 ? -16.648 2.869 -9.748 1.00 73.81 350 LEU A C 1
ATOM 2775 O O . LEU A 1 350 ? -17.170 2.067 -8.975 1.00 73.81 350 LEU A O 1
ATOM 2779 N N . TYR A 1 351 ? -17.268 3.979 -10.137 1.00 66.25 351 TYR A N 1
ATOM 2780 C CA . TYR A 1 351 ? -18.619 4.316 -9.713 1.00 66.25 351 TYR A CA 1
ATOM 2781 C C . TYR A 1 351 ? -19.656 3.466 -10.455 1.00 66.25 351 TYR A C 1
ATOM 2783 O O . TYR A 1 351 ? -19.645 3.356 -11.685 1.00 66.25 351 TYR A O 1
ATOM 2791 N N . ARG A 1 352 ? -20.577 2.878 -9.686 1.00 67.19 352 ARG A N 1
ATOM 2792 C CA . ARG A 1 352 ? -21.713 2.081 -10.180 1.00 67.19 352 ARG A CA 1
ATOM 2793 C C . ARG A 1 352 ? -23.061 2.497 -9.587 1.00 67.19 352 ARG A C 1
ATOM 2795 O O . ARG A 1 352 ? -24.019 1.744 -9.704 1.00 67.19 352 ARG A O 1
ATOM 2802 N N . GLY A 1 353 ? -23.131 3.653 -8.931 1.00 64.00 353 GLY A N 1
ATOM 2803 C CA . GLY A 1 353 ? -24.369 4.138 -8.322 1.00 64.00 353 GLY A CA 1
ATOM 2804 C C . GLY A 1 353 ? -25.366 4.717 -9.333 1.00 64.00 353 GLY A C 1
ATOM 2805 O O . GLY A 1 353 ? -25.168 4.663 -10.548 1.00 64.00 353 GLY A O 1
ATOM 2806 N N . GLU A 1 354 ? -26.453 5.283 -8.813 1.00 62.31 354 GLU A N 1
ATOM 2807 C CA . GLU A 1 354 ? -27.620 5.696 -9.604 1.00 62.31 354 GLU A CA 1
ATOM 2808 C C . GLU A 1 354 ? -27.509 7.084 -10.250 1.00 62.31 354 GLU A C 1
ATOM 2810 O O . GLU A 1 354 ? -28.363 7.457 -11.056 1.00 62.31 354 GLU A O 1
ATOM 2815 N N . ILE A 1 355 ? -26.466 7.860 -9.937 1.00 60.91 355 ILE A N 1
ATOM 2816 C CA . ILE A 1 355 ? -26.280 9.184 -10.536 1.00 60.91 355 ILE A CA 1
ATOM 2817 C C . ILE A 1 355 ? -25.907 9.004 -12.008 1.00 60.91 355 ILE A C 1
ATOM 2819 O O . ILE A 1 355 ? -24.773 8.670 -12.372 1.00 60.91 355 ILE A O 1
ATOM 2823 N N . SER A 1 356 ? -26.902 9.231 -12.861 1.00 59.00 356 SER A N 1
ATOM 2824 C CA . SER A 1 356 ? -26.854 8.972 -14.299 1.00 59.00 356 SER A CA 1
ATOM 2825 C C . SER A 1 356 ? -25.716 9.711 -15.015 1.00 59.00 356 SER A C 1
ATOM 2827 O O . SER A 1 356 ? -25.141 9.213 -15.989 1.00 59.00 356 SER A O 1
ATOM 2829 N N . GLU A 1 357 ? -25.346 10.880 -14.497 1.00 53.75 357 GLU A N 1
ATOM 2830 C CA . GLU A 1 357 ? -24.309 11.758 -15.012 1.00 53.75 357 GLU A CA 1
ATOM 2831 C C . GLU A 1 357 ? -22.907 11.168 -14.817 1.00 53.75 357 GLU A C 1
ATOM 2833 O O . GLU A 1 357 ? -22.064 11.325 -15.703 1.00 53.75 357 GLU A O 1
ATOM 2838 N N . TYR A 1 358 ? -22.669 10.420 -13.731 1.00 48.66 358 TYR A N 1
ATOM 2839 C CA . TYR A 1 358 ? -21.421 9.676 -13.549 1.00 48.66 358 TYR A CA 1
ATOM 2840 C C . TYR A 1 358 ? -21.380 8.432 -14.447 1.00 48.66 358 TYR A C 1
ATOM 2842 O O . TYR A 1 358 ? -20.341 8.139 -15.032 1.00 48.66 358 TYR A O 1
ATOM 2850 N N . GLY A 1 359 ? -22.489 7.716 -14.658 1.00 56.22 359 GLY A N 1
ATOM 2851 C CA . GLY A 1 359 ? -22.478 6.467 -15.439 1.00 56.22 359 GLY A CA 1
ATOM 2852 C C . GLY A 1 359 ? -21.411 5.470 -14.943 1.00 56.22 359 GLY A C 1
ATOM 2853 O O . GLY A 1 359 ? -21.129 5.413 -13.754 1.00 56.22 359 GLY A O 1
ATOM 2854 N N . ARG A 1 360 ? -20.774 4.703 -15.845 1.00 56.00 360 ARG A N 1
ATOM 2855 C CA . ARG A 1 360 ? -19.611 3.842 -15.521 1.00 56.00 360 ARG A CA 1
ATOM 2856 C C . ARG A 1 360 ? -18.303 4.651 -15.560 1.00 56.00 360 ARG A C 1
ATOM 2858 O O . ARG A 1 360 ? -17.503 4.461 -16.473 1.00 56.00 360 ARG A O 1
ATOM 2865 N N . SER A 1 361 ? -18.121 5.592 -14.636 1.00 53.69 361 SER A N 1
ATOM 2866 C CA . SER A 1 361 ? -16.895 6.408 -14.545 1.00 53.69 361 SER A CA 1
ATOM 2867 C C . SER A 1 361 ? -15.977 5.927 -13.433 1.00 53.69 361 SER A C 1
ATOM 2869 O O . SER A 1 361 ? -16.446 5.440 -12.408 1.00 53.69 361 SER A O 1
ATOM 2871 N N . PHE A 1 362 ? -14.672 6.111 -13.613 1.00 53.41 362 PHE A N 1
ATOM 2872 C CA . PHE A 1 362 ? -13.727 6.033 -12.505 1.00 53.41 362 PHE A CA 1
ATOM 2873 C C . PHE A 1 362 ? -13.686 7.398 -11.815 1.00 53.41 362 PHE A C 1
ATOM 2875 O O . PHE A 1 362 ? -13.414 8.415 -12.456 1.00 53.41 362 PHE A O 1
ATOM 2882 N N . VAL A 1 363 ? -14.030 7.431 -10.530 1.00 59.69 363 VAL A N 1
ATOM 2883 C CA . VAL A 1 363 ? -14.031 8.646 -9.709 1.00 59.69 363 VAL A CA 1
ATOM 2884 C C . VAL A 1 363 ? -12.730 8.669 -8.927 1.00 59.69 363 VAL A C 1
ATOM 2886 O O . VAL A 1 363 ? -12.522 7.820 -8.060 1.00 59.69 363 VAL A O 1
ATOM 2889 N N . SER A 1 364 ? -11.863 9.624 -9.250 1.00 58.28 364 SER A N 1
ATOM 2890 C CA . SER A 1 364 ? -10.572 9.833 -8.610 1.00 58.28 364 SER A CA 1
ATOM 2891 C C . SER A 1 364 ? -10.560 11.090 -7.743 1.00 58.28 364 SER A C 1
ATOM 2893 O O . SER A 1 364 ? -11.367 12.013 -7.887 1.00 58.28 364 SER A O 1
ATOM 2895 N N . SER A 1 365 ? -9.632 11.120 -6.798 1.00 58.09 365 SER A N 1
ATOM 2896 C CA . SER A 1 365 ? -9.271 12.328 -6.059 1.00 58.09 365 SER A CA 1
ATOM 2897 C C . SER A 1 365 ? -7.875 12.769 -6.467 1.00 58.09 365 SER A C 1
ATOM 2899 O O . SER A 1 365 ? -6.989 11.921 -6.571 1.00 58.09 365 SER A O 1
ATOM 2901 N N . GLU A 1 366 ? -7.665 14.075 -6.601 1.00 56.19 366 GLU A N 1
ATOM 2902 C CA . GLU A 1 366 ? -6.349 14.661 -6.857 1.00 56.19 366 GLU A CA 1
ATOM 2903 C C . GLU A 1 366 ? -5.772 15.311 -5.601 1.00 56.19 366 GLU A C 1
ATOM 2905 O O . GLU A 1 366 ? -6.493 15.919 -4.799 1.00 56.19 366 GLU A O 1
ATOM 2910 N N . TYR A 1 367 ? -4.450 15.276 -5.482 1.00 50.34 367 TYR A N 1
ATOM 2911 C CA . TYR A 1 367 ? -3.719 16.119 -4.552 1.00 50.34 367 TYR A CA 1
ATOM 2912 C C . TYR A 1 367 ? -3.394 17.478 -5.189 1.00 50.34 367 TYR A C 1
ATOM 2914 O O . TYR A 1 367 ? -2.840 17.561 -6.286 1.00 50.34 367 TYR A O 1
ATOM 2922 N N . ASN A 1 368 ? -3.700 18.570 -4.487 1.00 49.47 368 ASN A N 1
ATOM 2923 C CA . ASN A 1 368 ? -3.256 19.912 -4.854 1.00 49.47 368 ASN A CA 1
ATOM 2924 C C . ASN A 1 368 ? -2.922 20.711 -3.580 1.00 49.47 368 ASN A C 1
ATOM 2926 O O . ASN A 1 368 ? -3.637 20.659 -2.580 1.00 49.47 368 ASN A O 1
ATOM 2930 N N . CYS A 1 369 ? -1.808 21.452 -3.613 1.00 37.75 369 CYS A N 1
ATOM 2931 C CA . CYS A 1 369 ? -1.268 22.227 -2.492 1.00 37.75 369 CYS A CA 1
ATOM 2932 C C . CYS A 1 369 ? -2.221 23.312 -1.937 1.00 37.75 369 CYS A C 1
ATOM 2934 O O . CYS A 1 369 ? -1.910 23.899 -0.901 1.00 37.75 369 CYS A O 1
ATOM 2936 N N . GLN A 1 370 ? -3.338 23.620 -2.614 1.00 27.97 370 GLN A N 1
ATOM 2937 C CA . GLN A 1 370 ? -4.286 24.675 -2.220 1.00 27.97 370 GLN A CA 1
ATOM 2938 C C . GLN A 1 370 ? -5.757 24.218 -2.077 1.00 27.97 370 GLN A C 1
ATOM 2940 O O . GLN A 1 370 ? -6.549 24.949 -1.480 1.00 27.97 370 GLN A O 1
ATOM 2945 N N . SER A 1 371 ? -6.136 23.028 -2.564 1.00 34.81 371 SER A N 1
ATOM 2946 C CA . SER A 1 371 ? -7.493 22.453 -2.448 1.00 34.81 371 SER A CA 1
ATOM 2947 C C . SER A 1 371 ? -7.508 20.971 -2.853 1.00 34.81 371 SER A C 1
ATOM 2949 O O . SER A 1 371 ? -6.685 20.561 -3.656 1.00 34.81 371 SER A O 1
ATOM 2951 N N . TYR A 1 372 ? -8.458 20.162 -2.369 1.00 36.31 372 TYR A N 1
ATOM 2952 C CA . TYR A 1 372 ? -8.717 18.833 -2.952 1.00 36.31 372 TYR A CA 1
ATOM 2953 C C . TYR A 1 372 ? -9.697 18.983 -4.115 1.00 36.31 372 TYR A C 1
ATOM 2955 O O . TYR A 1 372 ? -10.796 19.508 -3.918 1.00 36.31 372 TYR A O 1
ATOM 2963 N N . ASN A 1 373 ? -9.311 18.518 -5.301 1.00 37.47 373 ASN A N 1
ATOM 2964 C CA . ASN A 1 373 ? -10.198 18.431 -6.458 1.00 37.47 373 ASN A CA 1
ATOM 2965 C C . ASN A 1 373 ? -10.630 16.967 -6.629 1.00 37.47 373 ASN A C 1
ATOM 2967 O O . ASN A 1 373 ? -9.808 16.058 -6.529 1.00 37.47 373 ASN A O 1
ATOM 2971 N N . PHE A 1 374 ? -11.922 16.736 -6.858 1.00 40.31 374 PHE A N 1
ATOM 2972 C CA . PHE A 1 374 ? -12.437 15.427 -7.261 1.00 40.31 374 PHE A CA 1
ATOM 2973 C C . PHE A 1 374 ? -12.583 15.423 -8.776 1.00 40.31 374 PHE A C 1
ATOM 2975 O O . PHE A 1 374 ? -13.215 16.322 -9.337 1.00 40.31 374 PHE A O 1
ATOM 2982 N N . SER A 1 375 ? -12.032 14.404 -9.420 1.00 38.69 375 SER A N 1
ATOM 2983 C CA . SER A 1 375 ? -12.111 14.211 -10.862 1.00 38.69 375 SER A CA 1
ATOM 2984 C C . SER A 1 375 ? -12.937 12.962 -11.145 1.00 38.69 375 SER A C 1
ATOM 2986 O O . SER A 1 375 ? -12.877 11.972 -10.423 1.00 38.69 375 SER A O 1
ATOM 2988 N N . ALA A 1 376 ? -13.740 12.981 -12.202 1.00 36.75 376 ALA A N 1
ATOM 2989 C CA . ALA A 1 376 ? -14.393 11.778 -12.700 1.00 36.75 376 ALA A CA 1
ATOM 2990 C C . ALA A 1 376 ? -14.011 11.613 -14.163 1.00 36.75 376 ALA A C 1
ATOM 2992 O O . ALA A 1 376 ? -14.345 12.463 -14.990 1.00 36.75 376 ALA A O 1
ATOM 2993 N N . VAL A 1 377 ? -13.311 10.526 -14.484 1.00 37.12 377 VAL A N 1
ATOM 2994 C CA . VAL A 1 377 ? -12.966 10.205 -15.867 1.00 37.12 377 VAL A CA 1
ATOM 2995 C C . VAL A 1 377 ? -13.972 9.190 -16.393 1.00 37.12 377 VAL A C 1
ATOM 2997 O O . VAL A 1 377 ? -14.085 8.061 -15.906 1.00 37.12 377 VAL A O 1
ATOM 3000 N N . ARG A 1 378 ? -14.747 9.620 -17.391 1.00 32.03 378 ARG A N 1
ATOM 3001 C CA . ARG A 1 378 ? -15.733 8.783 -18.076 1.00 32.03 378 ARG A CA 1
ATOM 3002 C C . ARG A 1 378 ? -15.026 7.984 -19.163 1.00 32.03 378 ARG A C 1
ATOM 3004 O O . ARG A 1 378 ? -14.443 8.572 -20.071 1.00 32.03 378 ARG A O 1
ATOM 3011 N N . PHE A 1 379 ? -15.105 6.657 -19.109 1.00 30.34 379 PHE A N 1
ATOM 3012 C CA . PHE A 1 379 ? -14.570 5.816 -20.178 1.00 30.34 379 PHE A CA 1
ATOM 3013 C C . PHE A 1 379 ? -15.390 6.036 -21.459 1.00 30.34 379 PHE A C 1
ATOM 3015 O O . PHE A 1 379 ? -16.562 5.662 -21.540 1.00 30.34 379 PHE A O 1
ATOM 3022 N N . CYS A 1 380 ? -14.790 6.687 -22.457 1.00 24.81 380 CYS A N 1
ATOM 3023 C CA . CYS A 1 380 ? -15.377 6.838 -23.784 1.00 24.81 380 CYS A CA 1
ATOM 3024 C C . CYS A 1 380 ? -14.959 5.641 -24.645 1.00 24.81 380 CYS A C 1
ATOM 3026 O O . CYS A 1 380 ? -13.773 5.419 -24.865 1.00 24.81 380 CYS A O 1
ATOM 3028 N N . SER A 1 381 ? -15.953 4.931 -25.182 1.00 23.80 381 SER A N 1
ATOM 3029 C CA . SER A 1 381 ? -15.870 3.729 -26.027 1.00 23.80 381 SER A CA 1
ATOM 3030 C C . SER A 1 381 ? -15.849 2.380 -25.295 1.00 23.80 381 SER A C 1
ATOM 3032 O O . SER A 1 381 ? -15.387 2.216 -24.172 1.00 23.80 381 SER A O 1
ATOM 3034 N N . SER A 1 382 ? -16.497 1.417 -25.942 1.00 26.41 382 SER A N 1
ATOM 3035 C CA . SER A 1 382 ? -16.838 0.093 -25.442 1.00 26.41 382 SER A CA 1
ATOM 3036 C C . SER A 1 382 ? -15.620 -0.704 -24.969 1.00 26.41 382 SER A C 1
ATOM 3038 O O . SER A 1 382 ? -14.926 -1.316 -25.782 1.00 26.41 382 SER A O 1
ATOM 3040 N N . ILE A 1 383 ? -15.453 -0.827 -23.653 1.00 30.08 383 ILE A N 1
ATOM 3041 C CA . ILE A 1 383 ? -14.829 -2.011 -23.059 1.00 30.08 383 ILE A CA 1
ATOM 3042 C C . ILE A 1 383 ? -15.768 -3.175 -23.411 1.00 30.08 383 ILE A C 1
ATOM 3044 O O . ILE A 1 383 ? -16.850 -3.302 -22.833 1.00 30.08 383 ILE A O 1
ATOM 3048 N N . ARG A 1 384 ? -15.441 -3.944 -24.460 1.00 22.77 384 ARG A N 1
ATOM 3049 C CA . ARG A 1 384 ? -16.312 -5.016 -24.978 1.00 22.77 384 ARG A CA 1
ATOM 3050 C C . ARG A 1 384 ? -16.719 -5.959 -23.834 1.00 22.77 384 ARG A C 1
ATOM 3052 O O . ARG A 1 384 ? -15.857 -6.476 -23.130 1.00 22.77 384 ARG A O 1
ATOM 3059 N N . GLY A 1 385 ? -18.026 -6.205 -23.693 1.00 25.77 385 GLY A N 1
ATOM 3060 C CA . GLY A 1 385 ? -18.551 -7.368 -22.960 1.00 25.77 385 GLY A CA 1
ATOM 3061 C C . GLY A 1 385 ? -19.191 -7.149 -21.582 1.00 25.77 385 GLY A C 1
ATOM 3062 O O . GLY A 1 385 ? -19.276 -8.107 -20.828 1.00 25.77 385 GLY A O 1
ATOM 3063 N N . MET A 1 386 ? -19.655 -5.949 -21.219 1.00 29.78 386 MET A N 1
ATOM 3064 C CA . MET A 1 386 ? -20.290 -5.715 -19.906 1.00 29.78 386 MET A CA 1
ATOM 3065 C C . MET A 1 386 ? -21.826 -5.575 -19.991 1.00 29.78 386 MET A C 1
ATOM 3067 O O . MET A 1 386 ? -22.332 -4.448 -20.085 1.00 29.78 386 MET A O 1
ATOM 3071 N N . GLU A 1 387 ? -22.553 -6.694 -19.896 1.00 20.66 387 GLU A N 1
ATOM 3072 C CA . GLU A 1 387 ? -23.961 -6.734 -19.446 1.00 20.66 387 GLU A CA 1
ATOM 3073 C C . GLU A 1 387 ? -24.061 -6.686 -17.900 1.00 20.66 387 GLU A C 1
ATOM 3075 O O . GLU A 1 387 ? -23.066 -6.808 -17.190 1.00 20.66 387 GLU A O 1
ATOM 3080 N N . SER A 1 388 ? -25.253 -6.353 -17.403 1.00 25.53 388 SER A N 1
ATOM 3081 C CA . SER A 1 388 ? -25.623 -5.833 -16.071 1.00 25.53 388 SER A CA 1
ATOM 3082 C C . SER A 1 388 ? -25.575 -6.819 -14.892 1.00 25.53 388 SER A C 1
ATOM 3084 O O . SER A 1 388 ? -25.787 -8.004 -15.091 1.00 25.53 388 SER A O 1
ATOM 3086 N N . HIS A 1 389 ? -25.406 -6.319 -13.655 1.00 23.67 389 HIS A N 1
ATOM 3087 C CA . HIS A 1 389 ? -26.425 -6.154 -12.587 1.00 23.67 389 HIS A CA 1
ATOM 3088 C C . HIS A 1 389 ? -25.770 -5.490 -11.346 1.00 23.67 389 HIS A C 1
ATOM 3090 O O . HIS A 1 389 ? -24.559 -5.586 -11.162 1.00 23.67 389 HIS A O 1
ATOM 3096 N N . LEU A 1 390 ? -26.542 -4.711 -10.578 1.00 20.41 390 LEU A N 1
ATOM 3097 C CA . LEU A 1 390 ? -26.082 -3.828 -9.493 1.00 20.41 390 LEU A CA 1
ATOM 3098 C C . LEU A 1 390 ? -25.903 -4.575 -8.163 1.00 20.41 390 LEU A C 1
ATOM 3100 O O . LEU A 1 390 ? -26.767 -5.361 -7.780 1.00 20.41 390 LEU A O 1
ATOM 3104 N N . GLN A 1 391 ? -24.850 -4.221 -7.427 1.00 22.09 391 GLN A N 1
ATOM 3105 C CA . GLN A 1 391 ? -24.811 -4.292 -5.968 1.00 22.09 391 GLN A CA 1
ATOM 3106 C C . GLN A 1 391 ? -24.299 -2.931 -5.470 1.00 22.09 391 GLN A C 1
ATOM 3108 O O . GLN A 1 391 ? -23.294 -2.423 -5.970 1.00 22.09 391 GLN A O 1
ATOM 3113 N N . GLU A 1 392 ? -25.065 -2.296 -4.586 1.00 23.27 392 GLU A N 1
ATOM 3114 C CA . GLU A 1 392 ? -24.803 -0.961 -4.042 1.00 23.27 392 GLU A CA 1
ATOM 3115 C C . GLU A 1 392 ? -23.513 -0.956 -3.204 1.00 23.27 392 GLU A C 1
ATOM 3117 O O . GLU A 1 392 ? -23.351 -1.784 -2.311 1.00 23.27 392 GLU A O 1
ATOM 3122 N N . SER A 1 393 ? -22.615 0.004 -3.438 1.00 27.55 393 SER A N 1
ATOM 3123 C CA . SER A 1 393 ? -21.643 0.429 -2.423 1.00 27.55 393 SER A CA 1
ATOM 3124 C C . SER A 1 393 ? -21.736 1.948 -2.273 1.00 27.55 393 SER A C 1
ATOM 3126 O O . SER A 1 393 ? -21.201 2.701 -3.087 1.00 27.55 393 SER A O 1
ATOM 3128 N N . THR A 1 394 ? -22.487 2.401 -1.272 1.00 28.58 394 THR A N 1
ATOM 3129 C CA . THR A 1 394 ? -22.768 3.819 -0.988 1.00 28.58 394 THR A CA 1
ATOM 3130 C C . THR A 1 394 ? -21.752 4.483 -0.054 1.00 28.58 394 THR A C 1
ATOM 3132 O O . THR A 1 394 ? -21.864 5.679 0.202 1.00 28.58 394 THR A O 1
ATOM 3135 N N . ASP A 1 395 ? -20.738 3.757 0.419 1.00 35.34 395 ASP A N 1
ATOM 3136 C CA . ASP A 1 395 ? -19.898 4.198 1.536 1.00 35.34 395 ASP A CA 1
ATOM 3137 C C . ASP A 1 395 ? -18.469 4.539 1.081 1.00 35.34 395 ASP A C 1
ATOM 3139 O O . ASP A 1 395 ? -17.511 3.817 1.355 1.00 35.34 395 ASP A O 1
ATOM 3143 N N . PHE A 1 396 ? -18.310 5.656 0.365 1.00 43.66 396 PHE A N 1
ATOM 3144 C CA . PHE A 1 396 ? -16.987 6.226 0.081 1.00 43.66 396 PHE A CA 1
ATOM 3145 C C . PHE A 1 396 ? -16.651 7.290 1.130 1.00 43.66 396 PHE A C 1
ATOM 3147 O O . PHE A 1 396 ? -17.354 8.293 1.249 1.00 43.66 396 PHE A O 1
ATOM 3154 N N . TYR A 1 397 ? -15.564 7.096 1.875 1.00 39.66 397 TYR A N 1
ATOM 3155 C CA . TYR A 1 397 ? -15.046 8.084 2.822 1.00 39.66 397 TYR A CA 1
ATOM 3156 C C . TYR A 1 397 ? -13.725 8.664 2.314 1.00 39.66 397 TYR A C 1
ATOM 3158 O O . TYR A 1 397 ? -12.888 7.947 1.767 1.00 39.66 397 TYR A O 1
ATOM 3166 N N . TYR A 1 398 ? -13.521 9.961 2.528 1.00 48.41 398 TYR A N 1
ATOM 3167 C CA . TYR A 1 398 ? -12.290 10.674 2.190 1.00 48.41 398 TYR A CA 1
ATOM 3168 C C . TYR A 1 398 ? -11.711 11.335 3.445 1.00 48.41 398 TYR A C 1
ATOM 3170 O O . TYR A 1 398 ? -12.440 11.641 4.387 1.00 48.41 398 TYR A O 1
ATOM 3178 N N . SER A 1 399 ? -10.403 11.582 3.474 1.00 40.47 399 SER A N 1
ATOM 3179 C CA . SER A 1 399 ? -9.790 12.491 4.448 1.00 40.47 399 SER A CA 1
ATOM 3180 C C . SER A 1 399 ? -9.694 13.892 3.841 1.00 40.47 399 SER A C 1
ATOM 3182 O O . SER A 1 399 ? -9.404 14.042 2.653 1.00 40.47 399 SER A O 1
ATOM 3184 N N . LYS A 1 400 ? -9.963 14.933 4.636 1.00 44.28 400 LYS A N 1
ATOM 3185 C CA . LYS A 1 400 ? -9.907 16.329 4.183 1.00 44.28 400 LYS A CA 1
ATOM 3186 C C . LYS A 1 400 ? -9.118 17.212 5.143 1.00 44.28 400 LYS A C 1
ATOM 3188 O O . LYS A 1 400 ? -9.255 17.100 6.358 1.00 44.28 400 LYS A O 1
ATOM 3193 N N . THR A 1 401 ? -8.389 18.159 4.554 1.00 38.62 401 THR A N 1
ATOM 3194 C CA . THR A 1 401 ? -7.772 19.311 5.225 1.00 38.62 401 THR A CA 1
ATOM 3195 C C . THR A 1 401 ? -8.511 20.593 4.820 1.00 38.62 401 THR A C 1
ATOM 3197 O O . THR A 1 401 ? -8.458 20.975 3.651 1.00 38.62 401 THR A O 1
ATOM 3200 N N . ILE A 1 402 ? -9.183 21.289 5.746 1.00 35.09 402 ILE A N 1
ATOM 3201 C CA . ILE A 1 402 ? -9.549 22.710 5.567 1.00 35.09 402 ILE A CA 1
ATOM 3202 C C . ILE A 1 402 ? -9.195 23.464 6.848 1.00 35.09 402 ILE A C 1
ATOM 3204 O O . ILE A 1 402 ? -9.572 23.060 7.941 1.00 35.09 402 ILE A O 1
ATOM 3208 N N . SER A 1 403 ? -8.507 24.603 6.711 1.00 32.31 403 SER A N 1
ATOM 3209 C CA . SER A 1 403 ? -8.367 25.614 7.778 1.00 32.31 403 SER A CA 1
ATOM 3210 C C . SER A 1 403 ? -7.778 25.114 9.109 1.00 32.31 403 SER A C 1
ATOM 3212 O O . SER A 1 403 ? -8.005 25.726 10.145 1.00 32.31 403 SER A O 1
ATOM 3214 N N . GLY A 1 404 ? -6.962 24.055 9.075 1.00 34.72 404 GLY A N 1
ATOM 3215 C CA . GLY A 1 404 ? -6.241 23.537 10.244 1.00 34.72 404 GLY A CA 1
ATOM 3216 C C . GLY A 1 404 ? -6.945 22.407 10.999 1.00 34.72 404 GLY A C 1
ATOM 3217 O O . GLY A 1 404 ? -6.291 21.769 11.824 1.00 34.72 404 GLY A O 1
ATOM 3218 N N . ASP A 1 405 ? -8.202 22.106 10.660 1.00 37.19 405 ASP A N 1
ATOM 3219 C CA . ASP A 1 405 ? -8.952 20.966 11.190 1.00 37.19 405 ASP A CA 1
ATOM 3220 C C . ASP A 1 405 ? -8.937 19.811 10.168 1.00 37.19 405 ASP A C 1
ATOM 3222 O O . ASP A 1 405 ? -9.108 20.021 8.961 1.00 37.19 405 ASP A O 1
ATOM 3226 N N . PHE A 1 406 ? -8.662 18.589 10.642 1.00 56.78 406 PHE A N 1
ATOM 3227 C CA . PHE A 1 406 ? -8.620 17.372 9.822 1.00 56.78 406 PHE A CA 1
ATOM 3228 C C . PHE A 1 406 ? -9.814 16.494 10.148 1.00 56.78 406 PHE A C 1
ATOM 3230 O O . PHE A 1 406 ? -9.955 16.035 11.286 1.00 56.78 406 PHE A O 1
ATOM 3237 N N . SER A 1 407 ? -10.620 16.223 9.125 1.00 52.59 407 SER A N 1
ATOM 3238 C CA . SER A 1 407 ? -11.852 15.456 9.259 1.00 52.59 407 SER A CA 1
ATOM 3239 C C . SER A 1 407 ? -11.883 14.277 8.298 1.00 52.59 407 SER A C 1
ATOM 3241 O O . SER A 1 407 ? -11.404 14.357 7.161 1.00 52.59 407 SER A O 1
ATOM 3243 N N . VAL A 1 408 ? -12.501 13.186 8.745 1.00 53.50 408 VAL A N 1
ATOM 3244 C CA . VAL A 1 408 ? -13.084 12.209 7.821 1.00 53.50 408 VAL A CA 1
ATOM 3245 C C . VAL A 1 408 ? -14.340 12.839 7.241 1.00 53.50 408 VAL A C 1
ATOM 3247 O O . VAL A 1 408 ? -15.139 13.405 7.982 1.00 53.50 408 VAL A O 1
ATOM 3250 N N . VAL A 1 409 ? -14.508 12.761 5.927 1.00 45.41 409 VAL A N 1
ATOM 3251 C CA . VAL A 1 409 ? -15.658 13.305 5.206 1.00 45.41 409 VAL A CA 1
ATOM 3252 C C . VAL A 1 409 ? -16.296 12.233 4.334 1.00 45.41 409 VAL A C 1
ATOM 3254 O O . VAL A 1 409 ? -15.635 11.278 3.925 1.00 45.41 409 VAL A O 1
ATOM 3257 N N . LYS A 1 410 ? -17.573 12.406 4.003 1.00 43.62 410 LYS A N 1
ATOM 3258 C CA . LYS A 1 410 ? -18.281 11.573 3.019 1.00 43.62 410 LYS A CA 1
ATOM 3259 C C . LYS A 1 410 ? -18.972 12.446 1.965 1.00 43.62 410 LYS A C 1
ATOM 3261 O O . LYS A 1 410 ? -19.343 13.582 2.286 1.00 43.62 410 LYS A O 1
ATOM 3266 N N . PRO A 1 411 ? -19.160 11.959 0.724 1.00 44.03 411 PRO A N 1
ATOM 3267 C CA . PRO A 1 411 ? -20.023 12.612 -0.246 1.00 44.03 411 PRO A CA 1
ATOM 3268 C C . PRO A 1 411 ? -21.439 12.751 0.309 1.00 44.03 411 PRO A C 1
ATOM 3270 O O . PRO A 1 411 ? -22.040 11.788 0.781 1.00 44.03 411 PRO A O 1
ATOM 3273 N N . LYS A 1 412 ? -21.980 13.958 0.210 1.00 41.91 412 LYS A N 1
ATOM 3274 C CA . LYS A 1 412 ? -23.401 14.235 0.336 1.00 41.91 412 LYS A CA 1
ATOM 3275 C C . LYS A 1 412 ? -23.916 14.477 -1.079 1.00 41.91 412 LYS A C 1
ATOM 3277 O O . LYS A 1 412 ? -23.635 15.525 -1.673 1.00 41.91 412 LYS A O 1
ATOM 3282 N N . LEU A 1 413 ? -24.547 13.433 -1.612 1.00 46.91 413 LEU A N 1
ATOM 3283 C CA . LEU A 1 413 ? -25.160 13.395 -2.938 1.00 46.91 413 LEU A CA 1
ATOM 3284 C C . LEU A 1 413 ? -26.510 14.114 -2.936 1.00 46.91 413 LEU A C 1
ATOM 3286 O O . LEU A 1 413 ? -27.241 13.989 -1.924 1.00 46.91 413 LEU A O 1
#

Foldseek 3Di:
DPAPPPDADDDDPDDWDKDFLDFDFFDQDPVVRDGAGFLWADKDDQLQPQLKIWIDGQQAWIWIAGNSSHTPGTADRRCVVVDPFFDRNDSAAGFHEKEHALVCNPFVKIKTKHKTAPDDDFLADCVQPPVVADFPTKIWMKIWHAPCPVDRYGDGDIDTQGMHRARDPPQAKAYKYQLNLDDPVDLSHQKIKIQGAQRPDFLADDDDQQLPQQSHPHQFTFIWRQVAQPRPVRRTGARPPAPCLVPPRGDSRGFETAAHRQHDKDADNPPRWIWTWGWDQAWKTAIATDGGPAHQQPPQDDAQFGDDSNDSHDDDPPDGHDCPDPPRHHGGLDMHTCVPPANTWSDWDQDDDDPVVLHRWTWTWHDHPPAIDIDTHDRDDDPPDDDDDDDDDQDDWDWDDDPRIIGIIHTDD

Mean predicted aligned error: 8.66 Å

Radius of gyration: 20.57 Å; Cα contacts (8 Å, |Δi|>4): 1042; chains: 1; bounding box: 54×47×53 Å

Nearest PDB structures (foldseek):
  7pgm-assembly1_A  TM=7.227E-01  e=3.277E-18  Homo sapiens
  7pgn-assembly1_A  TM=6.931E-01  e=7.370E-17  Homo sapiens
  3ho5-assembly2_B  TM=6.667E-01  e=3.201E-17  Homo sapiens
  7pgm-assembly1_B  TM=6.849E-01  e=1.605E-16  Homo sapiens
  7pgm-assembly1_C  TM=6.999E-01  e=6.442E-16  Homo sapiens

Solvent-accessible surface area (backbone atoms only — not comparable to full-atom values): 22866 Å² total; per-residue (Å²): 129,83,77,79,57,89,71,75,86,77,83,70,94,75,77,82,43,74,42,81,49,37,76,58,72,64,37,72,34,82,87,79,73,38,79,34,67,50,52,63,67,44,71,50,61,52,79,59,84,72,57,38,37,36,37,30,23,18,78,18,38,28,34,29,27,41,67,88,36,44,78,68,45,63,26,40,59,50,35,73,73,59,40,92,42,51,35,53,90,43,99,66,32,11,32,55,29,60,36,46,37,82,56,19,74,81,64,29,33,33,35,39,35,31,28,26,49,81,68,82,84,49,68,46,43,43,80,80,70,38,69,90,62,65,64,66,27,24,40,38,33,34,42,33,38,42,77,44,86,90,51,61,47,72,41,75,56,70,46,76,50,48,28,35,56,27,59,40,78,39,41,47,72,36,35,45,42,53,62,78,80,52,51,89,92,39,92,61,36,76,30,41,34,38,24,22,9,37,26,57,71,69,46,63,75,63,94,76,51,44,17,68,36,53,58,41,74,25,1,24,35,32,39,32,24,64,87,36,54,77,33,97,78,49,42,22,15,58,51,92,80,33,67,31,54,90,40,90,76,33,43,36,40,37,28,28,32,11,34,49,28,32,48,26,68,36,64,32,83,82,77,68,48,39,39,35,30,32,31,50,92,70,46,32,27,35,34,32,73,66,53,77,64,42,32,47,31,16,67,62,22,53,60,58,25,30,45,45,54,78,39,63,84,51,54,58,80,67,52,78,55,58,89,84,50,94,76,76,54,48,62,48,75,42,71,47,42,30,88,52,89,25,69,34,61,62,29,54,44,70,42,77,68,85,56,70,89,58,41,78,13,41,40,30,37,27,42,43,102,87,52,81,42,78,46,69,52,66,67,81,74,82,75,85,85,81,81,89,78,89,78,91,81,88,83,61,71,46,74,46,83,58,99,77,49,36,27,40,26,32,73,51,128